Protein AF-A0A2J7VE60-F1 (afdb_monomer_lite)

Sequence (448 aa):
MNELATITLSSDDTYSSEDFRLVERFQTLEPGHYWRRKAESKRGLPQGVVLLLLDVVEFDGKPHTVKLATHPLEGGDGRYEFLVGEFLDDWEYAPDGAEVRERELRHLQTEIAAANTELLEGQINPALIAPAIQKDLDAWEAKRAEEAKRAASERGEEPASLVNPTASSELMVRGGNVRTDLAFVAEHRLTQEDVSAIRVTVEREAVIAESKVRWLTTRTDAIASKVRAMTPFFKEKAAVALAQTSHVRKFTDELMKGLASLDLYTGKNVEVVTIKEGAPAPAEELLTLMQRKLFIEEELAVWADLEADFDYSSIELFDEHIAKSPALLQQICPTARCVVAVSMRRRTVDYENIDPQEWMRRNHQNRAVFLLVRNGENLHRVYSGEPTHELVARLFPARQENEENFKGVDGEKISFNHIEFTRRMAKPDAEALAYKRILICCVGWITA

Secondary structure (DSSP, 8-state):
----------S--PPPTTS-----------TT-EEEESS--TT-PPTT-EEEEEEEEEETTEEEEEEEEPPGGG----EEEEEHHHHHHHEEE-TTHHHHHHHHHHHHHHHHHHHHHHHHHHHH-HHHHHHHHHHHHHHHHHHHHHHHHHHHHHHTSPPPPPPPPPHHHHHHEETTEE---HHHHHHHT--HHHHHHHHHHHHHHHHHHHHHHHHHHHHHHHHHHHHHTTHHHHHHHHHHHHHHHHHHHHHHHHHHHHHHHHHHHTTTTEEEEEEE--PPPPTTSPPEE--BPEEHHHHHTTTS---TT--GGGHHHHHHHHHH-HHHHHHHS-SSEEEEEEES-SSPP--TT--HHHHHHHHHHHH-EEEEEEETTEEEEEEE--TTTTT-SBSS--HHHHHHHTB-TTS-B--TTSTHHHHHHHHHHHHHHHHHHHHHHHHHHH--

Foldseek 3Di:
DDDPPDPDDDPDDDDDPVPDDPPPPPPDLAFLFKKAWCQDDPVGDHHGDIWGFLDFFDDPNHTFKTWTADDLLVVDRDIDIDGPVVDVVTIDTDNCSVVVLVVVLVVLVVVLVVLVVLLVCVVVDVVSLVVLLVVLLVVVVVVVQVVQCVVCVVVVHDRDDDLEADPLLDVQCPPLDGDPDPVSCVVVVDDPSSVVNNVVVNVSVVSSVVSVVVVNVVSVVVSVVSVSSCVSSVVVVVSSVVSNCVVVVVVVVVVVLVVLLVCLLVCNQKDKDWLFDDDFADLPFDAAEFWAEEALCVLCVVPDPDDLPQFLVCVVVSSVRCLPDVVSVCVQAVDQWYKHKYFHDDDQRDDPPDDPVVSVVRSLRRQFIWMWTHGRSIIMIMDHPDPLRGHDRTLDDDPVNLQVLQADPVRDGNDSNDSCPSVSVPVVVSNVSSNSSVVSNCVVVSVD

Structure (mmCIF, N/CA/C/O backbone):
data_AF-A0A2J7VE60-F1
#
_entry.id   AF-A0A2J7VE60-F1
#
loop_
_atom_site.group_PDB
_atom_site.id
_atom_site.type_symbol
_atom_site.label_atom_id
_atom_site.label_alt_id
_atom_site.label_comp_id
_atom_site.label_asym_id
_atom_site.label_entity_id
_atom_site.label_seq_id
_atom_site.pdbx_PDB_ins_code
_atom_site.Cartn_x
_atom_site.Cartn_y
_atom_site.Cartn_z
_atom_site.occupancy
_atom_site.B_iso_or_equiv
_atom_site.auth_seq_id
_atom_site.auth_comp_id
_atom_site.auth_asym_id
_atom_site.auth_atom_id
_atom_site.pdbx_PDB_model_num
ATOM 1 N N . MET A 1 1 ? -18.047 -32.655 -3.674 1.00 28.08 1 MET A N 1
ATOM 2 C CA . MET A 1 1 ? -17.668 -33.944 -4.287 1.00 28.08 1 MET A CA 1
ATOM 3 C C . MET A 1 1 ? -17.375 -33.618 -5.741 1.00 28.08 1 MET A C 1
ATOM 5 O O . MET A 1 1 ? -18.286 -33.193 -6.437 1.00 28.08 1 MET A O 1
ATOM 9 N N . ASN A 1 2 ? -16.096 -33.606 -6.115 1.00 28.70 2 ASN A N 1
ATOM 10 C CA . ASN A 1 2 ? -15.624 -33.103 -7.405 1.00 28.70 2 ASN A CA 1
ATOM 11 C C . ASN A 1 2 ? -15.682 -34.231 -8.434 1.00 28.70 2 ASN A C 1
ATOM 13 O O . ASN A 1 2 ? -14.885 -35.162 -8.346 1.00 28.70 2 ASN A O 1
ATOM 17 N N . GLU A 1 3 ? -16.588 -34.146 -9.403 1.00 27.16 3 GLU A N 1
ATOM 18 C CA . GLU A 1 3 ? -16.485 -34.958 -10.613 1.00 27.16 3 GLU A CA 1
ATOM 19 C C . GLU A 1 3 ? -15.552 -34.245 -11.593 1.00 27.16 3 GLU A C 1
ATOM 21 O O . GLU A 1 3 ? -15.890 -33.241 -12.218 1.00 27.16 3 GLU A O 1
ATOM 26 N N . LEU A 1 4 ? -14.324 -34.757 -11.668 1.00 30.80 4 LEU A N 1
ATOM 27 C CA . LEU A 1 4 ? -13.406 -34.497 -12.765 1.00 30.80 4 LEU A CA 1
ATOM 28 C C . LEU A 1 4 ? -14.021 -35.118 -14.023 1.00 30.80 4 LEU A C 1
ATOM 30 O O . LEU A 1 4 ? -14.063 -36.342 -14.156 1.00 30.80 4 LEU A O 1
ATOM 34 N N . ALA A 1 5 ? -14.515 -34.281 -14.934 1.00 28.78 5 ALA A N 1
ATOM 35 C CA . ALA A 1 5 ? -14.976 -34.731 -16.238 1.00 28.78 5 ALA A CA 1
ATOM 36 C C . ALA A 1 5 ? -13.788 -35.319 -17.014 1.00 28.78 5 ALA A C 1
ATOM 38 O O . ALA A 1 5 ? -12.920 -34.608 -17.523 1.00 28.78 5 ALA A O 1
ATOM 39 N N . THR A 1 6 ? -13.751 -36.647 -17.067 1.00 29.12 6 THR A N 1
ATOM 40 C CA . THR A 1 6 ? -12.886 -37.414 -17.958 1.00 29.12 6 THR A CA 1
ATOM 41 C C . THR A 1 6 ? -13.467 -37.262 -19.359 1.00 29.12 6 THR A C 1
ATOM 43 O O . THR A 1 6 ? -14.508 -37.842 -19.662 1.00 29.12 6 THR A O 1
ATOM 46 N N . ILE A 1 7 ? -12.846 -36.438 -20.205 1.00 29.27 7 ILE A N 1
ATOM 47 C CA . ILE A 1 7 ? -13.242 -36.351 -21.614 1.00 29.27 7 ILE A CA 1
ATOM 48 C C . ILE A 1 7 ? -12.734 -37.620 -22.294 1.00 29.27 7 ILE A C 1
ATOM 50 O O . ILE A 1 7 ? -11.550 -37.764 -22.594 1.00 29.27 7 ILE A O 1
ATOM 54 N N . THR A 1 8 ? -13.656 -38.550 -22.507 1.00 29.19 8 THR A N 1
ATOM 55 C CA . THR A 1 8 ? -13.442 -39.731 -23.337 1.00 29.19 8 THR A CA 1
ATOM 56 C C . THR A 1 8 ? -13.847 -39.317 -24.744 1.00 29.19 8 THR A C 1
ATOM 58 O O . THR A 1 8 ? -15.023 -39.087 -25.002 1.00 29.19 8 THR A O 1
ATOM 61 N N . LEU A 1 9 ? -12.876 -39.121 -25.634 1.00 29.55 9 LEU A N 1
ATOM 62 C CA . LEU A 1 9 ? -13.151 -38.807 -27.035 1.00 29.55 9 LEU A CA 1
ATOM 63 C C . LEU A 1 9 ? -13.665 -40.077 -27.726 1.00 29.55 9 LEU A C 1
ATOM 65 O O . LEU A 1 9 ? -12.865 -40.932 -28.106 1.00 29.55 9 LEU A O 1
ATOM 69 N N . SER A 1 10 ? -14.985 -40.205 -27.882 1.00 30.42 10 SER A N 1
ATOM 70 C CA . SER A 1 10 ? -15.578 -41.082 -28.894 1.00 30.42 10 SER A CA 1
ATOM 71 C C . SER A 1 10 ? -15.993 -40.244 -30.098 1.00 30.42 10 SER A C 1
ATOM 73 O O . SER A 1 10 ? -16.646 -39.213 -29.966 1.00 30.42 10 SER A O 1
ATOM 75 N N . SER A 1 11 ? -15.551 -40.679 -31.273 1.00 40.97 11 SER A N 1
ATOM 76 C CA . SER A 1 11 ? -15.984 -40.181 -32.575 1.00 40.97 11 SER A CA 1
ATOM 77 C C . SER A 1 11 ? -17.462 -40.497 -32.810 1.00 40.97 11 SER A C 1
ATOM 79 O O . SER A 1 11 ? -17.877 -41.610 -32.494 1.00 40.97 11 SER A O 1
ATOM 81 N N . ASP A 1 12 ? -18.161 -39.554 -33.442 1.00 42.84 12 ASP A N 1
ATOM 82 C CA . ASP A 1 12 ? -19.606 -39.495 -33.713 1.00 42.84 12 ASP A CA 1
ATOM 83 C C . ASP A 1 12 ? -20.475 -39.122 -32.510 1.00 42.84 12 ASP A C 1
ATOM 85 O O . ASP A 1 12 ? -20.755 -39.953 -31.659 1.00 42.84 12 ASP A O 1
ATOM 89 N N . ASP A 1 13 ? -20.920 -37.858 -32.475 1.00 36.94 13 ASP A N 1
ATOM 90 C CA . ASP A 1 13 ? -22.332 -37.534 -32.242 1.00 36.94 13 ASP A CA 1
ATOM 91 C C . ASP A 1 13 ? -22.635 -36.055 -32.552 1.00 36.94 13 ASP A C 1
ATOM 93 O O . ASP A 1 13 ? -21.920 -35.123 -32.181 1.00 36.94 13 ASP A O 1
ATOM 97 N N . THR A 1 14 ? -23.715 -35.851 -33.303 1.00 40.69 14 THR A N 1
ATOM 98 C CA . THR A 1 14 ? -24.331 -34.563 -33.641 1.00 40.69 14 THR A CA 1
ATOM 99 C C . THR A 1 14 ? -24.883 -33.871 -32.393 1.00 40.69 14 THR A C 1
ATOM 101 O O . THR A 1 14 ? -25.799 -34.393 -31.763 1.00 40.69 14 THR A O 1
ATOM 104 N N . TYR A 1 15 ? -24.393 -32.672 -32.069 1.00 37.38 15 TYR A N 1
ATOM 105 C CA . TYR A 1 15 ? -24.883 -31.891 -30.928 1.00 37.38 15 TYR A CA 1
ATOM 106 C C . TYR A 1 15 ? -26.105 -31.033 -31.297 1.00 37.38 15 TYR A C 1
ATOM 108 O O . TYR A 1 15 ? -26.025 -30.156 -32.159 1.00 37.38 15 TYR A O 1
ATOM 116 N N . SER A 1 16 ? -27.228 -31.272 -30.611 1.00 39.78 16 SER A N 1
ATOM 117 C CA . SER A 1 16 ? -28.401 -30.389 -30.577 1.00 39.78 16 SER A CA 1
ATOM 118 C C . SER A 1 16 ? -28.115 -29.172 -29.689 1.00 39.78 16 SER A C 1
ATOM 120 O O . SER A 1 16 ? -27.488 -29.297 -28.637 1.00 39.78 16 SER A O 1
ATOM 122 N N . SER A 1 17 ? -28.596 -27.984 -30.069 1.00 41.88 17 SER A N 1
ATOM 123 C CA . SER A 1 17 ? -28.409 -26.741 -29.301 1.00 41.88 17 SER A CA 1
ATOM 124 C C . SER A 1 17 ? -29.135 -26.717 -27.946 1.00 41.88 17 SER A C 1
ATOM 126 O O . SER A 1 17 ? -29.011 -25.737 -27.217 1.00 41.88 17 SER A O 1
ATOM 128 N N . GLU A 1 18 ? -29.896 -27.760 -27.606 1.00 45.31 18 GLU A N 1
ATOM 129 C CA . GLU A 1 18 ? -30.641 -27.873 -26.344 1.00 45.31 18 GLU A CA 1
ATOM 130 C C . GLU A 1 18 ? -29.862 -28.575 -25.212 1.00 45.31 18 GLU A C 1
ATOM 132 O O . GLU A 1 18 ? -30.282 -28.498 -24.058 1.00 45.31 18 GLU A O 1
ATOM 137 N N . ASP A 1 19 ? -28.692 -29.168 -25.492 1.00 41.09 19 ASP A N 1
ATOM 138 C CA . ASP A 1 19 ? -27.859 -29.854 -24.481 1.00 41.09 19 ASP A CA 1
ATOM 139 C C . ASP A 1 19 ? -26.795 -28.954 -23.825 1.00 41.09 19 ASP A C 1
ATOM 141 O O . ASP A 1 19 ? -26.044 -29.377 -22.941 1.00 41.09 19 ASP A O 1
ATOM 145 N N . PHE A 1 20 ? -26.745 -27.674 -24.198 1.00 42.31 20 PHE A N 1
ATOM 146 C CA . PHE A 1 20 ? -25.845 -26.699 -23.590 1.00 42.31 20 PHE A CA 1
ATOM 147 C C . PHE A 1 20 ? -26.576 -25.894 -22.515 1.00 42.31 20 PHE A C 1
ATOM 149 O O . PHE A 1 20 ? -27.221 -24.882 -22.788 1.00 42.31 20 PHE A O 1
ATOM 156 N N . ARG A 1 21 ? -26.424 -26.293 -21.248 1.00 31.59 21 ARG A N 1
ATOM 157 C CA . ARG A 1 21 ? -26.658 -25.367 -20.133 1.00 31.59 21 ARG A CA 1
ATOM 158 C C . ARG A 1 21 ? -25.467 -24.421 -20.035 1.00 31.59 21 ARG A C 1
ATOM 160 O O . ARG A 1 21 ? -24.418 -24.799 -19.515 1.00 31.59 21 ARG A O 1
ATOM 167 N N . LEU A 1 22 ? -25.639 -23.188 -20.506 1.00 37.00 22 LEU A N 1
ATOM 168 C CA . LEU A 1 22 ? -24.736 -22.086 -20.186 1.00 37.00 22 LEU A CA 1
ATOM 169 C C . LEU A 1 22 ? -24.820 -21.831 -18.672 1.00 37.00 22 LEU A C 1
ATOM 171 O O . LEU A 1 22 ? -25.701 -21.128 -18.185 1.00 37.00 22 LEU A O 1
ATOM 175 N N . VAL A 1 23 ? -23.934 -22.460 -17.905 1.00 31.97 23 VAL A N 1
ATOM 176 C CA . VAL A 1 23 ? -23.711 -22.090 -16.508 1.00 31.97 23 VAL A CA 1
ATOM 177 C C . VAL A 1 23 ? -22.827 -20.852 -16.544 1.00 31.97 23 VAL A C 1
ATOM 179 O O . VAL A 1 23 ? -21.606 -20.961 -16.649 1.00 31.97 23 VAL A O 1
ATOM 182 N N . GLU A 1 24 ? -23.438 -19.671 -16.492 1.00 34.56 24 GLU A N 1
ATOM 183 C CA . GLU A 1 24 ? -22.722 -18.419 -16.254 1.00 34.56 24 GLU A CA 1
ATOM 184 C C . GLU A 1 24 ? -22.074 -18.472 -14.861 1.00 34.56 24 GLU A C 1
ATOM 186 O O . GLU A 1 24 ? -22.611 -17.993 -13.866 1.00 34.56 24 GLU A O 1
ATOM 191 N N . ARG A 1 25 ? -20.877 -19.060 -14.758 1.00 39.06 25 ARG A N 1
ATOM 192 C CA . ARG A 1 25 ? -19.956 -18.782 -13.648 1.00 39.06 25 ARG A CA 1
ATOM 193 C C . ARG A 1 25 ? -19.293 -17.430 -13.904 1.00 39.06 25 ARG A C 1
ATOM 195 O O . ARG A 1 25 ? -18.086 -17.343 -14.088 1.00 39.06 25 ARG A O 1
ATOM 202 N N . PHE A 1 26 ? -20.102 -16.377 -13.932 1.00 41.28 26 PHE A N 1
ATOM 203 C CA . PHE A 1 26 ? -19.643 -14.994 -13.987 1.00 41.28 26 PHE A CA 1
ATOM 204 C C . PHE A 1 26 ? -19.823 -14.367 -12.602 1.00 41.28 26 PHE A C 1
ATOM 206 O O . PHE A 1 26 ? -20.638 -13.481 -12.384 1.00 41.28 26 PHE A O 1
ATOM 213 N N . GLN A 1 27 ? -19.077 -14.874 -11.621 1.00 53.75 27 GLN A N 1
ATOM 214 C CA . GLN A 1 27 ? -18.700 -14.038 -10.484 1.00 53.75 27 GLN A CA 1
ATOM 215 C C . GLN A 1 27 ? -17.302 -13.527 -10.787 1.00 53.75 27 GLN A C 1
ATOM 217 O O . GLN A 1 27 ? -16.305 -14.121 -10.377 1.00 53.75 27 GLN A O 1
ATOM 222 N N . THR A 1 28 ? -17.231 -12.460 -11.581 1.00 65.75 28 THR A N 1
ATOM 223 C CA . THR A 1 28 ? -16.002 -11.684 -11.720 1.00 65.75 28 THR A CA 1
ATOM 224 C C . THR A 1 28 ? -15.588 -11.267 -10.312 1.00 65.75 28 THR A C 1
ATOM 226 O O . THR A 1 28 ? -16.395 -10.723 -9.557 1.00 65.75 28 THR A O 1
ATOM 229 N N . LEU A 1 29 ? -14.359 -11.595 -9.912 1.00 84.38 29 LEU A N 1
ATOM 230 C CA . LEU A 1 29 ? -13.798 -11.164 -8.635 1.00 84.38 29 LEU A CA 1
ATOM 231 C C . LEU A 1 29 ? -13.613 -9.643 -8.691 1.00 84.38 29 LEU A C 1
ATOM 233 O O . LEU A 1 29 ? -12.556 -9.151 -9.069 1.00 84.38 29 LEU A O 1
ATOM 237 N N . GLU A 1 30 ? -14.668 -8.902 -8.371 1.00 85.00 30 GLU A N 1
ATOM 238 C CA . GLU A 1 30 ? -14.698 -7.448 -8.496 1.00 85.00 30 GLU A CA 1
ATOM 239 C C . GLU A 1 30 ? -14.432 -6.774 -7.147 1.00 85.00 30 GLU A C 1
ATOM 241 O O . GLU A 1 30 ? -15.225 -6.941 -6.209 1.00 85.00 30 GLU A O 1
ATOM 246 N N . PRO A 1 31 ? -13.350 -5.982 -7.030 1.00 90.69 31 PRO A N 1
ATOM 247 C CA . PRO A 1 31 ? -13.099 -5.164 -5.853 1.00 90.69 31 PRO A CA 1
ATOM 248 C C . PRO A 1 31 ? -14.279 -4.249 -5.505 1.00 90.69 31 PRO A C 1
ATOM 250 O O . PRO A 1 31 ? -14.981 -3.741 -6.376 1.00 90.69 31 PRO A O 1
ATOM 253 N N . GLY A 1 32 ? -14.486 -4.017 -4.211 1.00 89.38 32 GLY A N 1
ATOM 254 C CA . GLY A 1 32 ? -15.614 -3.245 -3.689 1.00 89.38 32 GLY A CA 1
ATOM 255 C C . GLY A 1 32 ? -16.827 -4.088 -3.299 1.00 89.38 32 GLY A C 1
ATOM 256 O O . GLY A 1 32 ? -17.788 -3.546 -2.760 1.00 89.38 32 GLY A O 1
ATOM 257 N N . HIS A 1 33 ? -16.783 -5.401 -3.524 1.00 91.19 33 HIS A N 1
ATOM 258 C CA . HIS A 1 33 ? -17.836 -6.322 -3.113 1.00 91.19 33 HIS A CA 1
ATOM 259 C C . HIS A 1 33 ? -17.502 -7.070 -1.826 1.00 91.19 33 HIS A C 1
ATOM 261 O O . HIS A 1 33 ? -16.340 -7.292 -1.482 1.00 91.19 33 HIS A O 1
ATOM 267 N N . TYR A 1 34 ? -18.548 -7.495 -1.127 1.00 93.50 34 TYR A N 1
ATOM 268 C CA . TYR A 1 34 ? -18.427 -8.261 0.101 1.00 93.50 34 TYR A CA 1
ATOM 269 C C . TYR A 1 34 ? -18.470 -9.760 -0.170 1.00 93.50 34 TYR A C 1
ATOM 271 O O . TYR A 1 34 ? -19.190 -10.243 -1.045 1.00 93.50 34 TYR A O 1
ATOM 279 N N . TRP A 1 35 ? -17.706 -10.495 0.627 1.00 93.88 35 TRP A N 1
ATOM 280 C CA . TRP A 1 35 ? -17.620 -11.943 0.563 1.00 93.88 35 TRP A CA 1
ATOM 281 C C . TRP A 1 35 ? -17.824 -12.517 1.953 1.00 93.88 35 TRP A C 1
ATOM 283 O O . TRP A 1 35 ? -17.278 -12.011 2.934 1.00 93.88 35 TRP A O 1
ATOM 293 N N . ARG A 1 36 ? -18.636 -13.567 2.029 1.00 93.38 36 ARG A N 1
ATOM 294 C CA . ARG A 1 36 ? -18.922 -14.314 3.244 1.00 93.38 36 ARG A CA 1
ATOM 295 C C . ARG A 1 36 ? -18.122 -15.593 3.247 1.00 93.38 36 ARG A C 1
ATOM 297 O O . ARG A 1 36 ? -17.922 -16.243 2.226 1.00 93.38 36 ARG A O 1
ATOM 304 N N . ARG A 1 37 ? -17.689 -15.981 4.430 1.00 90.56 37 ARG A N 1
ATOM 305 C CA . ARG A 1 37 ? -16.966 -17.221 4.603 1.00 90.56 37 ARG A CA 1
ATOM 306 C C . ARG A 1 37 ? -17.873 -18.420 4.878 1.00 90.56 37 ARG A C 1
ATOM 308 O O . ARG A 1 37 ? -18.674 -18.375 5.811 1.00 90.56 37 ARG A O 1
ATOM 315 N N . LYS A 1 38 ? -17.668 -19.520 4.142 1.00 87.75 38 LYS A N 1
ATOM 316 C CA . LYS A 1 38 ? -18.475 -20.751 4.234 1.00 87.75 38 LYS A CA 1
ATOM 317 C C . LYS A 1 38 ? -18.218 -21.553 5.514 1.00 87.75 38 LYS A C 1
ATOM 319 O O . LYS A 1 38 ? -19.166 -22.069 6.102 1.00 87.75 38 LYS A O 1
ATOM 324 N N . ALA A 1 39 ? -16.958 -21.657 5.952 1.00 75.06 39 ALA A N 1
ATOM 325 C CA . ALA A 1 39 ? -16.540 -22.499 7.082 1.00 75.06 39 ALA A CA 1
ATOM 326 C C . ALA A 1 39 ? -15.406 -21.882 7.931 1.00 75.06 39 ALA A C 1
ATOM 328 O O . ALA A 1 39 ? -14.680 -20.977 7.499 1.00 75.06 39 ALA A O 1
ATOM 329 N N . GLU A 1 40 ? -15.235 -22.377 9.161 1.00 65.38 40 GLU A N 1
ATOM 330 C CA . GLU A 1 40 ? -14.049 -22.089 9.977 1.00 65.38 40 GLU A CA 1
ATOM 331 C C . GLU A 1 40 ? -12.775 -22.585 9.273 1.00 65.38 40 GLU A C 1
ATOM 333 O O . GLU A 1 40 ? -12.734 -23.669 8.700 1.00 65.38 40 GLU A O 1
ATOM 338 N N . SER A 1 41 ? -11.721 -21.772 9.304 1.00 63.91 41 SER A N 1
ATOM 339 C CA . SER A 1 41 ? -10.442 -22.048 8.638 1.00 63.91 41 SER A CA 1
ATOM 340 C C . SER A 1 41 ? -9.356 -22.251 9.660 1.00 63.91 41 SER A C 1
ATOM 342 O O . SER A 1 41 ? -9.390 -21.687 10.754 1.00 63.91 41 SER A O 1
ATOM 344 N N . LYS A 1 42 ? -8.265 -22.825 9.169 1.00 56.28 42 LYS A N 1
ATOM 345 C CA . LYS A 1 42 ? -6.965 -22.861 9.834 1.00 56.28 42 LYS A CA 1
ATOM 346 C C . LYS A 1 42 ? -6.395 -21.481 10.218 1.00 56.28 42 LYS A C 1
ATOM 348 O O . LYS A 1 42 ? -5.541 -21.429 11.090 1.00 56.28 42 LYS A O 1
ATOM 353 N N . ARG A 1 43 ? -6.844 -20.374 9.605 1.00 62.25 43 ARG A N 1
ATOM 354 C CA . ARG A 1 43 ? -6.382 -18.995 9.891 1.00 62.25 43 ARG A CA 1
ATOM 355 C C . ARG A 1 43 ? -7.191 -18.253 10.971 1.00 62.25 43 ARG A C 1
ATOM 357 O O . ARG A 1 43 ? -7.018 -17.050 11.120 1.00 62.25 43 ARG A O 1
ATOM 364 N N . GLY A 1 44 ? -8.086 -18.927 11.698 1.00 68.56 44 GLY A N 1
ATOM 365 C CA . GLY A 1 44 ? -8.749 -18.357 12.883 1.00 68.56 44 GLY A CA 1
ATOM 366 C C . GLY A 1 44 ? -9.874 -17.342 12.629 1.00 68.56 44 GLY A C 1
ATOM 367 O O . GLY A 1 44 ? -10.418 -16.807 13.586 1.00 68.56 44 GLY A O 1
ATOM 368 N N . LEU A 1 45 ? -10.258 -17.082 11.374 1.00 81.06 45 LEU A N 1
ATOM 369 C CA . LEU A 1 45 ? -11.453 -16.277 11.084 1.00 81.06 45 LEU A CA 1
ATOM 370 C C . LEU A 1 45 ? -12.734 -17.088 11.355 1.00 81.06 45 LEU A C 1
ATOM 372 O O . LEU A 1 45 ? -12.780 -18.257 10.951 1.00 81.06 45 LEU A O 1
ATOM 376 N N . PRO A 1 46 ? -13.774 -16.487 11.954 1.00 82.94 46 PRO A N 1
ATOM 377 C CA . PRO A 1 46 ? -15.015 -17.186 12.262 1.00 82.94 46 PRO A CA 1
ATOM 378 C C . PRO A 1 46 ? -15.816 -17.530 10.998 1.00 82.94 46 PRO A C 1
ATOM 380 O O . PRO A 1 46 ? -15.729 -16.857 9.966 1.00 82.94 46 PRO A O 1
ATOM 383 N N . GLN A 1 47 ? -16.613 -18.597 11.077 1.00 86.94 47 GLN A N 1
ATOM 384 C CA . GLN A 1 47 ? -17.575 -18.948 10.032 1.00 86.94 47 GLN A CA 1
ATOM 385 C C . GLN A 1 47 ? -18.625 -17.838 9.869 1.00 86.94 47 GLN A C 1
ATOM 387 O O . GLN A 1 47 ? -19.077 -17.252 10.850 1.00 86.94 47 GLN A O 1
ATOM 392 N N . GLY A 1 48 ? -19.027 -17.547 8.629 1.00 88.06 48 GLY A N 1
ATOM 393 C CA . GLY A 1 48 ? -20.050 -16.543 8.334 1.00 88.06 48 GLY A CA 1
ATOM 394 C C . GLY A 1 48 ? -19.567 -15.091 8.384 1.00 88.06 48 GLY A C 1
ATOM 395 O O . GLY A 1 48 ? -20.360 -14.195 8.096 1.00 88.06 48 GLY A O 1
ATOM 396 N N . VAL A 1 49 ? -18.286 -14.841 8.695 1.00 90.88 49 VAL A N 1
ATOM 397 C CA . VAL A 1 49 ? -17.717 -13.487 8.643 1.00 90.88 49 VAL A CA 1
ATOM 398 C C . VAL A 1 49 ? -17.834 -12.915 7.233 1.00 90.88 49 VAL A C 1
ATOM 400 O O . VAL A 1 49 ? -17.574 -13.612 6.248 1.00 90.88 49 VAL A O 1
ATOM 403 N N . VAL A 1 50 ? -18.226 -11.645 7.149 1.00 93.25 50 VAL A N 1
ATOM 404 C CA . VAL A 1 50 ? -18.328 -10.898 5.895 1.00 93.25 50 VAL A CA 1
ATOM 405 C C . VAL A 1 50 ? -17.185 -9.896 5.834 1.00 93.25 50 VAL A C 1
ATOM 407 O O . VAL A 1 50 ? -17.051 -9.064 6.733 1.00 93.25 50 VAL A O 1
ATOM 410 N N . LEU A 1 51 ? -16.364 -9.972 4.788 1.00 93.69 51 LEU A N 1
ATOM 411 C CA . LEU A 1 51 ? -15.225 -9.079 4.568 1.00 93.69 51 LEU A CA 1
ATOM 412 C C . LEU A 1 51 ? -15.308 -8.411 3.194 1.00 93.69 51 LEU A C 1
ATOM 414 O O . LEU A 1 51 ? -15.850 -8.971 2.241 1.00 93.69 51 LEU A O 1
ATOM 418 N N . LEU A 1 52 ? -14.755 -7.203 3.104 1.00 93.50 52 LEU A N 1
ATOM 419 C CA . LEU A 1 52 ? -14.671 -6.437 1.865 1.00 93.50 52 LEU A CA 1
ATOM 420 C C . LEU A 1 52 ? -13.494 -6.915 1.008 1.00 93.50 52 LEU A C 1
ATOM 422 O O . LEU A 1 52 ? -12.356 -6.938 1.481 1.00 93.50 52 LEU A O 1
ATOM 426 N N . LEU A 1 53 ? -13.751 -7.207 -0.268 1.00 93.69 53 LEU A N 1
ATOM 427 C CA . LEU A 1 53 ? -12.724 -7.400 -1.288 1.00 93.69 53 LEU A CA 1
ATOM 428 C C . LEU A 1 53 ? -12.132 -6.045 -1.687 1.00 93.69 53 LEU A C 1
ATOM 430 O O . LEU A 1 53 ? -12.795 -5.231 -2.324 1.00 93.69 53 LEU A O 1
ATOM 434 N N . LEU A 1 54 ? -10.882 -5.795 -1.301 1.00 91.50 54 LEU A N 1
ATOM 435 C CA . LEU A 1 54 ? -10.195 -4.528 -1.555 1.00 91.50 54 LEU A CA 1
ATOM 436 C C . LEU A 1 54 ? -9.540 -4.483 -2.928 1.00 91.50 54 LEU A C 1
ATOM 438 O O . LEU A 1 54 ? -9.539 -3.440 -3.574 1.00 91.50 54 LEU A O 1
ATOM 442 N N . ASP A 1 55 ? -8.911 -5.585 -3.324 1.00 90.88 55 ASP A N 1
ATOM 443 C CA . ASP A 1 55 ? -8.149 -5.654 -4.561 1.00 90.88 55 ASP A CA 1
ATOM 444 C C . ASP A 1 55 ? -7.975 -7.103 -5.016 1.00 90.88 55 ASP A C 1
ATOM 446 O O . ASP A 1 55 ? -7.885 -8.027 -4.199 1.00 90.88 55 ASP A O 1
ATOM 450 N N . VAL A 1 56 ? -7.857 -7.269 -6.327 1.00 90.38 56 VAL A N 1
ATOM 451 C CA . VAL A 1 56 ? -7.478 -8.519 -6.976 1.00 90.38 56 VAL A CA 1
ATOM 452 C C . VAL A 1 56 ? -6.206 -8.240 -7.756 1.00 90.38 56 VAL A C 1
ATOM 454 O O . VAL A 1 56 ? -6.150 -7.365 -8.621 1.00 90.38 56 VAL A O 1
ATOM 457 N N . VAL A 1 57 ? -5.141 -8.938 -7.380 1.00 88.25 57 VAL A N 1
ATOM 458 C CA . VAL A 1 57 ? -3.858 -8.850 -8.067 1.00 88.25 57 VAL A CA 1
ATOM 459 C C . VAL A 1 57 ? -3.829 -9.929 -9.129 1.00 88.25 57 VAL A C 1
ATOM 461 O O . VAL A 1 57 ? -3.968 -11.118 -8.827 1.00 88.25 57 VAL A O 1
ATOM 464 N N . GLU A 1 58 ? -3.650 -9.490 -10.364 1.00 86.06 58 GLU A N 1
ATOM 465 C CA . GLU A 1 58 ? -3.559 -10.351 -11.528 1.00 86.06 58 GLU A CA 1
ATOM 466 C C . GLU A 1 58 ? -2.102 -10.688 -11.841 1.00 86.06 58 GLU A C 1
ATOM 468 O O . GLU A 1 58 ? -1.176 -9.940 -11.521 1.00 86.06 58 GLU A O 1
ATOM 473 N N . PHE A 1 59 ? -1.912 -11.835 -12.475 1.00 83.00 59 PHE A N 1
ATOM 474 C CA . PHE A 1 59 ? -0.667 -12.246 -13.092 1.00 83.00 59 PHE A CA 1
ATOM 475 C C . PHE A 1 59 ? -0.995 -12.842 -14.460 1.00 83.00 59 PHE A C 1
ATOM 477 O O . PHE A 1 59 ?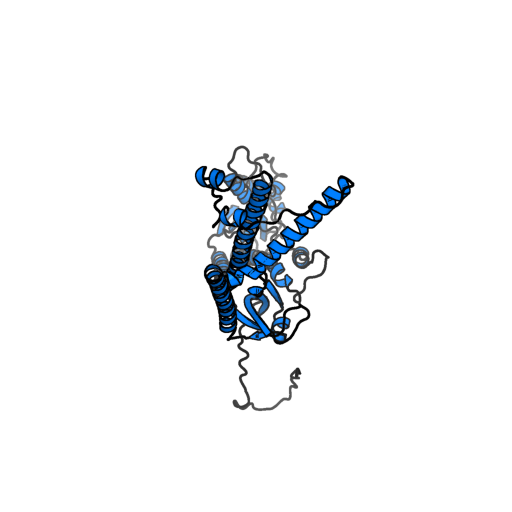 -1.835 -13.736 -14.554 1.00 83.00 59 PHE A O 1
ATOM 484 N N . ASP A 1 60 ? -0.350 -12.331 -15.509 1.00 78.38 60 ASP A N 1
ATOM 485 C CA . ASP A 1 60 ? -0.565 -12.768 -16.897 1.00 78.38 60 ASP A CA 1
ATOM 486 C C . ASP A 1 60 ? -2.053 -12.740 -17.321 1.00 78.38 60 ASP A C 1
ATOM 488 O O . ASP A 1 60 ? -2.599 -13.695 -17.873 1.00 78.38 60 ASP A O 1
ATOM 492 N N . GLY A 1 61 ? -2.748 -11.651 -16.964 1.00 77.31 61 GLY A N 1
ATOM 493 C CA . GLY A 1 61 ? -4.173 -11.445 -17.257 1.00 77.31 61 GLY A CA 1
ATOM 494 C C . GLY A 1 61 ? -5.131 -12.364 -16.491 1.00 77.31 61 GLY A C 1
ATOM 495 O O . GLY A 1 61 ? -6.303 -12.465 -16.851 1.00 77.31 61 GLY A O 1
ATOM 496 N N . LYS A 1 62 ? -4.651 -13.074 -15.461 1.00 84.19 62 LYS A N 1
ATOM 497 C CA . LYS A 1 62 ? -5.465 -13.973 -14.633 1.00 84.19 62 LYS A CA 1
ATOM 498 C C . LYS A 1 62 ? -5.410 -13.579 -13.156 1.00 84.19 62 LYS A C 1
ATOM 500 O O . LYS A 1 62 ? -4.328 -13.278 -12.652 1.00 84.19 62 LYS A O 1
ATOM 505 N N . PRO A 1 63 ? -6.534 -13.644 -12.419 1.00 87.56 63 PRO A N 1
ATOM 506 C CA . PRO A 1 63 ? -6.545 -13.420 -10.976 1.00 87.56 63 PRO A CA 1
ATOM 507 C C . PRO A 1 63 ? -5.603 -14.382 -10.243 1.00 87.56 63 PRO A C 1
ATOM 509 O O . PRO A 1 63 ? -5.686 -15.597 -10.428 1.00 87.56 63 PRO A O 1
ATOM 512 N N . HIS A 1 64 ? -4.748 -13.847 -9.370 1.00 89.81 64 HIS A N 1
ATOM 513 C CA . HIS A 1 64 ? -3.780 -14.632 -8.602 1.00 89.81 64 HIS A CA 1
ATOM 514 C C . HIS A 1 64 ? -3.961 -14.492 -7.090 1.00 89.81 64 HIS A C 1
ATOM 516 O O . HIS A 1 64 ? -4.118 -15.487 -6.379 1.00 89.81 64 HIS A O 1
ATOM 522 N N . THR A 1 65 ? -3.939 -13.253 -6.593 1.00 91.44 65 THR A N 1
ATOM 523 C CA . THR A 1 65 ? -4.011 -12.951 -5.158 1.00 91.44 65 THR A CA 1
ATOM 524 C C . THR A 1 65 ? -5.214 -12.064 -4.873 1.00 91.44 65 THR A C 1
ATOM 526 O O . THR A 1 65 ? -5.385 -11.019 -5.495 1.00 91.44 65 THR A O 1
ATOM 529 N N . VAL A 1 66 ? -6.008 -12.443 -3.879 1.00 92.06 66 VAL A N 1
ATOM 530 C CA . VAL A 1 66 ? -7.132 -11.670 -3.348 1.00 92.06 66 VAL A CA 1
ATOM 531 C C . VAL A 1 66 ? -6.701 -10.953 -2.074 1.00 92.06 66 VAL A C 1
ATOM 533 O O . VAL A 1 66 ? -6.084 -11.562 -1.198 1.00 92.06 66 VAL A O 1
ATOM 536 N N . LYS A 1 67 ? -7.039 -9.664 -1.960 1.00 92.62 67 LYS A N 1
ATOM 537 C CA . LYS A 1 67 ? -6.817 -8.856 -0.756 1.00 92.62 67 LYS A CA 1
ATOM 538 C C . LYS A 1 67 ? -8.152 -8.477 -0.128 1.00 92.62 67 LYS A C 1
ATOM 540 O O . LYS A 1 67 ? -8.941 -7.767 -0.747 1.00 92.62 67 LYS A O 1
ATOM 545 N N . LEU A 1 68 ? -8.381 -8.905 1.108 1.00 92.56 68 LEU A N 1
ATOM 546 C CA . LEU A 1 68 ? -9.562 -8.561 1.899 1.00 92.56 68 LEU A CA 1
ATOM 547 C C . LEU A 1 68 ? -9.205 -7.567 3.006 1.00 92.56 68 LEU A C 1
ATOM 549 O O . LEU A 1 68 ? -8.101 -7.612 3.555 1.00 92.56 68 LEU A O 1
ATOM 553 N N . ALA A 1 69 ? -10.148 -6.701 3.362 1.00 91.69 69 ALA A N 1
ATOM 554 C CA . ALA A 1 69 ? -10.052 -5.885 4.568 1.00 91.69 69 ALA A CA 1
ATOM 555 C C . ALA A 1 69 ? -10.247 -6.747 5.826 1.00 91.69 69 ALA A C 1
ATOM 557 O O . ALA A 1 69 ? -11.006 -7.717 5.799 1.00 91.69 69 ALA A O 1
ATOM 558 N N . THR A 1 70 ? -9.598 -6.382 6.934 1.00 91.12 70 THR A N 1
ATOM 559 C CA . THR A 1 70 ? -9.981 -6.888 8.262 1.00 91.12 70 THR A CA 1
ATOM 560 C C . THR A 1 70 ? -11.369 -6.403 8.656 1.00 91.12 70 THR A C 1
ATOM 562 O O . THR A 1 70 ? -11.844 -5.375 8.168 1.00 91.12 70 THR A O 1
ATOM 565 N N . HIS A 1 71 ? -12.026 -7.129 9.560 1.00 91.00 71 HIS A N 1
ATOM 566 C CA . HIS A 1 71 ? -13.351 -6.740 10.021 1.00 91.00 71 HIS A CA 1
ATOM 567 C C . HIS A 1 71 ? -13.283 -5.393 10.777 1.00 91.00 71 HIS A C 1
ATOM 569 O O . HIS A 1 71 ? -12.407 -5.232 11.628 1.00 91.00 71 HIS A O 1
ATOM 575 N N . PRO A 1 72 ? -14.207 -4.431 10.564 1.00 88.50 72 PRO A N 1
ATOM 576 C CA . PRO A 1 72 ? -14.167 -3.121 11.226 1.00 88.50 72 PRO A CA 1
ATOM 577 C C . PRO A 1 72 ? -14.093 -3.185 12.760 1.00 88.50 72 PRO A C 1
ATOM 579 O O . PRO A 1 72 ? -13.386 -2.395 13.383 1.00 88.50 72 PRO A O 1
ATOM 582 N N . LEU A 1 73 ? -14.780 -4.155 13.374 1.00 86.69 73 LEU A N 1
ATOM 583 C CA . LEU A 1 73 ? -14.748 -4.387 14.830 1.00 86.69 73 LEU A CA 1
ATOM 584 C C . LEU A 1 73 ? -13.399 -4.887 15.369 1.00 86.69 73 LEU A C 1
ATOM 586 O O . LEU A 1 73 ? -13.135 -4.721 16.555 1.00 86.69 73 LEU A O 1
ATOM 590 N N . GLU A 1 74 ? -12.537 -5.462 14.531 1.00 83.44 74 GLU A N 1
ATOM 591 C CA . GLU A 1 74 ? -11.181 -5.859 14.938 1.00 83.44 74 GLU A CA 1
ATOM 592 C C . GLU A 1 74 ? -10.241 -4.643 15.035 1.00 83.44 74 GLU A C 1
ATOM 594 O O . GLU A 1 74 ? -9.104 -4.767 15.485 1.00 83.44 74 GLU A O 1
ATOM 599 N N . GLY A 1 75 ? -10.712 -3.449 14.645 1.00 60.59 75 GLY A N 1
ATOM 600 C CA . GLY A 1 75 ? -10.042 -2.173 14.902 1.00 60.59 75 GLY A CA 1
ATOM 601 C C . GLY A 1 75 ? -8.753 -1.933 14.109 1.00 60.59 75 GLY A C 1
ATOM 602 O O . GLY A 1 75 ? -8.073 -0.939 14.360 1.00 60.59 75 GLY A O 1
ATOM 603 N N . GLY A 1 76 ? -8.407 -2.811 13.164 1.00 62.00 76 GLY A N 1
ATOM 604 C CA . GLY A 1 76 ? -7.171 -2.733 12.384 1.00 62.00 76 GLY A CA 1
ATOM 605 C C . GLY A 1 76 ? -7.344 -2.151 10.978 1.00 62.00 76 GLY A C 1
ATOM 606 O O . GLY A 1 76 ? -8.366 -2.358 10.330 1.00 62.00 76 GLY A O 1
ATOM 607 N N . ASP A 1 77 ? -6.284 -1.515 10.465 1.00 67.06 77 ASP A N 1
ATOM 608 C CA . ASP A 1 77 ? -6.072 -1.257 9.025 1.00 67.06 77 ASP A CA 1
ATOM 609 C C . ASP A 1 77 ? -5.448 -2.499 8.332 1.00 67.06 77 ASP A C 1
A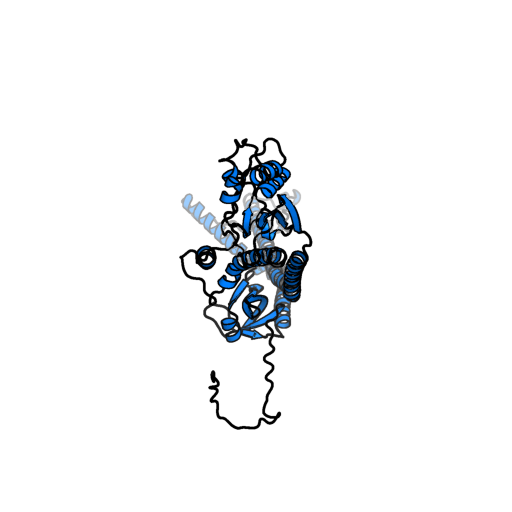TOM 611 O O . ASP A 1 77 ? -4.700 -2.402 7.352 1.00 67.06 77 ASP A O 1
ATOM 615 N N . GLY A 1 78 ? -5.698 -3.681 8.901 1.00 76.56 78 GLY A N 1
ATOM 616 C CA . GLY A 1 78 ? -5.112 -4.939 8.475 1.00 76.56 78 GLY A CA 1
ATOM 617 C C . GLY A 1 78 ? -5.699 -5.427 7.155 1.00 76.56 78 GLY A C 1
ATOM 618 O O . GLY A 1 78 ? -6.756 -4.991 6.690 1.00 76.56 78 GLY A O 1
ATOM 619 N N . ARG A 1 79 ? -4.975 -6.347 6.522 1.00 88.25 79 ARG A N 1
ATOM 620 C CA . ARG 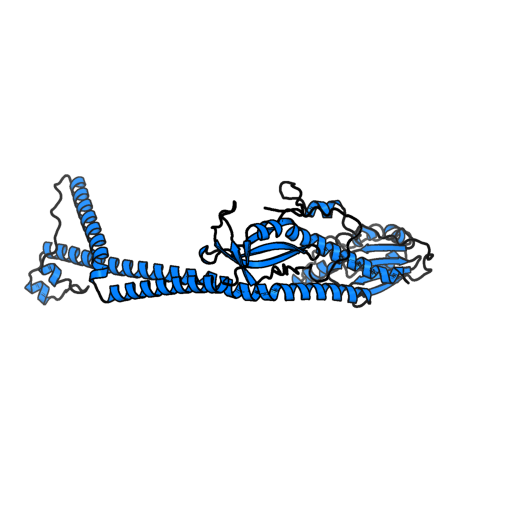A 1 79 ? -5.389 -6.964 5.263 1.00 88.25 79 ARG A CA 1
ATOM 621 C C . ARG A 1 79 ? -5.119 -8.451 5.320 1.00 88.25 79 ARG A C 1
ATOM 623 O O . ARG A 1 79 ? -4.048 -8.865 5.760 1.00 88.25 79 ARG A O 1
ATOM 630 N N . TYR A 1 80 ? -6.069 -9.234 4.832 1.00 90.06 80 TYR A N 1
ATOM 631 C CA . TYR A 1 80 ? -5.857 -10.650 4.583 1.00 90.06 80 TYR A CA 1
ATOM 632 C C . TYR A 1 80 ? -5.543 -10.862 3.111 1.00 90.06 80 TYR A C 1
ATOM 634 O O . TYR A 1 80 ? -6.255 -10.364 2.242 1.00 90.06 80 TYR A O 1
ATOM 642 N N . GLU A 1 81 ? -4.484 -11.612 2.834 1.00 91.19 81 GLU A N 1
ATOM 643 C CA . GLU A 1 81 ? -4.111 -11.998 1.477 1.00 91.19 81 GLU A CA 1
ATOM 644 C C . GLU A 1 81 ? -4.344 -13.504 1.300 1.00 91.19 81 GLU A C 1
ATOM 646 O O . GLU A 1 81 ? -3.957 -14.310 2.154 1.00 91.19 81 GLU A O 1
ATOM 651 N N . PHE A 1 82 ? -4.990 -13.886 0.202 1.00 90.19 82 PHE A N 1
ATOM 652 C CA . PHE A 1 82 ? -5.283 -15.275 -0.152 1.00 90.19 82 PHE A CA 1
ATOM 653 C C . PHE A 1 82 ? -4.900 -15.534 -1.603 1.00 90.19 82 PHE A C 1
ATOM 655 O O . PHE A 1 82 ? -5.005 -14.640 -2.443 1.00 90.19 82 PHE A O 1
ATOM 662 N N . LEU A 1 83 ? -4.495 -16.763 -1.915 1.00 91.00 83 LEU A N 1
ATOM 663 C CA . LEU A 1 83 ? -4.490 -17.210 -3.305 1.00 91.00 83 LEU A CA 1
ATOM 664 C C . LEU A 1 83 ? -5.936 -17.346 -3.781 1.00 91.00 83 LEU A C 1
ATOM 666 O O . LEU A 1 83 ? -6.803 -17.763 -3.016 1.00 91.00 83 LEU A O 1
ATOM 670 N N . VAL A 1 84 ? -6.195 -17.029 -5.048 1.00 90.31 84 VAL A N 1
ATOM 671 C CA . VAL A 1 84 ? -7.551 -17.089 -5.619 1.00 90.31 84 VAL A CA 1
ATOM 672 C C . VAL A 1 84 ? -8.164 -18.485 -5.492 1.00 90.31 84 VAL A C 1
ATOM 674 O O . VAL A 1 84 ? -9.340 -18.588 -5.161 1.00 90.31 84 VAL A O 1
ATOM 677 N N . GLY A 1 85 ? -7.378 -19.549 -5.695 1.00 85.94 85 GLY A N 1
ATOM 678 C CA . GLY A 1 85 ? -7.857 -20.927 -5.533 1.00 85.94 85 GLY A CA 1
ATOM 679 C C . GLY A 1 85 ? -8.378 -21.197 -4.119 1.00 85.94 85 GLY A C 1
ATOM 680 O O . GLY A 1 85 ? -9.539 -21.552 -3.951 1.00 85.94 85 GLY A O 1
ATOM 681 N N . GLU A 1 86 ? -7.553 -20.920 -3.103 1.00 87.00 86 GLU A N 1
ATOM 682 C CA . GLU A 1 86 ? -7.936 -21.065 -1.689 1.00 87.00 86 GLU A CA 1
ATOM 683 C C . GLU A 1 86 ? -9.132 -20.174 -1.322 1.00 87.00 86 GLU A C 1
ATOM 685 O O . GLU A 1 86 ? -10.009 -20.562 -0.553 1.00 87.00 86 GLU A O 1
ATOM 690 N N . PHE A 1 87 ? -9.184 -18.966 -1.886 1.00 90.31 87 PHE A N 1
ATOM 691 C CA . PHE A 1 87 ? -10.267 -18.026 -1.642 1.00 90.31 87 PHE A CA 1
ATOM 692 C C . PHE A 1 87 ? -11.610 -18.540 -2.179 1.00 90.31 87 PHE A C 1
ATOM 694 O O . PHE A 1 87 ? -12.602 -18.526 -1.458 1.00 90.31 87 PHE A O 1
ATOM 701 N N . LEU A 1 88 ? -11.662 -19.017 -3.422 1.00 88.44 88 LEU A N 1
ATOM 702 C CA . LEU A 1 88 ? -12.914 -19.477 -4.035 1.00 88.44 88 LEU A CA 1
ATOM 703 C C . LEU A 1 88 ? -13.469 -20.751 -3.377 1.00 88.44 88 LEU A C 1
ATOM 705 O O . LEU A 1 88 ? -14.689 -20.960 -3.357 1.00 88.44 88 LEU A O 1
ATOM 709 N N . ASP A 1 89 ? -12.593 -21.574 -2.800 1.00 87.75 89 ASP A N 1
ATOM 710 C CA . ASP A 1 89 ? -12.994 -22.752 -2.034 1.00 87.75 89 ASP A CA 1
ATOM 711 C C . ASP A 1 89 ? -13.727 -22.340 -0.743 1.00 87.75 89 ASP A C 1
ATOM 713 O O . ASP A 1 89 ? -14.863 -22.772 -0.504 1.00 87.75 89 ASP A O 1
ATOM 717 N N . ASP A 1 90 ? -13.147 -21.417 0.030 1.00 87.88 90 ASP A N 1
ATOM 718 C CA . ASP A 1 90 ? -13.618 -21.062 1.377 1.00 87.88 90 ASP A CA 1
ATOM 719 C C . ASP A 1 90 ? -14.657 -19.924 1.427 1.00 87.88 90 ASP A C 1
ATOM 721 O O . ASP A 1 90 ? -15.348 -19.763 2.442 1.00 87.88 90 ASP A O 1
ATOM 725 N N . TRP A 1 91 ? -14.794 -19.133 0.358 1.00 91.25 91 TRP A N 1
ATOM 726 C CA . TRP A 1 91 ? -15.623 -17.922 0.332 1.00 91.25 91 TRP A CA 1
ATOM 727 C C . TRP A 1 91 ? -16.760 -17.989 -0.690 1.00 91.25 91 TRP A C 1
ATOM 729 O O . TRP A 1 91 ? -16.695 -18.676 -1.710 1.00 91.25 91 TRP A O 1
ATOM 739 N N . GLU A 1 92 ? -17.837 -17.273 -0.388 1.00 91.88 92 GLU A N 1
ATOM 740 C CA . GLU A 1 92 ? -18.997 -17.061 -1.248 1.00 91.88 92 GLU A CA 1
ATOM 741 C C . GLU A 1 92 ? -19.322 -15.568 -1.343 1.00 91.88 92 GLU A C 1
ATOM 743 O O . GLU A 1 92 ? -19.074 -14.795 -0.416 1.00 91.88 92 GLU A O 1
ATOM 748 N N . TYR A 1 93 ? -19.867 -15.148 -2.477 1.00 91.81 93 TYR A N 1
ATOM 749 C CA . TYR A 1 93 ? -20.287 -13.768 -2.683 1.00 91.81 93 TYR A CA 1
ATOM 750 C C . TYR A 1 93 ? -21.441 -13.393 -1.742 1.00 91.81 93 TYR A C 1
ATOM 752 O O . TYR A 1 93 ? -22.418 -14.134 -1.625 1.00 91.81 93 TYR A O 1
ATOM 760 N N . ALA A 1 94 ? -21.337 -12.232 -1.090 1.00 92.12 94 ALA A N 1
ATOM 761 C CA . ALA A 1 94 ? -22.311 -11.739 -0.121 1.00 92.12 94 ALA A CA 1
ATOM 762 C C . ALA A 1 94 ? -22.934 -10.416 -0.605 1.00 92.12 94 ALA A C 1
ATOM 764 O O . ALA A 1 94 ? -22.440 -9.341 -0.246 1.00 92.12 94 ALA A O 1
ATOM 765 N N . PRO A 1 95 ? -24.020 -10.458 -1.404 1.00 90.06 95 PRO A N 1
ATOM 766 C CA . PRO A 1 95 ? -24.678 -9.241 -1.891 1.00 90.06 95 PRO A CA 1
ATOM 767 C C . PRO A 1 95 ? -25.266 -8.400 -0.749 1.00 90.06 95 PRO A C 1
ATOM 769 O O . PRO A 1 95 ? -25.348 -7.180 -0.846 1.00 90.06 95 PRO A O 1
ATOM 772 N N . ASP A 1 96 ? -25.620 -9.044 0.361 1.00 91.94 96 ASP A N 1
ATOM 773 C CA . ASP A 1 96 ? -26.153 -8.428 1.574 1.00 91.94 96 ASP A CA 1
ATOM 774 C C . ASP A 1 96 ? -25.060 -7.865 2.501 1.00 91.94 96 ASP A C 1
ATOM 776 O O . ASP A 1 96 ? -25.357 -7.382 3.592 1.00 91.94 96 ASP A O 1
ATOM 780 N N . GLY A 1 97 ? -23.782 -7.892 2.105 1.00 90.06 97 GLY A N 1
ATOM 781 C CA . GLY A 1 97 ? -22.686 -7.462 2.977 1.00 90.06 97 GLY A CA 1
ATOM 782 C C . GLY A 1 97 ? -22.774 -5.998 3.421 1.00 90.06 97 GLY A C 1
ATOM 783 O O . GLY A 1 97 ? -22.472 -5.689 4.575 1.00 90.06 97 GLY A O 1
ATOM 784 N N . ALA A 1 98 ? -23.280 -5.110 2.560 1.00 90.75 98 ALA A N 1
ATOM 785 C CA . ALA A 1 98 ? -23.550 -3.722 2.934 1.00 90.75 98 ALA A CA 1
ATOM 786 C C . ALA A 1 98 ? -24.650 -3.626 4.010 1.00 90.75 98 ALA A C 1
ATOM 788 O O . ALA A 1 98 ? -24.514 -2.873 4.973 1.00 90.75 98 ALA A O 1
ATOM 789 N N . GLU A 1 99 ? -25.705 -4.438 3.899 1.00 93.75 99 GLU A N 1
ATOM 790 C CA . GLU A 1 99 ? -26.787 -4.490 4.888 1.00 93.75 99 GLU A CA 1
ATOM 791 C C . GLU A 1 99 ? -26.303 -5.053 6.230 1.00 93.75 99 GLU A C 1
ATOM 793 O O . GLU A 1 99 ? -26.687 -4.552 7.291 1.00 93.75 99 GLU A O 1
ATOM 798 N N . VAL A 1 100 ? -25.415 -6.057 6.198 1.00 93.25 100 VAL A N 1
ATOM 799 C CA . VAL A 1 100 ? -24.752 -6.597 7.394 1.00 93.25 100 VAL A CA 1
ATOM 800 C C . VAL A 1 100 ? -23.979 -5.491 8.116 1.00 93.25 100 VAL A C 1
ATOM 802 O O . VAL A 1 100 ? -24.169 -5.310 9.322 1.00 93.25 100 VAL A O 1
ATOM 805 N N . ARG A 1 101 ? -23.193 -4.690 7.384 1.00 92.00 101 ARG A N 1
ATOM 806 C CA . ARG A 1 101 ? -22.443 -3.552 7.943 1.00 92.00 101 ARG A CA 1
ATOM 807 C C . ARG A 1 101 ? -23.339 -2.464 8.509 1.00 92.00 101 ARG A C 1
ATOM 809 O O . ARG A 1 101 ? -23.066 -1.939 9.587 1.00 92.00 101 ARG A O 1
ATOM 816 N N . GLU A 1 102 ? -24.430 -2.134 7.826 1.00 92.25 102 GLU A N 1
ATOM 817 C CA . GLU A 1 102 ? -25.389 -1.167 8.352 1.00 92.25 102 GLU A CA 1
ATOM 818 C C . GLU A 1 102 ? -26.070 -1.666 9.627 1.00 92.25 102 GLU A C 1
ATOM 820 O O . GLU A 1 102 ? -26.269 -0.887 10.558 1.00 92.25 102 GLU A O 1
ATOM 825 N N . ARG A 1 103 ? -26.402 -2.959 9.711 1.00 94.44 103 ARG A N 1
ATOM 826 C CA . ARG A 1 103 ? -26.971 -3.557 10.924 1.00 94.44 103 ARG A CA 1
ATOM 827 C C . ARG A 1 103 ? -25.997 -3.485 12.101 1.00 94.44 103 ARG A C 1
ATOM 829 O O . ARG A 1 103 ? -26.418 -3.134 13.200 1.00 94.44 103 ARG A O 1
ATOM 836 N N . GLU A 1 104 ? -24.717 -3.764 11.873 1.00 92.81 104 GLU A N 1
ATOM 837 C CA . GLU A 1 104 ? -23.657 -3.626 12.883 1.00 92.81 104 GLU A CA 1
ATOM 838 C C . GLU A 1 104 ? -23.509 -2.170 13.354 1.00 92.81 104 GLU A C 1
ATOM 840 O O . GLU A 1 104 ? -23.462 -1.901 14.556 1.00 92.81 104 GLU A O 1
ATOM 845 N N . LEU A 1 105 ? -23.529 -1.210 12.425 1.00 91.88 105 LEU A N 1
ATOM 846 C CA . LEU A 1 105 ? -23.459 0.212 12.760 1.00 91.88 105 LEU A CA 1
ATOM 847 C C . LEU A 1 105 ? -24.689 0.678 13.557 1.00 91.88 105 LEU A C 1
ATOM 849 O O . LEU A 1 105 ? -24.547 1.401 14.544 1.00 91.88 105 LEU A O 1
ATOM 853 N N . ARG A 1 106 ? -25.893 0.234 13.172 1.00 93.88 106 ARG A N 1
ATOM 854 C CA . ARG A 1 106 ? -27.140 0.512 13.909 1.00 93.88 106 ARG A CA 1
ATOM 855 C C . ARG A 1 106 ? -27.113 -0.090 15.313 1.00 93.88 106 ARG A C 1
ATOM 857 O O . ARG A 1 106 ? -27.609 0.538 16.248 1.00 93.88 106 ARG A O 1
ATOM 864 N N . HIS A 1 107 ? -26.519 -1.271 15.483 1.00 93.38 107 HIS A N 1
ATOM 865 C CA . HIS A 1 107 ? -26.330 -1.877 16.800 1.00 93.38 107 HIS A CA 1
ATOM 866 C C . HIS A 1 107 ? -25.449 -0.990 17.693 1.00 93.38 107 HIS A C 1
ATOM 868 O O . HIS A 1 107 ? -25.865 -0.634 18.794 1.00 93.38 107 HIS A O 1
ATOM 874 N N . LEU A 1 108 ? -24.296 -0.530 17.191 1.00 89.62 108 LEU A N 1
ATOM 875 C CA . LEU A 1 108 ? -23.426 0.405 17.920 1.00 89.62 108 LEU A CA 1
ATOM 876 C C . LEU A 1 108 ? -24.142 1.719 18.269 1.00 89.62 108 LEU A C 1
ATOM 878 O O . LEU A 1 108 ? -24.035 2.202 19.394 1.00 89.62 108 LEU A O 1
ATOM 882 N N . GLN A 1 109 ? -24.915 2.283 17.338 1.00 90.06 109 GLN A N 1
ATOM 883 C CA . GLN A 1 109 ? -25.716 3.487 17.589 1.00 90.06 109 GLN A CA 1
ATOM 884 C C . GLN A 1 109 ? -26.766 3.267 18.684 1.00 90.06 109 GLN A C 1
ATOM 886 O O . GLN A 1 109 ? -26.944 4.130 19.542 1.00 90.06 109 GLN A O 1
ATOM 891 N N . THR A 1 110 ? -27.430 2.109 18.682 1.00 94.88 110 THR A N 1
ATOM 892 C CA . THR A 1 110 ? -28.417 1.737 19.706 1.00 94.88 110 THR A CA 1
ATOM 893 C C . THR A 1 110 ? -27.757 1.619 21.077 1.00 94.88 110 THR A C 1
ATOM 895 O O . THR A 1 110 ? -28.269 2.146 22.062 1.00 94.88 110 THR A O 1
ATOM 898 N N . GLU A 1 111 ? -26.580 1.000 21.146 1.00 90.81 111 GLU A N 1
ATOM 899 C CA . GLU A 1 111 ? -25.810 0.909 22.383 1.00 90.81 111 GLU A CA 1
ATOM 900 C C . GLU A 1 111 ? -25.338 2.272 22.910 1.00 90.81 111 GLU A C 1
ATOM 902 O O . GLU A 1 111 ? -25.315 2.484 24.124 1.00 90.81 111 GLU A O 1
ATOM 907 N N . ILE A 1 112 ? -24.947 3.190 22.020 1.00 87.12 112 ILE A N 1
ATOM 908 C CA . ILE A 1 112 ? -24.574 4.566 22.379 1.00 87.12 112 ILE A CA 1
ATOM 909 C C . ILE A 1 112 ? -25.797 5.326 22.900 1.00 87.12 112 ILE A C 1
ATOM 911 O O . ILE A 1 112 ? -25.702 6.015 23.913 1.00 87.12 112 ILE A O 1
ATOM 915 N N . ALA A 1 113 ? -26.948 5.190 22.237 1.00 88.06 113 ALA A N 1
ATOM 916 C CA . ALA A 1 113 ? -28.192 5.813 22.673 1.00 88.06 113 ALA A CA 1
ATOM 917 C C . ALA A 1 113 ? -28.598 5.321 24.069 1.00 88.06 113 ALA A C 1
ATOM 919 O O . ALA A 1 113 ? -28.837 6.143 24.948 1.00 88.06 113 ALA A O 1
ATOM 920 N N . ALA A 1 114 ? -28.570 4.005 24.302 1.00 89.81 114 ALA A N 1
ATOM 921 C CA . ALA A 1 114 ? -28.861 3.422 25.609 1.00 89.81 114 ALA A CA 1
ATOM 922 C C . ALA A 1 114 ? -27.895 3.920 26.701 1.00 89.81 114 ALA A C 1
ATOM 924 O O . ALA A 1 114 ? -28.335 4.282 27.789 1.00 89.81 114 ALA A O 1
ATOM 925 N N . ALA A 1 115 ? -26.593 4.007 26.404 1.00 86.06 115 ALA A N 1
ATOM 926 C CA . ALA A 1 115 ? -25.601 4.527 27.347 1.00 86.06 115 ALA A CA 1
ATOM 927 C C . ALA A 1 115 ? -25.798 6.025 27.658 1.00 86.06 115 ALA A C 1
ATOM 929 O O . ALA A 1 115 ? -25.614 6.444 28.800 1.00 86.06 115 ALA A O 1
ATOM 930 N N . ASN A 1 116 ? -26.206 6.832 26.672 1.00 81.94 116 ASN A N 1
ATOM 931 C CA . ASN A 1 116 ? -26.563 8.237 26.887 1.00 81.94 116 ASN A CA 1
ATOM 932 C C . ASN A 1 116 ? -27.826 8.379 27.746 1.00 81.94 116 ASN A C 1
ATOM 934 O O . ASN A 1 116 ? -27.870 9.239 28.624 1.00 81.94 116 ASN A O 1
ATOM 938 N N . THR A 1 117 ? -28.836 7.535 27.523 1.00 88.25 117 THR A N 1
ATOM 939 C CA . THR A 1 117 ? -30.043 7.502 28.358 1.00 88.25 117 THR A CA 1
ATOM 940 C C . THR A 1 117 ? -29.698 7.135 29.800 1.00 88.25 117 THR A C 1
ATOM 942 O O . THR A 1 117 ? -30.107 7.856 30.703 1.00 88.25 117 THR A O 1
ATOM 945 N N . GLU A 1 118 ? -28.870 6.106 30.024 1.00 85.81 118 GLU A N 1
ATOM 946 C CA . GLU A 1 118 ? -28.397 5.728 31.367 1.00 85.81 118 GLU A CA 1
ATOM 947 C C . GLU A 1 118 ? -27.662 6.891 32.060 1.00 85.81 118 GLU A C 1
ATOM 949 O O . GLU A 1 118 ? -27.879 7.159 33.243 1.00 85.81 118 GLU A O 1
ATOM 954 N N . LEU A 1 119 ? -26.816 7.623 31.325 1.00 84.31 119 LEU A N 1
ATOM 955 C CA . LEU A 1 119 ? -26.093 8.784 31.849 1.00 84.31 119 LEU A CA 1
ATOM 956 C C . LEU A 1 119 ? -27.046 9.912 32.278 1.00 84.31 119 LEU A C 1
ATOM 958 O O . LEU A 1 119 ? -26.884 10.471 33.364 1.00 84.31 119 LEU A O 1
ATOM 962 N N . LEU A 1 120 ? -28.037 10.239 31.442 1.00 84.62 120 LEU A N 1
ATOM 963 C CA . LEU A 1 120 ? -29.043 11.267 31.733 1.00 84.62 120 LEU A CA 1
ATOM 964 C C . LEU A 1 120 ? -29.938 10.860 32.909 1.00 84.62 120 LEU A C 1
ATOM 966 O O . LEU A 1 120 ? -30.186 11.665 33.805 1.00 84.62 120 LEU A O 1
ATOM 970 N N . GLU A 1 121 ? -30.380 9.604 32.946 1.00 85.50 121 GLU A N 1
ATOM 971 C CA . GLU A 1 121 ? -31.169 9.067 34.055 1.00 85.50 121 GLU A CA 1
ATOM 972 C C . GLU A 1 121 ? -30.387 9.094 35.369 1.00 85.50 121 GLU A C 1
ATOM 974 O O . GLU A 1 121 ? -30.954 9.466 36.391 1.00 85.50 121 GLU A O 1
ATOM 979 N N . GLY A 1 122 ? -29.085 8.793 35.361 1.00 81.50 122 GLY A N 1
ATOM 980 C CA . GLY A 1 122 ? -28.239 8.896 36.553 1.00 81.50 122 GLY A CA 1
ATOM 981 C C . GLY A 1 122 ? -28.108 10.323 37.097 1.00 81.50 122 GLY A C 1
ATOM 982 O O . GLY A 1 122 ? -28.017 10.512 38.308 1.00 81.50 122 GLY A O 1
ATOM 983 N N . GLN A 1 123 ? -28.155 11.343 36.233 1.00 77.75 123 GLN A N 1
ATOM 984 C CA . GLN A 1 123 ? -28.150 12.749 36.662 1.00 77.75 123 GLN A CA 1
ATOM 985 C C . GLN A 1 123 ? -29.480 13.177 37.295 1.00 77.75 123 GLN A C 1
ATOM 987 O O . GLN A 1 123 ? -29.490 14.004 38.206 1.00 77.75 123 GLN A O 1
ATOM 992 N N . ILE A 1 124 ? -30.595 12.619 36.816 1.00 79.75 124 ILE A N 1
ATOM 993 C CA . ILE A 1 124 ? -31.950 12.965 37.268 1.00 79.75 124 ILE A CA 1
ATOM 994 C C . ILE A 1 124 ? -32.362 12.124 38.487 1.00 79.75 124 ILE A C 1
ATOM 996 O O . ILE A 1 124 ? -33.078 12.615 39.358 1.00 79.75 124 ILE A O 1
ATOM 1000 N N . ASN A 1 125 ? -31.906 10.871 38.573 1.00 82.88 125 ASN A N 1
ATOM 1001 C CA . ASN A 1 125 ? -32.267 9.916 39.613 1.00 82.88 125 ASN A CA 1
ATOM 1002 C C . ASN A 1 125 ? -31.050 9.527 40.481 1.00 82.88 125 ASN A C 1
ATOM 1004 O O . ASN A 1 125 ? -30.299 8.610 40.128 1.00 82.88 125 ASN A O 1
ATOM 1008 N N . PRO A 1 126 ? -30.895 10.137 41.675 1.00 77.19 126 PRO A N 1
ATOM 1009 C CA . PRO A 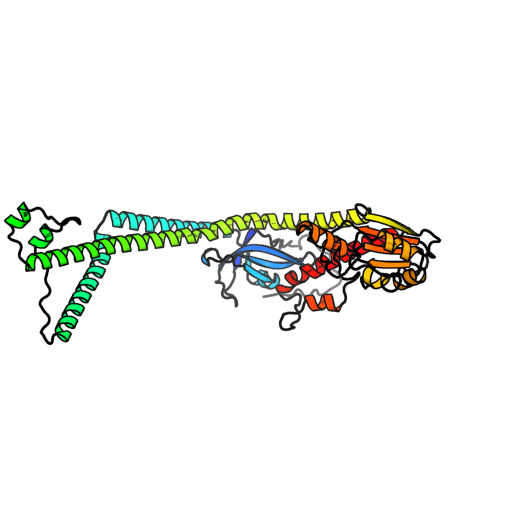1 126 ? -29.807 9.827 42.603 1.00 77.19 126 PRO A CA 1
ATOM 1010 C C . PRO A 1 126 ? -29.732 8.353 43.032 1.00 77.19 126 PRO A C 1
ATOM 1012 O O . PRO A 1 126 ? -28.665 7.898 43.445 1.00 77.19 126 PRO A O 1
ATOM 1015 N N . ALA A 1 127 ? -30.828 7.591 42.922 1.00 82.12 127 ALA A N 1
ATOM 1016 C CA . ALA A 1 127 ? -30.861 6.178 43.297 1.00 82.12 127 ALA A CA 1
ATOM 1017 C C . ALA A 1 127 ? -29.995 5.288 42.388 1.00 82.12 127 ALA A C 1
ATOM 1019 O O . ALA A 1 127 ? -29.556 4.231 42.828 1.00 82.12 127 ALA A O 1
ATOM 1020 N N . LEU A 1 128 ? -29.711 5.710 41.150 1.00 79.69 128 LEU A N 1
ATOM 1021 C CA . LEU A 1 128 ? -28.860 4.953 40.222 1.00 79.69 128 LEU A CA 1
ATOM 1022 C C . LEU A 1 128 ? -27.366 5.072 40.557 1.00 79.69 128 LEU A C 1
ATOM 1024 O O . LEU A 1 128 ? -26.598 4.148 40.297 1.00 79.69 128 LEU A O 1
ATOM 1028 N N . ILE A 1 129 ? -26.957 6.185 41.173 1.00 83.81 129 ILE A N 1
ATOM 1029 C CA . ILE A 1 129 ? -25.571 6.410 41.612 1.00 83.81 129 ILE A CA 1
ATOM 1030 C C . ILE A 1 129 ? -25.362 5.891 43.047 1.00 83.81 129 ILE A C 1
ATOM 1032 O O . ILE A 1 129 ? -24.245 5.544 43.430 1.00 83.81 129 ILE A O 1
ATOM 1036 N N . ALA A 1 130 ? -26.435 5.780 43.839 1.00 84.81 130 ALA A N 1
ATOM 1037 C CA . ALA A 1 130 ? -26.380 5.369 45.241 1.00 84.81 130 ALA A CA 1
ATOM 1038 C C . ALA A 1 130 ? -25.603 4.057 45.502 1.00 84.81 130 ALA A C 1
ATOM 1040 O O . ALA A 1 130 ? -24.802 4.055 46.434 1.00 84.81 130 ALA A O 1
ATOM 1041 N N . PRO A 1 131 ? -25.721 2.979 44.695 1.00 88.62 131 PRO A N 1
ATOM 1042 C CA . PRO A 1 131 ? -24.924 1.767 44.904 1.00 88.62 131 PRO A CA 1
ATOM 1043 C C . PRO A 1 131 ? -23.415 1.986 44.727 1.00 88.62 131 PRO A C 1
ATOM 1045 O O . PRO A 1 131 ? -22.618 1.390 45.449 1.00 88.62 131 PRO A O 1
ATOM 1048 N N . ALA A 1 132 ? -23.011 2.842 43.781 1.00 85.25 132 ALA A N 1
ATOM 1049 C CA . ALA A 1 132 ? -21.604 3.174 43.558 1.00 85.25 132 ALA A CA 1
ATOM 1050 C C . ALA A 1 132 ? -21.049 4.020 44.712 1.00 85.25 132 ALA A C 1
ATOM 1052 O O . ALA A 1 132 ? -19.977 3.720 45.232 1.00 85.25 132 ALA A O 1
ATOM 1053 N N . ILE A 1 133 ? -21.832 5.005 45.166 1.00 87.44 133 ILE A N 1
ATOM 1054 C CA . ILE A 1 133 ? -21.495 5.837 46.326 1.00 87.44 133 ILE A CA 1
ATOM 1055 C C . ILE A 1 133 ? -21.369 4.977 47.584 1.00 87.44 133 ILE A C 1
ATOM 1057 O O . ILE A 1 133 ? -20.397 5.121 48.315 1.00 87.44 133 ILE A O 1
ATOM 1061 N N . GLN A 1 134 ? -22.317 4.067 47.828 1.00 88.81 134 GLN A N 1
ATOM 1062 C CA . GLN A 1 134 ? -22.296 3.212 49.013 1.00 88.81 134 GLN A CA 1
ATOM 1063 C C . GLN A 1 134 ? -21.049 2.329 49.037 1.00 88.81 134 GLN A C 1
ATOM 1065 O O . GLN A 1 134 ? -20.367 2.267 50.050 1.00 88.81 134 GLN A O 1
ATOM 1070 N N . LYS A 1 135 ? -20.697 1.720 47.901 1.00 90.44 135 LYS A N 1
ATOM 1071 C CA . LYS A 1 135 ? -19.479 0.914 47.782 1.00 90.44 135 LYS A CA 1
ATOM 1072 C C . LYS A 1 135 ? -18.213 1.717 48.109 1.00 90.44 135 LYS A C 1
ATOM 1074 O O . LYS A 1 135 ? -17.324 1.201 48.785 1.00 90.44 135 LYS A O 1
ATOM 1079 N N . ASP A 1 136 ? -18.118 2.953 47.621 1.00 87.50 136 ASP A N 1
ATOM 1080 C CA . ASP A 1 136 ? -16.960 3.817 47.874 1.00 87.50 136 ASP A CA 1
ATOM 1081 C C . ASP A 1 136 ? -16.919 4.306 49.333 1.00 87.50 136 ASP A C 1
ATOM 1083 O O . ASP A 1 136 ? -15.842 4.383 49.927 1.00 87.50 136 ASP A O 1
ATOM 1087 N N . LEU A 1 137 ? -18.084 4.573 49.934 1.00 87.38 137 LEU A N 1
ATOM 1088 C CA . LEU A 1 137 ? -18.215 4.906 51.354 1.00 87.38 137 LEU A CA 1
ATOM 1089 C C . LEU A 1 137 ? -17.820 3.731 52.254 1.00 87.38 137 LEU A C 1
ATOM 1091 O O . LEU A 1 137 ? -17.008 3.922 53.154 1.00 87.38 137 LEU A O 1
ATOM 1095 N N . ASP A 1 138 ? -18.309 2.521 51.978 1.00 89.38 138 ASP A N 1
ATOM 1096 C CA . ASP A 1 138 ? -17.965 1.311 52.736 1.00 89.38 138 ASP A CA 1
ATOM 1097 C C . ASP A 1 138 ? -16.449 1.049 52.691 1.00 89.38 138 ASP A C 1
ATOM 1099 O O . ASP A 1 138 ? -15.822 0.717 53.700 1.00 89.38 138 ASP A O 1
ATOM 1103 N N . ALA A 1 139 ? -15.828 1.241 51.521 1.00 89.19 139 ALA A N 1
ATOM 1104 C CA . ALA A 1 139 ? -14.382 1.117 51.356 1.00 89.19 139 ALA A CA 1
ATOM 1105 C C . ALA A 1 139 ? -13.608 2.193 52.140 1.00 89.19 139 ALA A C 1
ATOM 1107 O O . ALA A 1 139 ? -12.565 1.901 52.731 1.00 89.19 139 ALA A O 1
ATOM 1108 N N . TRP A 1 140 ? -14.111 3.430 52.168 1.00 90.00 140 TRP A N 1
ATOM 1109 C CA . TRP A 1 140 ? -13.528 4.520 52.950 1.00 90.00 140 TRP A CA 1
ATOM 1110 C C . TRP A 1 140 ? -13.641 4.273 54.463 1.00 90.00 140 TRP A C 1
ATOM 1112 O O . TRP A 1 140 ? -12.655 4.446 55.184 1.00 90.00 140 TRP A O 1
ATOM 1122 N N . GLU A 1 141 ? -14.794 3.801 54.945 1.00 85.06 141 GLU A N 1
ATOM 1123 C CA . GLU A 1 141 ? -15.006 3.444 56.354 1.00 85.06 141 GLU A CA 1
ATOM 1124 C C . GLU A 1 141 ? -14.107 2.277 56.783 1.00 85.06 141 GLU A C 1
ATOM 1126 O O . GLU A 1 141 ? -13.467 2.341 57.837 1.00 85.06 141 GLU A O 1
ATOM 1131 N N . ALA A 1 142 ? -13.982 1.244 55.944 1.00 86.69 142 ALA A N 1
ATOM 1132 C CA . ALA A 1 142 ? -13.087 0.117 56.191 1.00 86.69 142 ALA A CA 1
ATOM 1133 C C . ALA A 1 142 ? -11.620 0.562 56.295 1.00 86.69 142 ALA A C 1
ATOM 1135 O O . ALA A 1 142 ? -10.919 0.165 57.230 1.00 86.69 142 ALA A O 1
ATOM 1136 N N . LYS A 1 143 ? -11.171 1.440 55.387 1.00 87.75 143 LYS A N 1
ATOM 1137 C CA . LYS A 1 143 ? -9.814 2.000 55.406 1.00 87.75 143 LYS A CA 1
ATOM 1138 C C . LYS A 1 143 ? -9.557 2.816 56.675 1.00 87.75 143 LYS A C 1
ATOM 1140 O O . LYS A 1 143 ? -8.530 2.631 57.323 1.00 87.75 143 LYS A O 1
ATOM 1145 N N . ARG A 1 144 ? -10.510 3.659 57.085 1.00 86.44 144 ARG A N 1
ATOM 1146 C CA . ARG A 1 144 ? -10.430 4.407 58.351 1.00 86.44 144 ARG A CA 1
ATOM 1147 C C . ARG A 1 144 ? -10.339 3.491 59.569 1.00 86.44 144 ARG A C 1
ATOM 1149 O O . ARG A 1 144 ? -9.578 3.773 60.493 1.00 86.44 144 ARG A O 1
ATOM 1156 N N . ALA A 1 145 ? -11.115 2.410 59.590 1.00 83.44 145 ALA A N 1
ATOM 1157 C CA . ALA A 1 145 ? -11.082 1.440 60.679 1.00 83.44 145 ALA A CA 1
ATOM 1158 C C . ALA A 1 145 ? -9.739 0.694 60.740 1.00 83.44 145 ALA A C 1
ATOM 1160 O O . ALA A 1 145 ? -9.230 0.421 61.828 1.00 83.44 145 ALA A O 1
ATOM 1161 N N . GLU A 1 146 ? -9.144 0.381 59.590 1.00 85.50 146 GLU A N 1
ATOM 1162 C CA . GLU A 1 146 ? -7.819 -0.233 59.497 1.00 85.50 146 GLU A CA 1
ATOM 1163 C C . GLU A 1 146 ? -6.707 0.723 59.958 1.00 85.50 146 GLU A C 1
ATOM 1165 O O . GLU A 1 146 ? -5.866 0.340 60.772 1.00 85.50 146 GLU A O 1
ATOM 1170 N N . GLU A 1 147 ? -6.739 1.985 59.523 1.00 83.88 147 GLU A N 1
ATOM 1171 C CA . GLU A 1 147 ? -5.797 3.029 59.948 1.00 83.88 147 GLU A CA 1
ATOM 1172 C C . GLU A 1 147 ? -5.873 3.286 61.461 1.00 83.88 147 GLU A C 1
ATOM 1174 O O . GLU A 1 147 ? -4.838 3.393 62.122 1.00 83.88 147 GLU A O 1
ATOM 1179 N N . ALA A 1 148 ? -7.079 3.303 62.038 1.00 80.25 148 ALA A N 1
ATOM 1180 C CA . ALA A 1 148 ? -7.272 3.429 63.482 1.00 80.25 148 ALA A CA 1
ATOM 1181 C C . ALA A 1 148 ? -6.700 2.227 64.256 1.00 80.25 148 ALA A C 1
ATOM 1183 O O . ALA A 1 148 ? -6.022 2.413 65.268 1.00 80.25 148 ALA A O 1
ATOM 1184 N N . LYS A 1 149 ? -6.913 0.997 63.763 1.00 81.81 149 LYS A N 1
ATOM 1185 C CA . LYS A 1 149 ? -6.329 -0.225 64.349 1.00 81.81 149 LYS A CA 1
ATOM 1186 C C . LYS A 1 149 ? -4.805 -0.224 64.270 1.00 81.81 149 LYS A C 1
ATOM 1188 O O . LYS A 1 149 ? -4.140 -0.580 65.240 1.00 81.81 149 LYS A O 1
ATOM 1193 N N . ARG A 1 150 ? -4.248 0.200 63.136 1.00 82.19 150 ARG A N 1
ATOM 1194 C CA . ARG A 1 150 ? -2.801 0.287 62.929 1.00 82.19 150 ARG A CA 1
ATOM 1195 C C . ARG A 1 150 ? -2.161 1.325 63.850 1.00 82.19 150 ARG A C 1
ATOM 1197 O O . ARG A 1 150 ? -1.199 1.005 64.538 1.00 82.19 150 ARG A O 1
ATOM 1204 N N . ALA A 1 151 ? -2.740 2.521 63.938 1.00 78.06 151 ALA A N 1
ATOM 1205 C CA . ALA A 1 151 ? -2.248 3.583 64.814 1.00 78.06 151 ALA A CA 1
ATOM 1206 C C . ALA A 1 151 ? -2.325 3.211 66.308 1.00 78.06 151 ALA A C 1
ATOM 1208 O O . ALA A 1 151 ? -1.488 3.642 67.098 1.00 78.06 151 ALA A O 1
ATOM 1209 N N . ALA A 1 152 ? -3.313 2.407 66.704 1.00 75.75 152 ALA A N 1
ATOM 1210 C CA . ALA A 1 152 ? -3.431 1.876 68.060 1.00 75.75 152 ALA A CA 1
ATOM 1211 C C . ALA A 1 152 ? -2.384 0.789 68.354 1.00 75.75 152 ALA A C 1
ATOM 1213 O O . ALA A 1 152 ? -1.712 0.838 69.383 1.00 75.75 152 ALA A O 1
ATOM 1214 N N . SER A 1 153 ? -2.154 -0.120 67.398 1.00 73.94 153 SER A N 1
ATOM 1215 C CA . SER A 1 153 ? -1.091 -1.128 67.484 1.00 73.94 153 SER A CA 1
ATOM 1216 C C . SER A 1 153 ? 0.308 -0.509 67.574 1.00 73.94 153 SER A C 1
ATOM 1218 O O . SER A 1 153 ? 1.159 -1.046 68.275 1.00 73.94 153 SER A O 1
ATOM 1220 N N . GLU A 1 154 ? 0.557 0.604 66.878 1.00 76.19 154 GLU A N 1
ATOM 1221 C CA . GLU A 1 154 ? 1.835 1.334 66.916 1.00 76.19 154 GLU A CA 1
ATOM 1222 C C . GLU A 1 154 ? 2.047 2.087 68.245 1.00 76.19 154 GLU A C 1
ATOM 1224 O O . GLU A 1 154 ? 3.187 2.280 68.664 1.00 76.19 154 GLU A O 1
ATOM 1229 N N . ARG A 1 155 ? 0.964 2.475 68.937 1.00 75.12 155 ARG A N 1
ATOM 1230 C CA . ARG A 1 155 ? 1.000 3.135 70.256 1.00 75.12 155 ARG A CA 1
ATOM 1231 C C . ARG A 1 155 ? 0.886 2.175 71.447 1.00 75.12 155 ARG A C 1
ATOM 1233 O O . ARG A 1 155 ? 1.071 2.609 72.578 1.00 75.12 155 ARG A O 1
ATOM 1240 N N . GLY A 1 156 ? 0.626 0.886 71.210 1.00 67.25 156 GLY A N 1
ATOM 1241 C CA . GLY A 1 156 ? 0.418 -0.107 72.272 1.00 67.25 156 GLY A CA 1
ATOM 1242 C C . GLY A 1 156 ? -0.884 0.093 73.059 1.00 67.25 156 GLY A C 1
ATOM 1243 O O . GLY A 1 156 ? -0.976 -0.343 74.204 1.00 67.25 156 GLY A O 1
ATOM 1244 N N . GLU A 1 157 ? -1.870 0.760 72.460 1.00 74.88 157 GLU A N 1
ATOM 1245 C CA . GLU A 1 157 ? -3.153 1.125 73.071 1.00 74.88 157 GLU A CA 1
ATOM 1246 C C . GLU A 1 157 ? -4.316 0.379 72.397 1.00 74.88 157 GLU A C 1
ATOM 1248 O O . GLU A 1 157 ? -4.189 -0.134 71.281 1.00 74.88 157 GLU A O 1
ATOM 1253 N N . GLU A 1 158 ? -5.475 0.329 73.058 1.00 65.62 158 GLU A N 1
ATOM 1254 C CA . GLU A 1 158 ? -6.705 -0.136 72.412 1.00 65.62 158 GLU A CA 1
ATOM 1255 C C . GLU A 1 158 ? -7.148 0.840 71.305 1.00 65.62 158 GLU A C 1
ATOM 1257 O O . GLU A 1 158 ? -6.936 2.052 71.420 1.00 65.62 158 GLU A O 1
ATOM 1262 N N . PRO A 1 159 ? -7.760 0.342 70.211 1.00 65.94 159 PRO A N 1
ATOM 1263 C CA . PRO A 1 159 ? -8.221 1.193 69.124 1.00 65.94 159 PRO A CA 1
ATOM 1264 C C . PRO A 1 159 ? -9.223 2.230 69.626 1.00 65.94 159 PRO A C 1
ATOM 1266 O O . PRO A 1 159 ? -10.302 1.889 70.110 1.00 65.94 159 PRO A O 1
ATOM 1269 N N . ALA A 1 160 ? -8.856 3.505 69.482 1.00 64.56 160 ALA A N 1
ATOM 1270 C CA . ALA A 1 160 ? -9.721 4.623 69.823 1.00 64.56 160 ALA A CA 1
ATOM 1271 C C . ALA A 1 160 ? -11.057 4.517 69.070 1.00 64.56 160 ALA A C 1
ATOM 1273 O O . ALA A 1 160 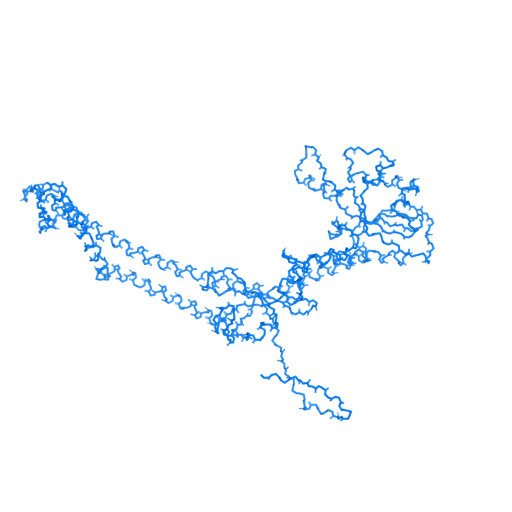? -11.089 4.179 67.882 1.00 64.56 160 ALA A O 1
ATOM 1274 N N . SER A 1 161 ? -12.155 4.828 69.766 1.00 67.62 161 SER A N 1
ATOM 1275 C CA . SER A 1 161 ? -13.489 4.862 69.165 1.00 67.62 161 SER A CA 1
ATOM 1276 C C . SER A 1 161 ? -13.499 5.815 67.969 1.00 67.62 161 SER A C 1
ATOM 1278 O O . SER A 1 161 ? -13.034 6.954 68.067 1.00 67.62 161 SER A O 1
ATOM 1280 N N . LEU A 1 162 ? -14.015 5.351 66.829 1.00 71.25 162 LEU A N 1
ATOM 1281 C CA . LEU A 1 162 ? -14.125 6.186 65.640 1.00 71.25 162 LEU A CA 1
ATOM 1282 C C . LEU A 1 162 ? -15.109 7.327 65.911 1.00 71.25 162 LEU A C 1
ATOM 1284 O O . LEU A 1 162 ? -16.230 7.106 66.368 1.00 71.25 162 LEU A O 1
ATOM 1288 N N . VAL A 1 163 ? -14.688 8.555 65.600 1.00 72.19 163 VAL A N 1
ATOM 1289 C CA . VAL A 1 163 ? -15.587 9.711 65.612 1.00 72.19 163 VAL A CA 1
ATOM 1290 C C . VAL A 1 163 ? -16.620 9.511 64.508 1.00 72.19 163 VAL A C 1
ATOM 1292 O O . VAL A 1 163 ? -16.260 9.430 63.324 1.00 72.19 163 VAL A O 1
ATOM 1295 N N . ASN A 1 164 ? -17.882 9.422 64.923 1.00 71.62 164 ASN A N 1
ATOM 1296 C CA . ASN A 1 164 ? -19.035 9.315 64.043 1.00 71.62 164 ASN A CA 1
ATOM 1297 C C . ASN A 1 164 ? -19.650 10.705 63.817 1.00 71.62 164 ASN A C 1
ATOM 1299 O O . ASN A 1 164 ? -19.667 11.516 64.748 1.00 71.62 164 ASN A O 1
ATOM 1303 N N . PRO A 1 165 ? -20.172 10.990 62.612 1.00 68.19 165 PRO A N 1
ATOM 1304 C CA . PRO A 1 165 ? -20.946 12.202 62.365 1.00 68.19 165 PRO A CA 1
ATOM 1305 C C . PRO A 1 165 ? -22.118 12.306 63.350 1.00 68.19 165 PRO A C 1
ATOM 1307 O O . PRO A 1 165 ? -22.820 11.323 63.588 1.00 68.19 165 PRO A O 1
ATOM 1310 N N . THR A 1 166 ? -22.342 13.492 63.917 1.00 68.56 166 THR A N 1
ATOM 1311 C CA . THR A 1 166 ? -23.542 13.782 64.717 1.00 68.56 166 THR A CA 1
ATOM 1312 C C . THR A 1 166 ? -24.551 14.574 63.885 1.00 68.56 166 THR A C 1
ATOM 1314 O O . THR A 1 166 ? -24.185 15.205 62.892 1.00 68.56 166 THR A O 1
ATOM 1317 N N . ALA A 1 167 ? -25.819 14.608 64.308 1.00 65.38 167 ALA A N 1
ATOM 1318 C CA . ALA A 1 167 ? -26.858 15.395 63.633 1.00 65.38 167 ALA A CA 1
ATOM 1319 C C . ALA A 1 167 ? -26.484 16.889 63.500 1.00 65.38 167 ALA A C 1
ATOM 1321 O O . ALA A 1 167 ? -26.828 17.536 62.512 1.00 65.38 167 ALA A O 1
ATOM 1322 N N . SER A 1 168 ? -25.733 17.426 64.467 1.00 61.88 168 SER A N 1
ATOM 1323 C CA . SER A 1 168 ? -25.206 18.794 64.441 1.00 61.88 168 SER A CA 1
ATOM 1324 C C . SER A 1 168 ? -24.129 18.977 63.366 1.00 61.88 168 SER A C 1
ATOM 1326 O O . SER A 1 168 ? -24.131 19.982 62.657 1.00 61.88 168 SER A O 1
ATOM 1328 N N . SER A 1 169 ? -23.240 17.991 63.196 1.00 61.06 169 SER A N 1
ATOM 1329 C CA . SER A 1 169 ? -22.203 17.993 62.155 1.00 61.06 169 SER A CA 1
ATOM 1330 C C . SER A 1 169 ? -22.804 17.894 60.746 1.00 61.06 169 SER A C 1
ATOM 1332 O O . SER A 1 169 ? -22.358 18.596 59.841 1.00 61.06 169 SER A O 1
ATOM 1334 N N . GLU A 1 170 ? -23.859 17.092 60.571 1.00 65.50 170 GLU A N 1
ATOM 1335 C CA . GLU A 1 170 ? -24.594 16.966 59.301 1.00 65.50 170 GLU A CA 1
ATOM 1336 C C . GLU A 1 170 ? -25.410 18.223 58.956 1.00 65.50 170 GLU A C 1
ATOM 1338 O O . GLU A 1 170 ? -25.527 18.594 57.790 1.00 65.50 170 GLU A O 1
ATOM 1343 N N . LEU A 1 171 ? -25.949 18.938 59.950 1.00 65.88 171 LEU A N 1
ATOM 1344 C CA . LEU A 1 171 ? -26.645 20.211 59.719 1.00 65.88 171 LEU A CA 1
ATOM 1345 C C . LEU A 1 171 ? -25.684 21.327 59.268 1.00 65.88 171 LEU A C 1
ATOM 1347 O O . LEU A 1 171 ? -26.084 22.256 58.557 1.00 65.88 171 LEU A O 1
ATOM 1351 N N . MET A 1 172 ? -24.424 21.233 59.691 1.00 66.06 172 MET A N 1
ATOM 1352 C CA . MET A 1 172 ? -23.375 22.215 59.427 1.00 66.06 172 MET A CA 1
ATOM 1353 C C . MET A 1 172 ? -22.714 22.028 58.053 1.00 66.06 172 MET A C 1
ATOM 1355 O O . MET A 1 172 ? -22.230 23.000 57.470 1.00 66.06 172 MET A O 1
ATOM 1359 N N . VAL A 1 173 ? -22.737 20.806 57.514 1.00 64.38 173 VAL A N 1
ATOM 1360 C CA . VAL A 1 173 ? -22.239 20.463 56.177 1.00 64.38 173 VAL A CA 1
ATOM 1361 C C . VAL A 1 173 ? -23.431 20.112 55.293 1.00 64.38 173 VAL A C 1
ATOM 1363 O O . VAL A 1 173 ? -23.916 18.986 55.296 1.00 64.38 173 VAL A O 1
ATOM 1366 N N . ARG A 1 174 ? -23.934 21.087 54.527 1.00 61.22 174 ARG A N 1
ATOM 1367 C CA . ARG A 1 174 ? -25.120 20.891 53.680 1.00 61.22 174 ARG A CA 1
ATOM 1368 C C . ARG A 1 174 ? -24.855 21.356 52.254 1.00 61.22 174 ARG A C 1
ATOM 1370 O O . ARG A 1 174 ? -24.513 22.514 52.027 1.00 61.22 174 ARG A O 1
ATOM 1377 N N . GLY A 1 175 ? -25.033 20.453 51.289 1.00 56.97 175 GLY A N 1
ATOM 1378 C CA . GLY A 1 175 ? -24.893 20.761 49.860 1.00 56.97 175 GLY A CA 1
ATOM 1379 C C . GLY A 1 175 ? -23.475 21.170 49.442 1.00 56.97 175 GLY A C 1
ATOM 1380 O O . GLY A 1 175 ? -23.331 22.035 48.585 1.00 56.97 175 GLY A O 1
ATOM 1381 N N . GLY A 1 176 ? -22.442 20.597 50.072 1.00 57.44 176 GLY A N 1
ATOM 1382 C CA . GLY A 1 176 ? -21.035 20.894 49.771 1.00 57.44 176 GLY A CA 1
ATOM 1383 C C . GLY A 1 176 ? -20.480 22.176 50.405 1.00 57.44 176 GLY A C 1
ATOM 1384 O O . GLY A 1 176 ? -19.316 22.493 50.186 1.00 57.44 176 GLY A O 1
ATOM 1385 N N . ASN A 1 177 ? -21.270 22.893 51.213 1.00 59.53 177 ASN A N 1
ATOM 1386 C CA . ASN A 1 177 ? -20.829 24.083 51.940 1.00 59.53 177 ASN A CA 1
ATOM 1387 C C . ASN A 1 177 ? -20.773 23.824 53.450 1.00 59.53 177 ASN A C 1
ATOM 1389 O O . ASN A 1 177 ? -21.705 23.259 54.027 1.00 59.53 177 ASN A O 1
ATOM 1393 N N . VAL A 1 178 ? -19.698 24.293 54.089 1.00 67.75 178 VAL A N 1
ATOM 1394 C CA . VAL A 1 178 ? -19.563 24.323 55.551 1.00 67.75 178 VAL A CA 1
ATOM 1395 C C . VAL A 1 178 ? -20.110 25.655 56.055 1.00 67.75 178 VAL A C 1
ATOM 1397 O O . VAL A 1 178 ? -19.608 26.715 55.680 1.00 67.75 178 VAL A O 1
ATOM 1400 N N . ARG A 1 179 ? -21.135 25.619 56.909 1.00 64.62 179 ARG A N 1
ATOM 1401 C CA . ARG A 1 179 ? -21.618 26.812 57.616 1.00 64.62 179 ARG A CA 1
ATOM 1402 C C . ARG A 1 179 ? -20.589 27.242 58.660 1.00 64.62 179 ARG A C 1
ATOM 1404 O O . ARG A 1 179 ? -20.349 26.529 59.627 1.00 64.62 179 ARG A O 1
ATOM 1411 N N . THR A 1 180 ? -19.963 28.395 58.440 1.00 63.62 180 THR A N 1
ATOM 1412 C CA . THR A 1 180 ? -18.939 28.991 59.320 1.00 63.62 180 THR A CA 1
ATOM 1413 C C . THR A 1 180 ? -19.405 30.296 59.965 1.00 63.62 180 THR A C 1
ATOM 1415 O O . THR A 1 180 ? -18.596 31.067 60.481 1.00 63.62 180 THR A O 1
ATOM 1418 N N . ASP A 1 181 ? -20.704 30.582 59.923 1.00 69.38 181 ASP A N 1
ATOM 1419 C CA . ASP A 1 181 ? -21.256 31.808 60.468 1.00 69.38 181 ASP A CA 1
ATOM 1420 C C . ASP A 1 181 ? -21.075 31.870 61.990 1.00 69.38 181 ASP A C 1
ATOM 1422 O O . ASP A 1 181 ? -21.413 30.953 62.738 1.00 69.38 181 ASP A O 1
ATOM 1426 N N . LEU A 1 182 ? -20.524 32.997 62.453 1.00 58.47 182 LEU A N 1
ATOM 1427 C CA . LEU A 1 182 ? -20.158 33.216 63.854 1.00 58.47 182 LEU A CA 1
ATOM 1428 C C . LEU A 1 182 ? -21.362 33.073 64.805 1.00 58.47 182 LEU A C 1
ATOM 1430 O O . LEU A 1 182 ? -21.197 32.684 65.958 1.00 58.47 182 LEU A O 1
ATOM 1434 N N . ALA A 1 183 ? -22.568 33.369 64.306 1.00 64.88 183 ALA A N 1
ATOM 1435 C CA . ALA A 1 183 ? -23.827 33.207 65.026 1.00 64.88 183 ALA A CA 1
ATOM 1436 C C . ALA A 1 183 ? -24.130 31.729 65.326 1.00 64.88 183 ALA A C 1
ATOM 1438 O O . ALA A 1 183 ? -24.379 31.384 66.478 1.00 64.88 183 ALA A O 1
ATOM 1439 N N . PHE A 1 184 ? -24.019 30.849 64.329 1.00 66.44 184 PHE A N 1
ATOM 1440 C CA . PHE A 1 184 ? -24.244 29.410 64.481 1.00 66.44 184 PHE A CA 1
ATOM 1441 C C . PHE A 1 184 ? -23.201 28.743 65.388 1.00 66.44 184 PHE A C 1
ATOM 1443 O O . PHE A 1 184 ? -23.556 27.947 66.260 1.00 66.44 184 PHE A O 1
ATOM 1450 N N . VAL A 1 185 ? -21.925 29.119 65.230 1.00 67.19 185 VAL A N 1
ATOM 1451 C CA . VAL A 1 185 ? -20.803 28.658 66.071 1.00 67.19 185 VAL A CA 1
ATOM 1452 C C . VAL A 1 185 ? -21.033 29.002 67.548 1.00 67.19 185 VAL A C 1
ATOM 1454 O O . VAL A 1 185 ? -20.802 28.167 68.425 1.00 67.19 185 VAL A O 1
ATOM 1457 N N . ALA A 1 186 ? -21.503 30.222 67.827 1.00 65.56 186 ALA A N 1
ATOM 1458 C CA . ALA A 1 186 ? -21.782 30.688 69.182 1.00 65.56 186 ALA A CA 1
ATOM 1459 C C . ALA A 1 186 ? -23.031 30.026 69.791 1.00 65.56 186 ALA A C 1
ATOM 1461 O O . ALA A 1 186 ? -23.036 29.710 70.982 1.00 65.56 186 ALA A O 1
ATOM 1462 N N . GLU A 1 187 ? -24.067 29.792 68.983 1.00 68.25 187 GLU A N 1
ATOM 1463 C CA . GLU A 1 187 ? -25.327 29.170 69.405 1.00 68.25 187 GLU A CA 1
ATOM 1464 C C . GLU A 1 187 ? -25.155 27.689 69.783 1.00 68.25 187 GLU A C 1
ATOM 1466 O O . GLU A 1 187 ? -25.738 27.234 70.766 1.00 68.25 187 GLU A O 1
ATOM 1471 N N . HIS A 1 188 ? -24.291 26.955 69.073 1.00 66.50 188 HIS A N 1
ATOM 1472 C CA . HIS A 1 188 ? -24.102 25.510 69.267 1.00 66.50 188 HIS A CA 1
ATOM 1473 C C . HIS A 1 188 ? -22.924 25.136 70.183 1.00 66.50 188 HIS A C 1
ATOM 1475 O O . HIS A 1 188 ? -22.743 23.957 70.467 1.00 66.50 188 HIS A O 1
ATOM 1481 N N . ARG A 1 189 ? -22.143 26.114 70.679 1.00 67.38 189 ARG A N 1
ATOM 1482 C CA . ARG A 1 189 ? -20.992 25.911 71.591 1.00 67.38 189 ARG A CA 1
ATOM 1483 C C . ARG A 1 189 ? -20.030 24.799 71.131 1.00 67.38 189 ARG A C 1
ATOM 1485 O O . ARG A 1 189 ? -19.760 23.866 71.883 1.00 67.38 189 ARG A O 1
ATOM 1492 N N . LEU A 1 190 ? -19.508 24.924 69.908 1.00 67.69 190 LEU A N 1
ATOM 1493 C CA . LEU A 1 190 ? -18.651 23.906 69.283 1.00 67.69 190 LEU A CA 1
ATOM 1494 C C . LEU A 1 190 ? -17.446 23.510 70.158 1.00 67.69 190 LEU A C 1
ATOM 1496 O O . LEU A 1 190 ? -16.660 24.357 70.587 1.00 67.69 190 LEU A O 1
ATOM 1500 N N . THR A 1 191 ? -17.283 22.207 70.366 1.00 74.06 191 THR A N 1
ATOM 1501 C CA . THR A 1 191 ? -16.164 21.577 71.076 1.00 74.06 191 THR A CA 1
ATOM 1502 C C . THR A 1 191 ? -15.095 21.057 70.103 1.00 74.06 191 THR A C 1
ATOM 1504 O O . THR A 1 191 ? -15.289 21.011 68.887 1.00 74.06 191 THR A O 1
ATOM 1507 N N . GLN A 1 192 ? -13.936 20.635 70.622 1.00 73.38 192 GLN A N 1
ATOM 1508 C CA . GLN A 1 192 ? -12.884 20.015 69.803 1.00 73.38 192 GLN A CA 1
ATOM 1509 C C . GLN A 1 192 ? -13.348 18.693 69.154 1.00 73.38 192 GLN A C 1
ATOM 1511 O O . GLN A 1 192 ? -12.891 18.352 68.061 1.00 73.38 192 GLN A O 1
ATOM 1516 N N . GLU A 1 193 ? -14.278 17.980 69.795 1.00 72.56 193 GLU A N 1
ATOM 1517 C CA . GLU A 1 193 ? -14.927 16.779 69.254 1.00 72.56 193 GLU A CA 1
ATOM 1518 C C . GLU A 1 193 ? -15.898 17.124 68.115 1.00 72.56 193 GLU A C 1
ATOM 1520 O O . GLU A 1 193 ? -15.930 16.431 67.101 1.00 72.56 193 GLU A O 1
ATOM 1525 N N . ASP A 1 194 ? -16.610 18.250 68.202 1.00 71.81 194 ASP A N 1
ATOM 1526 C CA . ASP A 1 194 ? -17.479 18.701 67.109 1.00 71.81 194 ASP A CA 1
ATOM 1527 C C . ASP A 1 194 ? -16.666 19.045 65.855 1.00 71.81 194 ASP A C 1
ATOM 1529 O O . ASP A 1 194 ? -17.050 18.682 64.744 1.00 71.81 194 ASP A O 1
ATOM 1533 N N . VAL A 1 195 ? -15.498 19.681 66.014 1.00 76.31 195 VAL A N 1
ATOM 1534 C CA . VAL A 1 195 ? -14.592 20.011 64.896 1.00 76.31 195 VAL A CA 1
ATOM 1535 C C . VAL A 1 195 ? -14.053 18.754 64.204 1.00 76.31 195 VAL A C 1
ATOM 1537 O O . VAL A 1 195 ? -13.915 18.740 62.976 1.00 76.31 195 VAL A O 1
ATOM 1540 N N . SER A 1 196 ? -13.758 17.686 64.952 1.00 77.25 196 SER A N 1
ATOM 1541 C CA . SER A 1 196 ? -13.323 16.416 64.358 1.00 77.25 196 SER A CA 1
ATOM 1542 C C . SER A 1 196 ? -14.479 15.692 63.658 1.00 77.25 196 SER A C 1
ATOM 1544 O O . SER A 1 196 ? -14.284 15.178 62.555 1.00 77.25 196 SER A O 1
ATOM 1546 N N . ALA A 1 197 ? -15.696 15.745 64.207 1.00 77.88 197 ALA A N 1
ATOM 1547 C CA . ALA A 1 197 ? -16.898 15.215 63.563 1.00 77.88 197 ALA A CA 1
ATOM 1548 C C . ALA A 1 197 ? -17.267 15.982 62.276 1.00 77.88 197 ALA A C 1
ATOM 1550 O O . ALA A 1 197 ? -17.641 15.375 61.268 1.00 77.88 197 ALA A O 1
ATOM 1551 N N . ILE A 1 198 ? -17.088 17.307 62.253 1.00 79.75 198 ILE A N 1
ATOM 1552 C CA . ILE A 1 198 ? -17.251 18.130 61.044 1.00 79.75 198 ILE A CA 1
ATOM 1553 C C . ILE A 1 198 ? -16.227 17.733 59.979 1.00 79.75 198 ILE A C 1
ATOM 1555 O O . ILE A 1 198 ? -16.606 17.534 58.828 1.00 79.75 198 ILE A O 1
ATOM 1559 N N . ARG A 1 199 ? -14.947 17.560 60.342 1.00 80.44 199 ARG A N 1
ATOM 1560 C CA . ARG A 1 199 ? -13.901 17.111 59.404 1.00 80.44 199 ARG A CA 1
ATOM 1561 C C . ARG A 1 199 ? -14.267 15.779 58.750 1.00 80.44 199 ARG A C 1
ATOM 1563 O O . ARG A 1 199 ? -14.219 15.672 57.530 1.00 80.44 199 ARG A O 1
ATOM 1570 N N . VAL A 1 200 ? -14.701 14.813 59.555 1.00 84.00 200 VAL A N 1
ATOM 1571 C CA . VAL A 1 200 ? -15.179 13.505 59.086 1.00 84.00 200 VAL A CA 1
ATOM 1572 C C . VAL A 1 200 ? -16.365 13.646 58.124 1.00 84.00 200 VAL A C 1
ATOM 1574 O O . VAL A 1 200 ? -16.432 12.943 57.119 1.00 84.00 200 VAL A O 1
ATOM 1577 N N . THR A 1 201 ? -17.288 14.569 58.401 1.00 79.38 201 THR A N 1
ATOM 1578 C CA . THR A 1 201 ? -18.460 14.824 57.547 1.00 79.38 201 THR A CA 1
ATOM 1579 C C . THR A 1 201 ? -18.058 15.463 56.213 1.00 79.38 201 THR A C 1
ATOM 1581 O O . THR A 1 201 ? -18.561 15.067 55.166 1.00 79.38 201 THR A O 1
ATOM 1584 N N . VAL A 1 202 ? -17.102 16.398 56.225 1.00 82.44 202 VAL A N 1
ATOM 1585 C CA . VAL A 1 202 ? -16.540 17.008 55.007 1.00 82.44 202 VAL A CA 1
ATOM 1586 C C . VAL A 1 202 ? -15.802 15.972 54.157 1.00 82.44 202 VAL A C 1
ATOM 1588 O O . VAL A 1 202 ? -15.994 15.931 52.946 1.00 82.44 202 VAL A O 1
ATOM 1591 N N . GLU A 1 203 ? -14.991 15.112 54.775 1.00 83.44 203 GLU A N 1
ATOM 1592 C CA . GLU A 1 203 ? -14.291 14.024 54.079 1.00 83.44 203 GLU A CA 1
ATOM 1593 C C . GLU A 1 203 ? -15.277 13.024 53.460 1.00 83.44 203 GLU A C 1
ATOM 1595 O O . GLU A 1 203 ? -15.111 12.630 52.308 1.00 83.44 203 GLU A O 1
ATOM 1600 N N . ARG A 1 204 ? -16.348 12.668 54.180 1.00 83.50 204 ARG A N 1
ATOM 1601 C CA . ARG A 1 204 ? -17.426 11.811 53.667 1.00 83.50 204 ARG A CA 1
ATOM 1602 C C . ARG A 1 204 ? -18.119 12.432 52.449 1.00 83.50 204 ARG A C 1
ATOM 1604 O O . ARG A 1 204 ? -18.301 11.756 51.441 1.00 83.50 204 ARG A O 1
ATOM 1611 N N . GLU A 1 205 ? -18.473 13.715 52.512 1.00 82.25 205 GLU A N 1
ATOM 1612 C CA . GLU A 1 205 ? -19.064 14.443 51.379 1.00 82.25 205 GLU A CA 1
ATOM 1613 C C . GLU A 1 205 ? -18.102 14.544 50.183 1.00 82.25 205 GLU A C 1
ATOM 1615 O O . GLU A 1 205 ? -18.533 14.423 49.034 1.00 82.25 205 GLU A O 1
ATOM 1620 N N . ALA A 1 206 ? -16.795 14.690 50.430 1.00 83.44 206 ALA A N 1
ATOM 1621 C CA . ALA A 1 206 ? -15.781 14.661 49.378 1.00 83.44 206 ALA A CA 1
ATOM 1622 C C . ALA A 1 206 ? -15.743 13.301 48.660 1.00 83.44 206 ALA A C 1
ATOM 1624 O O . ALA A 1 206 ? -15.759 13.268 47.430 1.00 83.44 206 ALA A O 1
ATOM 1625 N N . VAL A 1 207 ? -15.800 12.183 49.397 1.00 86.38 207 VAL A N 1
ATOM 1626 C CA . VAL A 1 207 ? -15.884 10.828 48.812 1.00 86.38 207 VAL A CA 1
ATOM 1627 C C . VAL A 1 207 ? -17.143 10.670 47.954 1.00 86.38 207 VAL A C 1
ATOM 1629 O O . VAL A 1 207 ? -17.074 10.139 46.845 1.00 86.38 207 VAL A O 1
ATOM 1632 N N . ILE A 1 208 ? -18.292 11.181 48.412 1.00 86.56 208 ILE A N 1
ATOM 1633 C CA . ILE A 1 208 ? -19.548 11.153 47.643 1.00 86.56 208 ILE A CA 1
ATOM 1634 C C . ILE A 1 208 ? -19.406 11.945 46.334 1.00 86.56 208 ILE A C 1
ATOM 1636 O O . ILE A 1 208 ? -19.835 11.479 45.274 1.00 86.56 208 ILE A O 1
ATOM 1640 N N . ALA A 1 209 ? -18.823 13.144 46.390 1.00 83.81 209 ALA A N 1
ATOM 1641 C CA . ALA A 1 209 ? -18.600 13.980 45.214 1.00 83.81 209 ALA A CA 1
ATOM 1642 C C . ALA A 1 209 ? -17.624 13.327 44.219 1.00 83.81 209 ALA A C 1
ATOM 1644 O O . ALA A 1 209 ? -17.918 13.267 43.024 1.00 83.81 209 ALA A O 1
ATOM 1645 N N . GLU A 1 210 ? -16.507 12.778 44.699 1.00 88.06 210 GLU A N 1
ATOM 1646 C CA . GLU A 1 210 ? -15.536 12.058 43.869 1.00 88.06 210 GLU A CA 1
ATOM 1647 C C . GLU A 1 210 ? -16.134 10.801 43.228 1.00 88.06 210 GLU A C 1
ATOM 1649 O O . GLU A 1 210 ? -15.882 10.536 42.051 1.00 88.06 210 GLU A O 1
ATOM 1654 N N . SER A 1 211 ? -16.960 10.048 43.961 1.00 86.00 211 SER A N 1
ATOM 1655 C CA . SER A 1 211 ? -17.661 8.869 43.441 1.00 86.00 211 SER A CA 1
ATOM 1656 C C . SER A 1 211 ? -18.606 9.242 42.295 1.00 86.00 211 SER A C 1
ATOM 1658 O O . SER A 1 211 ? -18.582 8.616 41.232 1.00 86.00 211 SER A O 1
ATOM 1660 N N . LYS A 1 212 ? -19.367 10.338 42.444 1.00 85.62 212 LYS A N 1
ATOM 1661 C CA . LYS A 1 212 ? -20.226 10.876 41.374 1.00 85.62 212 LYS A CA 1
ATOM 1662 C C . LYS A 1 212 ? -19.421 11.263 40.136 1.00 85.62 212 LYS A C 1
ATOM 1664 O O . LYS A 1 212 ? -19.799 10.887 39.028 1.00 85.62 212 LYS A O 1
ATOM 1669 N N . VAL A 1 213 ? -18.308 11.981 40.312 1.00 85.69 213 VAL A N 1
ATOM 1670 C CA . VAL A 1 213 ? -17.418 12.353 39.200 1.00 85.69 213 VAL A CA 1
ATOM 1671 C C . VAL A 1 213 ? -16.887 11.100 38.507 1.00 85.69 213 VAL A C 1
ATOM 1673 O O . VAL A 1 213 ? -16.996 10.994 37.291 1.00 85.69 213 VAL A O 1
ATOM 1676 N N . ARG A 1 214 ? -16.392 10.119 39.266 1.00 88.56 214 ARG A N 1
ATOM 1677 C CA . ARG A 1 214 ? -15.846 8.864 38.734 1.00 88.56 214 ARG A CA 1
ATOM 1678 C C . ARG A 1 214 ? -16.882 8.043 37.972 1.00 88.56 214 ARG A C 1
ATOM 1680 O O . ARG A 1 214 ? -16.572 7.465 36.930 1.00 88.56 214 ARG A O 1
ATOM 1687 N N . TRP A 1 215 ? -18.111 7.986 38.477 1.00 87.56 215 TRP A N 1
ATOM 1688 C CA . TRP A 1 215 ? -19.221 7.321 37.801 1.00 87.56 215 TRP A CA 1
ATOM 1689 C C . TRP A 1 215 ? -19.517 7.992 36.451 1.00 87.56 215 TRP A C 1
ATOM 1691 O O . TRP A 1 215 ? -19.577 7.311 35.424 1.00 87.56 215 TRP A O 1
ATOM 1701 N N . LEU A 1 216 ? -19.601 9.329 36.431 1.00 83.56 216 LEU A N 1
ATOM 1702 C CA . LEU A 1 216 ? -19.822 10.113 35.213 1.00 83.56 216 LEU A CA 1
ATOM 1703 C C . LEU A 1 216 ? -18.682 9.944 34.200 1.00 83.56 216 LEU A C 1
ATOM 1705 O O . LEU A 1 216 ? -18.950 9.711 33.019 1.00 83.56 216 LEU A O 1
ATOM 1709 N N . THR A 1 217 ? -17.421 10.027 34.636 1.00 83.38 217 THR A N 1
ATOM 1710 C CA . THR A 1 217 ? -16.263 9.873 33.742 1.00 83.38 217 THR A CA 1
ATOM 1711 C C . THR A 1 217 ? -16.215 8.472 33.148 1.00 83.38 217 THR A C 1
ATOM 1713 O O . THR A 1 217 ? -16.098 8.341 31.937 1.00 83.38 217 THR A O 1
ATOM 1716 N N . THR A 1 218 ? -16.428 7.428 33.955 1.00 86.19 218 THR A N 1
ATOM 1717 C CA . THR A 1 218 ? -16.419 6.031 33.486 1.00 86.19 218 THR A CA 1
ATOM 1718 C C . THR A 1 218 ? -17.467 5.787 32.396 1.00 86.19 218 THR A C 1
ATOM 1720 O O . THR A 1 218 ? -17.186 5.141 31.385 1.00 86.19 218 THR A O 1
ATOM 1723 N N . ARG A 1 219 ? -18.685 6.317 32.567 1.00 84.38 219 ARG A N 1
ATOM 1724 C CA . ARG A 1 219 ? -19.753 6.195 31.563 1.00 84.38 219 ARG A CA 1
ATOM 1725 C C . ARG A 1 219 ? -19.473 7.033 30.316 1.00 84.38 219 ARG A C 1
ATOM 1727 O O . ARG A 1 219 ? -19.693 6.550 29.207 1.00 84.38 219 ARG A O 1
ATOM 1734 N N . THR A 1 220 ? -18.922 8.233 30.486 1.00 82.12 220 THR A N 1
ATOM 1735 C CA . THR A 1 220 ? -18.492 9.089 29.369 1.00 82.12 220 THR A CA 1
ATOM 1736 C C . THR A 1 220 ? -17.386 8.418 28.548 1.00 82.12 220 THR A C 1
ATOM 1738 O O . THR A 1 220 ? -17.459 8.401 27.320 1.00 82.12 220 THR A O 1
ATOM 1741 N N . ASP A 1 221 ? -16.410 7.784 29.200 1.00 80.19 221 ASP A N 1
ATOM 1742 C CA . ASP A 1 221 ? -15.333 7.036 28.546 1.00 80.19 221 ASP A CA 1
ATOM 1743 C C . ASP A 1 221 ? -15.860 5.806 27.799 1.00 80.19 221 ASP A C 1
ATOM 1745 O O . ASP A 1 221 ? -15.426 5.523 26.678 1.00 80.19 221 ASP A O 1
ATOM 1749 N N . ALA A 1 222 ? -16.840 5.099 28.370 1.00 81.06 222 ALA A N 1
ATOM 1750 C CA . ALA A 1 222 ? -17.505 3.984 27.702 1.00 81.06 222 ALA A CA 1
ATOM 1751 C C . ALA A 1 222 ? -18.236 4.438 26.426 1.00 81.06 222 ALA A C 1
ATOM 1753 O O . ALA A 1 222 ? -18.096 3.799 25.381 1.00 81.06 222 ALA A O 1
ATOM 1754 N N . ILE A 1 223 ? -18.958 5.564 26.476 1.00 78.69 223 ILE A N 1
ATOM 1755 C CA . ILE A 1 223 ? -19.598 6.170 25.298 1.00 78.69 223 ILE A CA 1
ATOM 1756 C C . ILE A 1 223 ? -18.539 6.556 24.260 1.00 78.69 223 ILE A C 1
ATOM 1758 O O . ILE A 1 223 ? -18.656 6.182 23.093 1.00 78.69 223 ILE A O 1
ATOM 1762 N N . ALA A 1 224 ? -17.474 7.246 24.676 1.00 75.75 224 ALA A N 1
ATOM 1763 C CA . ALA A 1 224 ? -16.394 7.659 23.784 1.00 75.75 224 ALA A CA 1
ATOM 1764 C C . ALA A 1 224 ? -15.713 6.460 23.101 1.00 75.75 224 ALA A C 1
ATOM 1766 O O . ALA A 1 224 ? -15.398 6.528 21.913 1.00 75.75 224 ALA A O 1
ATOM 1767 N N . SER A 1 225 ? -15.518 5.352 23.821 1.00 81.81 225 SER A N 1
ATOM 1768 C CA . SER A 1 225 ? -14.992 4.099 23.268 1.00 81.81 225 SER A CA 1
ATOM 1769 C C . SER A 1 225 ? -15.912 3.522 22.183 1.00 81.81 225 SER A C 1
ATOM 1771 O O . SER A 1 225 ? -15.454 3.213 21.081 1.00 81.81 225 SER A O 1
ATOM 1773 N N . LYS A 1 226 ? -17.229 3.472 22.435 1.00 83.12 226 LYS A N 1
ATOM 1774 C CA . LYS A 1 226 ? -18.220 3.001 21.451 1.00 83.12 226 LYS A CA 1
ATOM 1775 C C . LYS A 1 226 ? -18.299 3.898 20.215 1.00 83.12 226 LYS A C 1
ATOM 1777 O O . LYS A 1 226 ? -18.375 3.395 19.099 1.00 83.12 226 LYS A O 1
ATOM 1782 N N . VAL A 1 227 ? -18.210 5.218 20.388 1.00 80.69 227 VAL A N 1
ATOM 1783 C CA . VAL A 1 227 ? -18.142 6.169 19.265 1.00 80.69 227 VAL A CA 1
ATOM 1784 C C . VAL A 1 227 ? -16.880 5.931 18.431 1.00 80.69 227 VAL A C 1
ATOM 1786 O O . VAL A 1 227 ? -16.956 5.871 17.203 1.00 80.69 227 VAL A O 1
ATOM 1789 N N . ARG A 1 228 ? -15.718 5.726 19.069 1.00 83.81 228 ARG A N 1
ATOM 1790 C CA . ARG A 1 228 ? -14.470 5.405 18.353 1.00 83.81 228 ARG A CA 1
ATOM 1791 C C . ARG A 1 228 ? -14.599 4.122 17.528 1.00 83.81 228 ARG A C 1
ATOM 1793 O O . ARG A 1 228 ? -14.102 4.105 16.402 1.00 83.81 228 ARG A O 1
ATOM 1800 N N . ALA A 1 229 ? -15.322 3.115 18.023 1.00 86.00 229 ALA A N 1
ATOM 1801 C CA . ALA A 1 229 ? -15.572 1.855 17.317 1.00 86.00 229 ALA A CA 1
ATOM 1802 C C . ALA A 1 229 ? -16.371 2.011 16.006 1.00 86.00 229 ALA A C 1
ATOM 1804 O O . ALA A 1 229 ? -16.340 1.113 15.170 1.00 86.00 229 ALA A O 1
ATOM 1805 N N . MET A 1 230 ? -17.035 3.150 15.770 1.00 86.44 230 MET A N 1
ATOM 1806 C CA . MET A 1 230 ? -17.685 3.442 14.483 1.00 86.44 230 MET A CA 1
ATOM 1807 C C . MET A 1 230 ? -16.691 3.889 13.396 1.00 86.44 230 MET A C 1
ATOM 1809 O O . MET A 1 230 ? -16.970 3.745 12.208 1.00 86.44 230 MET A O 1
ATOM 1813 N N . THR A 1 231 ? -15.519 4.417 13.771 1.00 87.50 231 THR A N 1
ATOM 1814 C CA . THR A 1 231 ? -14.525 4.964 12.822 1.00 87.50 231 THR A CA 1
ATOM 1815 C C . THR A 1 231 ? -14.099 3.960 11.743 1.00 87.50 231 THR A C 1
ATOM 1817 O O . THR A 1 231 ? -14.116 4.327 10.564 1.00 87.50 231 THR A O 1
ATOM 1820 N N . PRO A 1 232 ? -13.753 2.698 12.078 1.00 89.38 232 PRO A N 1
ATOM 1821 C CA . PRO A 1 232 ? -13.357 1.708 11.077 1.00 89.38 232 PRO A CA 1
ATOM 1822 C C . PRO A 1 232 ? -14.451 1.400 10.046 1.00 89.38 232 PRO A C 1
ATOM 1824 O O . PRO A 1 232 ? -14.134 1.157 8.886 1.00 89.38 232 PRO A O 1
ATOM 1827 N N . PHE A 1 233 ? -15.734 1.485 10.415 1.00 90.44 233 PHE A N 1
ATOM 1828 C CA . PHE A 1 233 ? -16.843 1.286 9.473 1.00 90.44 233 PHE A CA 1
ATOM 1829 C C . PHE A 1 233 ? -16.900 2.393 8.418 1.00 90.44 233 PHE A C 1
ATOM 1831 O O . PHE A 1 233 ? -17.101 2.124 7.235 1.00 90.44 233 PHE A O 1
ATOM 1838 N N . PHE A 1 234 ? -16.677 3.648 8.822 1.00 88.12 234 PHE A N 1
ATOM 1839 C CA . PHE A 1 234 ? -16.603 4.760 7.874 1.00 88.12 234 PHE A CA 1
ATOM 1840 C C . PHE A 1 234 ? -15.373 4.658 6.966 1.00 88.12 234 PHE A C 1
ATOM 1842 O O . PHE A 1 234 ? -15.476 4.944 5.772 1.00 88.12 234 PHE A O 1
ATOM 1849 N N . LYS A 1 235 ? -14.232 4.194 7.500 1.00 88.06 235 LYS A N 1
ATOM 1850 C CA . LYS A 1 235 ? -13.047 3.880 6.687 1.00 88.06 235 LYS A CA 1
ATOM 1851 C C . LYS A 1 235 ? -13.341 2.783 5.660 1.00 88.06 235 LYS A C 1
ATOM 1853 O O . LYS A 1 235 ? -12.998 2.956 4.494 1.00 88.06 235 LYS A O 1
ATOM 1858 N N . GLU A 1 236 ? -13.995 1.691 6.062 1.00 89.44 236 GLU A N 1
ATOM 1859 C CA . GLU A 1 236 ? -14.372 0.603 5.148 1.00 89.44 236 GLU A CA 1
ATOM 1860 C C . GLU A 1 236 ? -15.312 1.120 4.046 1.00 89.44 236 GLU A C 1
ATOM 1862 O O . GLU A 1 236 ? -15.070 0.864 2.871 1.00 89.44 236 GLU A O 1
ATOM 1867 N N . LYS A 1 237 ? -16.307 1.951 4.387 1.00 88.69 237 LYS A N 1
ATOM 1868 C CA . LYS A 1 237 ? -17.214 2.569 3.402 1.00 88.69 237 LYS A CA 1
ATOM 1869 C C . LYS A 1 237 ? -16.475 3.423 2.363 1.00 88.69 237 LYS A C 1
ATOM 1871 O O . LYS A 1 237 ? -16.821 3.388 1.185 1.00 88.69 237 LYS A O 1
ATOM 1876 N N . ALA A 1 238 ? -15.447 4.168 2.772 1.00 85.88 238 ALA A N 1
ATOM 1877 C CA . ALA A 1 238 ? -14.584 4.889 1.836 1.00 85.88 238 ALA A CA 1
ATOM 1878 C C . ALA A 1 238 ? -13.726 3.930 0.987 1.00 85.88 238 ALA A C 1
ATOM 1880 O O . ALA A 1 238 ? -13.544 4.152 -0.211 1.00 85.88 238 ALA A O 1
ATOM 1881 N N . ALA A 1 239 ? -13.236 2.842 1.588 1.00 86.69 239 ALA A N 1
ATOM 1882 C CA . ALA A 1 239 ? -12.461 1.820 0.894 1.00 86.69 239 ALA A CA 1
ATOM 1883 C C . ALA A 1 239 ? -13.274 1.090 -0.189 1.00 86.69 239 ALA A C 1
ATOM 1885 O O . ALA A 1 239 ? -12.703 0.782 -1.230 1.00 86.69 239 ALA A O 1
ATOM 1886 N N . VAL A 1 240 ? -14.586 0.881 -0.003 1.00 88.50 240 VAL A N 1
ATOM 1887 C CA . VAL A 1 240 ? -15.486 0.334 -1.040 1.00 88.50 240 VAL A CA 1
ATOM 1888 C C . VAL A 1 240 ? -15.421 1.177 -2.316 1.00 88.50 240 VAL A C 1
ATOM 1890 O O . VAL A 1 240 ? -15.151 0.646 -3.391 1.00 88.50 240 VAL A O 1
ATOM 1893 N N . ALA A 1 241 ? -15.604 2.496 -2.196 1.00 85.06 241 ALA A N 1
ATOM 1894 C CA . ALA A 1 241 ? -15.582 3.401 -3.345 1.00 85.06 241 ALA A CA 1
ATOM 1895 C C . ALA A 1 241 ? -14.211 3.407 -4.045 1.00 85.06 241 ALA A C 1
ATOM 1897 O O . ALA A 1 241 ? -14.126 3.367 -5.273 1.00 85.06 241 ALA A O 1
ATOM 1898 N N . LEU A 1 242 ? -13.121 3.402 -3.270 1.00 84.81 242 LEU A N 1
ATOM 1899 C CA . LEU A 1 242 ? -11.765 3.326 -3.820 1.00 84.81 242 LEU A CA 1
ATOM 1900 C C . LEU A 1 242 ? -11.511 1.997 -4.539 1.00 84.81 242 LEU A C 1
ATOM 1902 O O . LEU A 1 242 ? -10.960 1.999 -5.639 1.00 84.81 242 LEU A O 1
ATOM 1906 N N . ALA A 1 243 ? -11.936 0.878 -3.952 1.00 86.19 243 ALA A N 1
ATOM 1907 C CA . ALA A 1 243 ? -11.778 -0.451 -4.528 1.00 86.19 243 ALA A CA 1
ATOM 1908 C C . ALA A 1 243 ? -12.493 -0.559 -5.882 1.00 86.19 243 ALA A C 1
ATOM 1910 O O . ALA A 1 243 ? -11.869 -0.982 -6.853 1.00 86.19 243 ALA A O 1
ATOM 1911 N N . GLN A 1 244 ? -13.727 -0.057 -5.991 1.00 83.75 244 GLN A N 1
ATOM 1912 C CA . GLN A 1 244 ? -14.484 -0.033 -7.252 1.00 83.75 244 GLN A CA 1
ATOM 1913 C C . GLN A 1 244 ? -13.762 0.729 -8.378 1.00 83.75 244 GLN A C 1
ATOM 1915 O O . GLN A 1 244 ? -13.845 0.354 -9.544 1.00 83.75 244 GLN A O 1
ATOM 1920 N N . THR A 1 245 ? -13.002 1.777 -8.047 1.00 79.75 245 THR A N 1
ATOM 1921 C CA . THR A 1 245 ? -12.242 2.568 -9.039 1.00 79.75 245 THR A CA 1
ATOM 1922 C C . THR A 1 245 ? -10.826 2.049 -9.309 1.00 79.75 245 THR A C 1
ATOM 1924 O O . THR A 1 245 ? -10.173 2.485 -10.259 1.00 79.75 245 THR A O 1
ATOM 1927 N N . SER A 1 246 ? -10.331 1.113 -8.494 1.00 78.75 246 SER A N 1
ATOM 1928 C CA . SER A 1 246 ? -8.946 0.636 -8.558 1.00 78.75 246 SER A CA 1
ATOM 1929 C C . SER A 1 246 ? -8.614 -0.041 -9.890 1.00 78.75 246 SER A C 1
ATOM 1931 O O . SER A 1 246 ? -7.545 0.209 -10.450 1.00 78.75 246 SER A O 1
ATOM 1933 N N . HIS A 1 247 ? -9.546 -0.830 -10.433 1.00 73.25 247 HIS A N 1
ATOM 1934 C CA . HIS A 1 247 ? -9.385 -1.506 -11.718 1.00 73.25 247 HIS A CA 1
ATOM 1935 C C . HIS A 1 247 ? -9.258 -0.498 -12.870 1.00 73.25 247 HIS A C 1
ATOM 1937 O O . HIS A 1 247 ? -8.329 -0.593 -13.667 1.00 73.25 247 HIS A O 1
ATOM 1943 N N . VAL A 1 248 ? -10.104 0.542 -12.893 1.00 75.69 248 VAL A N 1
ATOM 1944 C CA . VAL A 1 248 ? -10.046 1.614 -13.906 1.00 75.69 248 VAL A CA 1
ATOM 1945 C C . VAL A 1 248 ? -8.700 2.336 -13.870 1.00 75.69 248 VAL A C 1
ATOM 1947 O O . VAL A 1 248 ? -8.106 2.608 -14.916 1.00 75.69 248 VAL A O 1
ATOM 1950 N N . ARG A 1 249 ? -8.184 2.619 -12.668 1.00 77.69 249 ARG A N 1
ATOM 1951 C CA . ARG A 1 249 ? -6.874 3.257 -12.507 1.00 77.69 249 ARG A CA 1
ATOM 1952 C C . ARG A 1 249 ? -5.742 2.361 -13.014 1.00 77.69 249 ARG A C 1
ATOM 1954 O O . ARG A 1 249 ? -4.920 2.838 -13.786 1.00 77.69 249 ARG A O 1
ATOM 1961 N N . LYS A 1 250 ? -5.713 1.080 -12.622 1.00 80.25 250 LYS A N 1
ATOM 1962 C CA . LYS A 1 250 ? -4.692 0.119 -13.083 1.00 80.25 250 LYS A CA 1
ATOM 1963 C C . LYS A 1 250 ? -4.697 -0.022 -14.606 1.00 80.25 250 LYS A C 1
ATOM 1965 O O . LYS A 1 250 ? -3.645 0.081 -15.225 1.00 80.25 250 LYS A O 1
ATOM 1970 N N . PHE A 1 251 ? -5.880 -0.165 -15.201 1.00 77.44 251 PHE A N 1
ATOM 1971 C CA . PHE A 1 251 ? -6.054 -0.213 -16.651 1.00 77.44 251 PHE A CA 1
ATOM 1972 C C . PHE A 1 251 ? -5.540 1.060 -17.341 1.00 77.44 251 PHE A C 1
ATOM 1974 O O . PHE A 1 251 ? -4.817 0.986 -18.331 1.00 77.44 251 PHE A O 1
ATOM 1981 N N . THR A 1 252 ? -5.848 2.238 -16.789 1.00 76.75 252 THR A N 1
ATOM 1982 C CA . THR A 1 252 ? -5.330 3.516 -17.306 1.00 76.75 252 THR A CA 1
ATOM 1983 C C . THR A 1 252 ? -3.801 3.579 -17.216 1.00 76.75 252 THR A C 1
ATOM 1985 O O . THR A 1 252 ? -3.153 3.973 -18.183 1.00 76.75 252 THR A O 1
ATOM 1988 N N . ASP A 1 253 ? -3.207 3.151 -16.097 1.00 83.19 253 ASP A N 1
ATOM 1989 C CA . ASP A 1 253 ? -1.749 3.107 -15.924 1.00 83.19 253 ASP A CA 1
ATOM 1990 C C . ASP A 1 253 ? -1.088 2.168 -16.957 1.00 83.19 253 ASP A C 1
ATOM 1992 O O . ASP A 1 253 ? -0.040 2.495 -17.521 1.00 83.19 253 ASP A O 1
ATOM 1996 N N . GLU A 1 254 ? -1.695 1.014 -17.247 1.00 82.38 254 GLU A N 1
ATOM 1997 C CA . GLU A 1 254 ? -1.235 0.083 -18.287 1.00 82.38 254 GLU A CA 1
ATOM 1998 C C . GLU A 1 254 ? -1.363 0.664 -19.699 1.00 82.38 254 GLU A C 1
ATOM 2000 O O . GLU A 1 254 ? -0.414 0.574 -20.483 1.00 82.38 254 GLU A O 1
ATOM 2005 N N . LEU A 1 255 ? -2.480 1.331 -20.006 1.00 81.12 255 LEU A N 1
ATOM 2006 C CA . LEU A 1 255 ? -2.663 2.051 -21.266 1.00 81.12 255 LEU A CA 1
ATOM 2007 C C . LEU A 1 255 ? -1.601 3.137 -21.455 1.00 81.12 255 LEU A C 1
ATOM 2009 O O . LEU A 1 255 ? -1.009 3.223 -22.529 1.00 81.12 255 LEU A O 1
ATOM 2013 N N . MET A 1 256 ? -1.305 3.927 -20.419 1.00 82.75 256 MET A N 1
ATOM 2014 C CA . MET A 1 256 ? -0.266 4.960 -20.474 1.00 82.75 256 MET A CA 1
ATOM 2015 C C . MET A 1 256 ? 1.128 4.357 -20.692 1.00 82.75 256 MET A C 1
ATOM 2017 O O . MET A 1 256 ? 1.901 4.870 -21.503 1.00 82.75 256 MET A O 1
ATOM 2021 N N . LYS A 1 257 ? 1.449 3.231 -20.037 1.00 82.94 257 LYS A N 1
ATOM 2022 C CA . LYS A 1 257 ? 2.703 2.493 -20.284 1.00 82.94 257 LYS A CA 1
ATOM 2023 C C . LYS A 1 257 ? 2.797 1.982 -21.723 1.00 82.94 257 LYS A C 1
ATOM 2025 O O . LYS A 1 257 ? 3.882 2.037 -22.311 1.00 82.94 257 LYS A O 1
ATOM 2030 N N . GLY A 1 258 ? 1.689 1.477 -22.268 1.00 81.38 258 GLY A N 1
ATOM 2031 C CA . GLY A 1 258 ? 1.577 1.030 -23.656 1.00 81.38 258 GLY A CA 1
ATOM 2032 C C . GLY A 1 258 ? 1.755 2.179 -24.647 1.00 81.38 258 GLY A C 1
ATOM 2033 O O . GLY A 1 258 ? 2.549 2.059 -25.578 1.00 81.38 258 GLY A O 1
ATOM 2034 N N . LEU A 1 259 ? 1.105 3.316 -24.391 1.00 80.88 259 LEU A N 1
ATOM 2035 C CA . LEU A 1 259 ? 1.221 4.530 -25.196 1.00 80.88 259 LEU A CA 1
ATOM 2036 C C . LEU A 1 259 ? 2.658 5.062 -25.223 1.00 80.88 259 LEU A C 1
ATOM 2038 O O . LEU A 1 259 ? 3.164 5.367 -26.295 1.00 80.88 259 LEU A O 1
ATOM 2042 N N . ALA A 1 260 ? 3.347 5.097 -24.082 1.00 78.69 260 ALA A N 1
ATOM 2043 C CA . ALA A 1 260 ? 4.754 5.496 -24.025 1.00 78.69 260 ALA A CA 1
ATOM 2044 C C . ALA A 1 260 ? 5.667 4.569 -24.855 1.00 78.69 260 ALA A C 1
ATOM 2046 O O . ALA A 1 260 ? 6.579 5.028 -25.538 1.00 78.69 260 ALA A O 1
ATOM 2047 N N . SER A 1 261 ? 5.393 3.259 -24.866 1.00 80.31 261 SER A N 1
ATOM 2048 C CA . SER A 1 261 ? 6.121 2.316 -25.731 1.00 80.31 261 SER A CA 1
ATOM 2049 C C . SER A 1 261 ? 5.833 2.545 -27.224 1.00 80.31 261 SER A C 1
ATOM 2051 O O . SER A 1 261 ? 6.714 2.330 -28.054 1.00 80.31 261 SER A O 1
ATOM 2053 N N . LEU A 1 262 ? 4.623 2.990 -27.578 1.00 74.81 262 LEU A N 1
ATOM 2054 C CA . LEU A 1 262 ? 4.267 3.354 -28.952 1.00 74.81 262 LEU A CA 1
ATOM 2055 C C . LEU A 1 262 ? 4.924 4.674 -29.381 1.00 74.81 262 LEU A C 1
ATOM 2057 O O . LEU A 1 262 ? 5.463 4.745 -30.482 1.00 74.81 262 LEU A O 1
ATOM 2061 N N . ASP A 1 263 ? 4.934 5.684 -28.508 1.00 77.94 263 ASP A N 1
ATOM 2062 C CA . ASP A 1 263 ? 5.658 6.942 -28.728 1.00 77.94 263 ASP A CA 1
ATOM 2063 C C . ASP A 1 263 ? 7.131 6.644 -29.060 1.00 77.94 263 ASP A C 1
ATOM 2065 O O . ASP A 1 263 ? 7.658 7.144 -30.057 1.00 77.94 263 ASP A O 1
ATOM 2069 N N . LEU A 1 264 ? 7.747 5.725 -28.311 1.00 76.12 264 LEU A N 1
ATOM 2070 C CA . LEU A 1 264 ? 9.113 5.269 -28.552 1.00 76.12 264 LEU A CA 1
ATOM 2071 C C . LEU A 1 264 ? 9.298 4.601 -29.922 1.00 76.12 264 LEU A C 1
ATOM 2073 O O . LEU A 1 264 ? 10.268 4.890 -30.617 1.00 76.12 264 LEU A O 1
ATOM 2077 N N . TYR A 1 265 ? 8.356 3.748 -30.339 1.00 73.88 265 TYR A N 1
ATOM 2078 C CA . TYR A 1 265 ? 8.370 3.125 -31.668 1.00 73.88 265 TYR A CA 1
ATOM 2079 C C . TYR A 1 265 ? 8.284 4.161 -32.795 1.00 73.88 265 TYR A C 1
ATOM 2081 O O . TYR A 1 265 ? 8.947 4.023 -33.819 1.00 73.88 265 TYR A O 1
ATOM 2089 N N . THR A 1 266 ? 7.501 5.225 -32.599 1.00 72.94 266 THR A N 1
ATOM 2090 C CA . THR A 1 266 ? 7.405 6.331 -33.567 1.00 72.94 266 THR A CA 1
ATOM 2091 C C . THR A 1 266 ? 8.616 7.271 -33.556 1.00 72.94 266 THR A C 1
ATOM 2093 O O . THR A 1 266 ? 8.665 8.202 -34.356 1.00 72.94 266 THR A O 1
ATOM 2096 N N . GLY A 1 267 ? 9.589 7.054 -32.662 1.00 68.56 267 GLY A N 1
ATOM 2097 C CA . GLY A 1 267 ? 10.763 7.916 -32.496 1.00 68.56 267 GLY A CA 1
ATOM 2098 C C . GLY A 1 267 ? 10.476 9.227 -31.758 1.00 68.56 267 GLY A C 1
ATOM 2099 O O . GLY A 1 267 ? 11.330 10.111 -31.701 1.00 68.56 267 GLY A O 1
ATOM 2100 N N . LYS A 1 268 ? 9.286 9.382 -31.170 1.00 69.94 268 LYS A N 1
ATOM 2101 C CA . LYS A 1 268 ? 8.946 10.557 -30.367 1.00 69.94 268 LYS A CA 1
ATOM 2102 C C . LYS A 1 268 ? 9.756 10.534 -29.070 1.00 69.94 268 LYS A C 1
ATOM 2104 O O . LYS A 1 268 ? 9.850 9.502 -28.412 1.00 69.94 268 LYS A O 1
ATOM 2109 N N . ASN A 1 269 ? 10.327 11.681 -28.698 1.00 70.94 269 ASN A N 1
ATOM 2110 C CA . ASN A 1 269 ? 11.245 11.826 -27.557 1.00 70.94 269 ASN A CA 1
ATOM 2111 C C . ASN A 1 269 ? 12.514 10.955 -27.659 1.00 70.94 269 ASN A C 1
ATOM 2113 O O . ASN A 1 269 ? 13.124 10.632 -26.638 1.00 70.94 269 ASN A O 1
ATOM 2117 N N . VAL A 1 270 ? 12.907 10.574 -28.877 1.00 79.25 270 VAL A N 1
ATOM 2118 C CA . VAL A 1 270 ? 14.205 9.957 -29.154 1.00 79.25 270 VAL A CA 1
ATOM 2119 C C . VAL A 1 270 ? 15.095 11.002 -29.808 1.00 79.25 270 VAL A C 1
ATOM 2121 O O . VAL A 1 270 ? 14.777 11.515 -30.879 1.00 79.25 270 VAL A O 1
ATOM 2124 N N . GLU A 1 271 ? 16.205 11.326 -29.158 1.00 84.31 271 GLU A N 1
ATOM 2125 C CA . GLU A 1 271 ? 17.216 12.227 -29.703 1.00 84.31 271 GLU A CA 1
ATOM 2126 C C . GLU A 1 271 ? 18.372 11.399 -30.252 1.00 84.31 271 GLU A C 1
ATOM 2128 O O . GLU A 1 271 ? 18.916 10.532 -29.567 1.00 84.31 271 GLU A O 1
ATOM 2133 N N . VAL A 1 272 ? 18.745 11.673 -31.498 1.00 87.50 272 VAL A N 1
ATOM 2134 C CA . VAL A 1 272 ? 19.846 11.004 -32.184 1.00 87.50 272 VAL A CA 1
ATOM 2135 C C . VAL A 1 272 ? 20.907 12.042 -32.503 1.00 87.50 272 VAL A C 1
ATOM 2137 O O . VAL A 1 272 ? 20.665 12.971 -33.271 1.00 87.50 272 VAL A O 1
ATOM 2140 N N . VAL A 1 273 ? 22.096 11.846 -31.947 1.00 90.31 273 VAL A N 1
ATOM 2141 C CA . VAL A 1 273 ? 23.280 12.653 -32.228 1.00 90.31 273 VAL A CA 1
ATOM 2142 C C . VAL A 1 273 ? 24.240 11.818 -33.065 1.00 90.31 273 VAL A C 1
ATOM 2144 O O . VAL A 1 273 ? 24.691 10.753 -32.642 1.00 90.31 273 VAL A O 1
ATOM 2147 N N . THR A 1 274 ? 24.558 12.288 -34.266 1.00 92.62 274 THR A N 1
ATOM 2148 C CA . THR A 1 274 ? 25.560 11.647 -35.124 1.00 92.62 274 THR A CA 1
ATOM 2149 C C . THR A 1 274 ? 26.954 12.081 -34.689 1.00 92.62 274 THR A C 1
ATOM 2151 O O . THR A 1 274 ? 27.290 13.257 -34.771 1.00 92.62 274 THR A O 1
ATOM 2154 N N . ILE A 1 275 ? 27.763 11.123 -34.231 1.00 92.56 275 ILE A N 1
ATOM 2155 C CA . ILE A 1 275 ? 29.144 11.358 -33.785 1.00 92.56 275 ILE A CA 1
ATOM 2156 C C . ILE A 1 275 ? 30.108 11.255 -34.970 1.00 92.56 275 ILE A C 1
ATOM 2158 O O . ILE A 1 275 ? 31.050 12.036 -35.096 1.00 92.56 275 ILE A O 1
ATOM 2162 N N . LYS A 1 276 ? 29.888 10.267 -35.843 1.00 92.94 276 LYS A N 1
ATOM 2163 C CA . LYS A 1 276 ? 30.728 10.011 -37.014 1.00 92.94 276 LYS A CA 1
ATOM 2164 C C . LYS A 1 276 ? 29.895 9.434 -38.149 1.00 92.94 276 LYS A C 1
ATOM 2166 O O . LYS A 1 276 ? 29.122 8.506 -37.923 1.00 92.94 276 LYS A O 1
ATOM 2171 N N . GLU A 1 277 ? 30.108 9.948 -39.355 1.00 92.19 277 GLU A N 1
ATOM 2172 C CA . GLU A 1 277 ? 29.549 9.403 -40.595 1.00 92.19 277 GLU A CA 1
ATOM 2173 C C . GLU A 1 277 ? 30.626 8.667 -41.400 1.00 92.19 277 GLU A C 1
ATOM 2175 O O . GLU A 1 277 ? 31.805 9.034 -41.376 1.00 92.19 277 GLU A O 1
ATOM 2180 N N . GLY A 1 278 ? 30.218 7.627 -42.122 1.00 91.44 278 GLY A N 1
ATOM 2181 C CA . GLY A 1 278 ? 31.079 6.830 -42.988 1.00 91.44 278 GLY A CA 1
ATOM 2182 C C . GLY A 1 278 ? 30.317 5.709 -43.697 1.00 91.44 278 GLY A C 1
ATOM 2183 O O . GLY A 1 278 ? 29.089 5.735 -43.813 1.00 91.44 278 GLY A O 1
ATOM 2184 N N . ALA A 1 279 ? 31.040 4.704 -44.193 1.00 91.00 279 ALA A N 1
ATOM 2185 C CA . ALA A 1 279 ? 30.417 3.582 -44.888 1.00 91.00 279 ALA A CA 1
ATOM 2186 C C . ALA A 1 279 ? 29.591 2.695 -43.924 1.00 91.00 279 ALA A C 1
ATOM 2188 O O . ALA A 1 279 ? 30.092 2.312 -42.858 1.00 91.00 279 ALA A O 1
ATOM 2189 N N . PRO A 1 280 ? 28.339 2.335 -44.276 1.00 90.94 280 PRO A N 1
ATOM 2190 C CA . PRO A 1 280 ? 27.545 1.397 -43.486 1.00 90.94 280 PRO A CA 1
ATOM 2191 C C . PRO A 1 280 ? 28.138 -0.017 -43.547 1.00 90.94 280 PRO A C 1
ATOM 2193 O O . PRO A 1 280 ? 28.818 -0.383 -44.509 1.00 90.94 280 PRO A O 1
ATOM 2196 N N . ALA A 1 281 ? 27.868 -0.830 -42.522 1.00 89.81 281 ALA A N 1
ATOM 2197 C CA . ALA A 1 281 ? 28.239 -2.241 -42.553 1.00 89.81 281 ALA A CA 1
ATOM 2198 C C . ALA A 1 281 ? 27.384 -3.010 -43.583 1.00 89.81 281 ALA A C 1
ATOM 2200 O O . ALA A 1 281 ? 26.265 -2.590 -43.892 1.00 89.81 281 ALA A O 1
ATOM 2201 N N . PRO A 1 282 ? 27.866 -4.159 -44.097 1.00 89.56 282 PRO A N 1
ATOM 2202 C CA . PRO A 1 282 ? 27.063 -5.036 -44.943 1.00 89.56 282 PRO A CA 1
ATOM 2203 C C . PRO A 1 282 ? 25.747 -5.444 -44.267 1.00 89.56 282 PRO A C 1
ATOM 2205 O O . PRO A 1 282 ? 25.713 -5.706 -43.065 1.00 89.56 282 PRO A O 1
ATOM 2208 N N . ALA A 1 283 ? 24.673 -5.562 -45.050 1.00 84.38 283 ALA A N 1
ATOM 2209 C CA . ALA A 1 283 ? 23.347 -5.913 -44.533 1.00 84.38 283 ALA A CA 1
ATOM 2210 C C . ALA A 1 283 ? 23.298 -7.297 -43.854 1.00 84.38 283 ALA A C 1
ATOM 2212 O O . ALA A 1 283 ? 22.487 -7.502 -42.953 1.00 84.38 283 ALA A O 1
ATOM 2213 N N . GLU A 1 284 ? 24.175 -8.219 -44.264 1.00 88.00 284 GLU A N 1
ATOM 2214 C CA . GLU A 1 284 ? 24.280 -9.581 -43.720 1.00 88.00 284 GLU A CA 1
ATOM 2215 C C . GLU A 1 284 ? 24.984 -9.646 -42.355 1.00 88.00 284 GLU A C 1
ATOM 2217 O O . GLU A 1 284 ? 24.876 -10.650 -41.651 1.00 88.00 284 GLU A O 1
ATOM 2222 N N . GLU A 1 285 ? 25.687 -8.580 -41.958 1.00 88.25 285 GLU A N 1
ATOM 2223 C CA . GLU A 1 285 ? 26.331 -8.505 -40.648 1.00 88.25 285 GLU A CA 1
ATOM 2224 C C . GLU A 1 285 ? 25.261 -8.492 -39.546 1.00 88.25 285 GLU A C 1
ATOM 2226 O O . GLU A 1 285 ? 24.291 -7.725 -39.597 1.00 88.25 285 GLU A O 1
ATOM 2231 N N . LEU A 1 286 ? 25.447 -9.330 -38.525 1.00 88.69 286 LEU A N 1
ATOM 2232 C CA . LEU A 1 286 ? 24.512 -9.441 -37.411 1.00 88.69 286 LEU A CA 1
ATOM 2233 C C . LEU A 1 286 ? 24.673 -8.278 -36.430 1.00 88.69 286 LEU A C 1
ATOM 2235 O O . LEU A 1 286 ? 25.782 -7.902 -36.047 1.00 88.69 286 LEU A O 1
ATOM 2239 N N . LEU A 1 287 ? 23.544 -7.754 -35.952 1.00 88.25 287 LEU A N 1
ATOM 2240 C CA . LEU A 1 287 ? 23.541 -6.771 -34.876 1.00 88.25 287 LEU A CA 1
ATOM 2241 C C . LEU A 1 287 ? 23.977 -7.426 -33.560 1.00 88.25 287 LEU A C 1
ATOM 2243 O O . LEU A 1 287 ? 23.304 -8.314 -33.037 1.00 88.25 287 LEU A O 1
ATOM 2247 N N . THR A 1 288 ? 25.083 -6.950 -32.998 1.00 90.75 288 THR A N 1
ATOM 2248 C CA . THR A 1 288 ? 25.579 -7.378 -31.689 1.00 90.75 288 THR A CA 1
ATOM 2249 C C . THR A 1 288 ? 25.072 -6.432 -30.608 1.00 90.75 288 THR A C 1
ATOM 2251 O O . THR A 1 288 ? 25.298 -5.226 -30.672 1.00 90.75 288 THR A O 1
ATOM 2254 N N . LEU A 1 289 ? 24.407 -6.971 -29.588 1.00 87.75 289 LEU A N 1
ATOM 2255 C CA . LEU A 1 289 ? 23.959 -6.203 -28.428 1.00 87.75 289 LEU A CA 1
ATOM 2256 C C . LEU A 1 289 ? 24.860 -6.510 -27.231 1.00 87.75 289 LEU A C 1
ATOM 2258 O O . LEU A 1 289 ? 24.953 -7.657 -26.791 1.00 87.75 289 LEU A O 1
ATOM 2262 N N . MET A 1 290 ? 25.511 -5.488 -26.685 1.00 88.81 290 MET A N 1
ATOM 2263 C CA . MET A 1 290 ? 26.439 -5.655 -25.570 1.00 88.81 290 MET A CA 1
ATOM 2264 C C . MET A 1 290 ? 25.678 -5.659 -24.244 1.00 88.81 290 MET A C 1
ATOM 2266 O O . MET A 1 290 ? 24.918 -4.744 -23.937 1.00 88.81 290 MET A O 1
ATOM 2270 N N . GLN A 1 291 ? 25.879 -6.701 -23.433 1.00 85.12 291 GLN A N 1
ATOM 2271 C CA . GLN A 1 291 ? 25.110 -6.868 -22.197 1.00 85.12 291 GLN A CA 1
ATOM 2272 C C . GLN A 1 291 ? 25.503 -5.854 -21.115 1.00 85.12 291 GLN A C 1
ATOM 2274 O O . GLN A 1 291 ? 24.638 -5.322 -20.420 1.00 85.12 291 GLN A O 1
ATOM 2279 N N . ARG A 1 292 ? 26.805 -5.617 -20.928 1.00 87.25 292 ARG A N 1
ATOM 2280 C CA . ARG A 1 292 ? 27.327 -4.780 -19.842 1.00 87.25 292 ARG A CA 1
ATOM 2281 C C . ARG A 1 292 ? 27.150 -3.299 -20.179 1.00 87.25 292 ARG A C 1
ATOM 2283 O O . ARG A 1 292 ? 27.511 -2.870 -21.267 1.00 87.25 292 ARG A O 1
ATOM 2290 N N . LYS A 1 293 ? 26.659 -2.527 -19.205 1.00 89.31 293 LYS A N 1
ATOM 2291 C CA . LYS A 1 293 ? 26.716 -1.066 -19.262 1.00 89.31 293 LYS A CA 1
ATOM 2292 C C . LYS A 1 293 ? 28.152 -0.591 -19.038 1.00 89.31 293 LYS A C 1
ATOM 2294 O O . LYS A 1 293 ? 28.780 -1.007 -18.058 1.00 89.31 293 LYS A O 1
ATOM 2299 N N . LEU A 1 294 ? 28.640 0.273 -19.920 1.00 92.00 294 LEU A N 1
ATOM 2300 C CA . LEU A 1 294 ? 29.953 0.906 -19.798 1.00 92.00 294 LEU A CA 1
ATOM 2301 C C . LEU A 1 294 ? 29.831 2.314 -19.208 1.00 92.00 294 LEU A C 1
ATOM 2303 O O . LEU A 1 294 ? 28.769 2.939 -19.272 1.00 92.00 294 LEU A O 1
ATOM 2307 N N . PHE A 1 295 ? 30.921 2.792 -18.615 1.00 91.88 295 PHE A N 1
ATOM 2308 C CA . PHE A 1 295 ? 31.012 4.130 -18.037 1.00 91.88 295 PHE A CA 1
ATOM 2309 C C . PHE A 1 295 ? 32.109 4.900 -18.755 1.00 91.88 295 PHE A C 1
ATOM 2311 O O . PHE A 1 295 ? 33.244 4.435 -18.794 1.00 91.88 295 PHE A O 1
ATOM 2318 N N . ILE A 1 296 ? 31.779 6.059 -19.317 1.00 92.19 296 ILE A N 1
ATOM 2319 C CA . ILE A 1 296 ? 32.702 6.814 -20.175 1.00 92.19 296 ILE A CA 1
ATOM 2320 C C . ILE A 1 296 ? 33.982 7.179 -19.441 1.00 92.19 296 ILE A C 1
ATOM 2322 O O . ILE A 1 296 ? 35.054 6.991 -19.999 1.00 92.19 296 ILE A O 1
ATOM 2326 N N . GLU A 1 297 ? 33.880 7.627 -18.190 1.00 90.75 297 GLU A N 1
ATOM 2327 C CA . GLU A 1 297 ? 35.052 7.919 -17.356 1.00 90.75 297 GLU A CA 1
ATOM 2328 C C . GLU A 1 297 ? 36.005 6.713 -17.264 1.00 90.75 297 GLU A C 1
ATOM 2330 O O . GLU A 1 297 ? 37.213 6.862 -17.417 1.00 90.75 297 GLU A O 1
ATOM 2335 N N . GLU A 1 298 ? 35.467 5.506 -17.059 1.00 90.75 298 GLU A N 1
ATOM 2336 C CA . GLU A 1 298 ? 36.267 4.281 -16.917 1.00 90.75 298 GLU A CA 1
ATOM 2337 C C . GLU A 1 298 ? 36.931 3.886 -18.250 1.00 90.75 298 GLU A C 1
ATOM 2339 O O . GLU A 1 298 ? 38.095 3.489 -18.267 1.00 90.75 298 GLU A O 1
ATOM 2344 N N . GLU A 1 299 ? 36.208 4.004 -19.368 1.00 90.56 299 GLU A N 1
ATOM 2345 C CA . GLU A 1 299 ? 36.707 3.610 -20.693 1.00 90.56 299 GLU A CA 1
ATOM 2346 C C . GLU A 1 299 ? 37.696 4.631 -21.280 1.00 90.56 299 GLU A C 1
ATOM 2348 O O . GLU A 1 299 ? 38.652 4.248 -21.960 1.00 90.56 299 GLU A O 1
ATOM 2353 N N . LEU A 1 300 ? 37.483 5.924 -21.012 1.00 89.88 300 LEU A N 1
ATOM 2354 C CA . LEU A 1 300 ? 38.277 7.029 -21.550 1.00 89.88 300 LEU A CA 1
ATOM 2355 C C . LEU A 1 300 ? 39.563 7.283 -20.749 1.00 89.88 300 LEU A C 1
ATOM 2357 O O . LEU A 1 300 ? 40.531 7.766 -21.330 1.00 89.88 300 LEU A O 1
ATOM 2361 N N . ALA A 1 301 ? 39.628 6.885 -19.473 1.00 86.19 301 ALA A N 1
ATOM 2362 C CA . ALA A 1 301 ? 40.813 7.053 -18.619 1.00 86.19 301 ALA A CA 1
ATOM 2363 C C . ALA A 1 301 ? 42.099 6.396 -19.168 1.00 86.19 301 ALA A C 1
ATOM 2365 O O . ALA A 1 301 ? 43.202 6.736 -18.751 1.00 86.19 301 ALA A O 1
ATOM 2366 N N . VAL A 1 302 ? 41.980 5.442 -20.099 1.00 83.00 302 VAL A N 1
ATOM 2367 C CA . VAL A 1 302 ? 43.132 4.822 -20.783 1.00 83.00 302 VAL A CA 1
ATOM 2368 C C . VAL A 1 302 ? 43.694 5.720 -21.896 1.00 83.00 302 VAL A C 1
ATOM 2370 O O . VAL A 1 302 ? 44.857 5.590 -22.275 1.00 83.00 302 VAL A O 1
ATOM 2373 N N . TRP A 1 303 ? 42.874 6.623 -22.431 1.00 80.25 303 TRP A N 1
ATOM 2374 C CA . TRP A 1 303 ? 43.130 7.372 -23.664 1.00 80.25 303 TRP A CA 1
ATOM 2375 C C . TRP A 1 303 ? 43.313 8.874 -23.443 1.00 80.25 303 TRP A C 1
ATOM 2377 O O . TRP A 1 303 ? 43.925 9.533 -24.281 1.00 80.25 303 TRP A O 1
ATOM 2387 N N . ALA A 1 304 ? 42.795 9.406 -22.338 1.00 79.31 304 ALA A N 1
ATOM 2388 C CA . ALA A 1 304 ? 42.924 10.801 -21.949 1.00 79.31 304 ALA A CA 1
ATOM 2389 C C . ALA A 1 304 ? 43.152 10.910 -20.437 1.00 79.31 304 ALA A C 1
ATOM 2391 O O . ALA A 1 304 ? 42.653 10.089 -19.667 1.00 79.31 304 ALA A O 1
ATOM 2392 N N . ASP A 1 305 ? 43.896 11.937 -20.027 1.00 79.12 305 ASP A N 1
ATOM 2393 C CA . ASP A 1 305 ? 43.983 12.317 -18.620 1.00 79.12 305 ASP A CA 1
ATOM 2394 C C . ASP A 1 305 ? 42.675 13.023 -18.246 1.00 79.12 305 ASP A C 1
ATOM 2396 O O . ASP A 1 305 ? 42.323 14.039 -18.850 1.00 79.12 305 ASP A O 1
ATOM 2400 N N . LEU A 1 306 ? 41.905 12.423 -17.338 1.00 80.50 306 LEU A N 1
ATOM 2401 C CA . LEU A 1 306 ? 40.594 12.927 -16.940 1.00 80.50 306 LEU A CA 1
ATOM 2402 C C . LEU A 1 306 ? 40.718 13.682 -15.622 1.00 80.50 306 LEU A C 1
ATOM 2404 O O . LEU A 1 306 ? 41.178 13.131 -14.621 1.00 80.50 306 LEU A O 1
ATOM 2408 N N . GLU A 1 307 ? 40.260 14.930 -15.614 1.00 73.50 307 GLU A N 1
ATOM 2409 C CA . GLU A 1 307 ? 40.184 15.728 -14.395 1.00 73.50 307 GLU A CA 1
ATOM 2410 C C . GLU A 1 307 ? 39.106 15.186 -13.435 1.00 73.50 307 GLU A C 1
ATOM 2412 O O . GLU A 1 307 ? 38.180 14.464 -13.819 1.00 73.50 307 GLU A O 1
ATOM 2417 N N . ALA A 1 308 ? 39.239 15.507 -12.143 1.00 67.88 308 ALA A N 1
ATOM 2418 C CA . ALA A 1 308 ? 38.357 14.985 -11.093 1.00 67.88 308 ALA A CA 1
ATOM 2419 C C . ALA A 1 308 ? 36.884 15.418 -11.262 1.00 67.88 308 ALA A C 1
ATOM 2421 O O . ALA A 1 308 ? 35.969 14.723 -10.797 1.00 67.88 308 ALA A O 1
ATOM 2422 N N . ASP A 1 309 ? 36.666 16.544 -11.939 1.00 69.69 309 ASP A N 1
ATOM 2423 C CA . ASP A 1 309 ? 35.376 17.155 -12.247 1.00 69.69 309 ASP A CA 1
ATOM 2424 C C . ASP A 1 309 ? 34.760 16.671 -13.570 1.00 69.69 309 ASP A C 1
ATOM 2426 O O . ASP A 1 309 ? 33.687 17.151 -13.931 1.00 69.69 309 ASP A O 1
ATOM 2430 N N . PHE A 1 310 ? 35.364 15.681 -14.251 1.00 84.06 310 PHE A N 1
ATOM 2431 C CA . PHE A 1 310 ? 34.772 15.057 -15.437 1.00 84.06 310 PHE A CA 1
ATOM 2432 C C . PHE A 1 310 ? 33.329 14.639 -15.144 1.00 84.06 310 PHE A C 1
ATOM 2434 O O . PHE A 1 310 ? 33.067 13.862 -14.223 1.00 84.06 310 PHE A O 1
ATOM 2441 N N . ASP A 1 311 ? 32.368 15.152 -15.900 1.00 87.81 311 ASP A N 1
ATOM 2442 C CA . ASP A 1 311 ? 30.952 14.898 -15.659 1.00 87.81 311 ASP A CA 1
ATOM 2443 C C . ASP A 1 311 ? 30.141 14.930 -16.957 1.00 87.81 311 ASP A C 1
ATOM 2445 O O . ASP A 1 311 ? 30.696 14.989 -18.052 1.00 87.81 311 ASP A O 1
ATOM 2449 N N . TYR A 1 312 ? 28.814 14.853 -16.851 1.00 87.00 312 TYR A N 1
ATOM 2450 C CA . TYR A 1 312 ? 27.910 14.826 -17.997 1.00 87.00 312 TYR A CA 1
ATOM 2451 C C . TYR A 1 312 ? 28.074 15.998 -18.974 1.00 87.00 312 TYR A C 1
ATOM 2453 O O . TYR A 1 312 ? 27.705 15.849 -20.136 1.00 87.00 312 TYR A O 1
ATOM 2461 N N . SER A 1 313 ? 28.621 17.135 -18.535 1.00 88.12 313 SER A N 1
ATOM 2462 C CA . SER A 1 313 ? 28.889 18.285 -19.404 1.00 88.12 313 SER A CA 1
ATOM 2463 C C . SER A 1 313 ? 30.077 18.067 -20.344 1.00 88.12 313 SER A C 1
ATOM 2465 O O . SER A 1 313 ? 30.235 18.807 -21.303 1.00 88.12 313 SER A O 1
ATOM 2467 N N . SER A 1 314 ? 30.892 17.036 -20.105 1.00 88.00 314 SER A N 1
ATOM 2468 C CA . SER A 1 314 ? 32.073 16.688 -20.908 1.00 88.00 314 SER A CA 1
ATOM 2469 C C . SER A 1 314 ? 31.764 15.691 -22.032 1.00 88.00 314 SER A C 1
ATOM 2471 O O . SER A 1 314 ? 32.651 14.991 -22.525 1.00 88.00 314 SER A O 1
ATOM 2473 N N . ILE A 1 315 ? 30.497 15.564 -22.420 1.00 89.44 315 ILE A N 1
ATOM 2474 C CA . ILE A 1 315 ? 30.059 14.545 -23.371 1.00 89.44 315 ILE A CA 1
ATOM 2475 C C . ILE A 1 315 ? 30.617 14.787 -24.787 1.00 89.44 315 ILE A C 1
ATOM 2477 O O . ILE A 1 315 ? 30.993 13.825 -25.458 1.00 89.44 315 ILE A O 1
ATOM 2481 N N . GLU A 1 316 ? 30.760 16.040 -25.233 1.00 88.69 316 GLU A N 1
ATOM 2482 C CA . GLU A 1 316 ? 31.348 16.334 -26.548 1.00 88.69 316 GLU A CA 1
ATOM 2483 C C . GLU A 1 316 ? 32.827 15.931 -26.613 1.00 88.69 316 GLU A C 1
ATOM 2485 O O . GLU A 1 316 ? 33.306 15.459 -27.645 1.00 88.69 316 GLU A O 1
ATOM 2490 N N . LEU A 1 317 ? 33.551 16.040 -25.493 1.00 87.50 317 LEU A N 1
ATOM 2491 C CA . LEU A 1 317 ? 34.938 15.589 -25.411 1.00 87.50 317 LEU A CA 1
ATOM 2492 C C . LEU A 1 317 ? 35.029 14.079 -25.656 1.00 87.50 317 LEU A C 1
ATOM 2494 O O . LEU A 1 317 ? 35.919 13.627 -26.379 1.00 87.50 317 LEU A O 1
ATOM 2498 N N . PHE A 1 318 ? 34.095 13.297 -25.113 1.00 90.25 318 PHE A N 1
ATOM 2499 C CA . PHE A 1 318 ? 34.012 11.869 -25.410 1.00 90.25 318 PHE A CA 1
ATOM 2500 C C . PHE A 1 318 ? 33.746 11.605 -26.901 1.00 90.25 318 PHE A C 1
ATOM 2502 O O . PHE A 1 318 ? 34.452 10.787 -27.498 1.00 90.25 318 PHE A O 1
ATOM 2509 N N . ASP A 1 319 ? 32.793 12.318 -27.509 1.00 91.50 319 ASP A N 1
ATOM 2510 C CA . ASP A 1 319 ? 32.443 12.167 -28.929 1.00 91.50 319 ASP A CA 1
ATOM 2511 C C . ASP A 1 319 ? 33.644 12.412 -29.847 1.00 91.50 319 ASP A C 1
ATOM 2513 O O . ASP A 1 319 ? 33.912 11.639 -30.771 1.00 91.50 319 ASP A O 1
ATOM 2517 N N . GLU A 1 320 ? 34.424 13.453 -29.560 1.00 90.25 320 GLU A N 1
ATOM 2518 C CA . GLU A 1 320 ? 35.633 13.752 -30.318 1.00 90.25 320 GLU A CA 1
ATOM 2519 C C . GLU A 1 320 ? 36.682 12.639 -30.219 1.00 90.25 320 GLU A C 1
ATOM 2521 O O . GLU A 1 320 ? 37.304 12.276 -31.225 1.00 90.25 320 GLU A O 1
ATOM 2526 N N . HIS A 1 321 ? 36.900 12.095 -29.019 1.00 89.75 321 HIS A N 1
ATOM 2527 C CA . HIS A 1 321 ? 37.911 11.063 -28.795 1.00 89.75 321 HIS A CA 1
ATOM 2528 C C . HIS A 1 321 ? 37.518 9.738 -29.450 1.00 89.75 321 HIS A C 1
ATOM 2530 O O . HIS A 1 321 ? 38.355 9.112 -30.108 1.00 89.75 321 HIS A O 1
ATOM 2536 N N . ILE A 1 322 ? 36.254 9.320 -29.328 1.00 92.06 322 ILE A N 1
ATOM 2537 C CA . ILE A 1 322 ? 35.785 8.069 -29.936 1.00 92.06 322 ILE A CA 1
ATOM 2538 C C . ILE A 1 322 ? 35.731 8.157 -31.468 1.00 92.06 322 ILE A C 1
ATOM 2540 O O . ILE A 1 322 ? 36.007 7.166 -32.146 1.00 92.06 322 ILE A O 1
ATOM 2544 N N . ALA A 1 323 ? 35.466 9.339 -32.038 1.00 90.62 323 ALA A N 1
ATOM 2545 C CA . ALA A 1 323 ? 35.486 9.543 -33.487 1.00 90.62 323 ALA A CA 1
ATOM 2546 C C . ALA A 1 323 ? 36.903 9.442 -34.088 1.00 90.62 323 ALA A C 1
ATOM 2548 O O . ALA A 1 323 ? 37.076 8.880 -35.182 1.00 90.62 323 ALA A O 1
ATOM 2549 N N . LYS A 1 324 ? 37.909 9.977 -33.376 1.00 90.50 324 LYS A N 1
ATOM 2550 C CA . LYS A 1 324 ? 39.317 10.053 -33.811 1.00 90.50 324 LYS A CA 1
ATOM 2551 C C . LYS A 1 324 ? 40.109 8.768 -33.556 1.00 90.50 324 LYS A C 1
ATOM 2553 O O . LYS A 1 324 ? 41.057 8.510 -34.294 1.00 90.50 324 LYS A O 1
ATOM 2558 N N . SER A 1 325 ? 39.733 7.969 -32.556 1.00 90.69 325 SER A N 1
ATOM 2559 C CA . SER A 1 325 ? 40.512 6.812 -32.090 1.00 90.69 325 SER A CA 1
ATOM 2560 C C . SER A 1 325 ? 39.842 5.473 -32.438 1.00 90.69 325 SER A C 1
ATOM 2562 O O . SER A 1 325 ? 38.979 5.007 -31.689 1.00 90.69 325 SER A O 1
ATOM 2564 N N . PRO A 1 326 ? 40.264 4.775 -33.516 1.00 89.88 326 PRO A N 1
ATOM 2565 C CA . PRO A 1 326 ? 39.686 3.481 -33.895 1.00 89.88 326 PRO A CA 1
ATOM 2566 C C . PRO A 1 326 ? 39.810 2.408 -32.810 1.00 89.88 326 PRO A C 1
ATOM 2568 O O . PRO A 1 326 ? 38.938 1.555 -32.681 1.00 89.88 326 PRO A O 1
ATOM 2571 N N . ALA A 1 327 ? 40.879 2.459 -32.014 1.00 90.69 327 ALA A N 1
ATOM 2572 C CA . ALA A 1 327 ? 41.107 1.508 -30.933 1.00 90.69 327 ALA A CA 1
ATOM 2573 C C . ALA A 1 327 ? 40.133 1.707 -29.755 1.00 90.69 327 ALA A C 1
ATOM 2575 O O . ALA A 1 327 ? 39.613 0.721 -29.240 1.00 90.69 327 ALA A O 1
ATOM 2576 N N . LEU A 1 328 ? 39.800 2.956 -29.396 1.00 91.31 328 LEU A N 1
ATOM 2577 C CA . LEU A 1 328 ? 38.747 3.261 -28.416 1.00 91.31 328 LEU A CA 1
ATOM 2578 C C . LEU A 1 328 ? 37.369 2.822 -28.934 1.00 91.31 328 LEU A C 1
ATOM 2580 O O . LEU A 1 328 ? 36.589 2.211 -28.204 1.00 91.31 328 LEU A O 1
ATOM 2584 N N . LEU A 1 329 ? 37.088 3.062 -30.220 1.00 91.62 329 LEU A N 1
ATOM 2585 C CA . LEU A 1 329 ? 35.861 2.576 -30.847 1.00 91.62 329 LEU A CA 1
ATOM 2586 C C . LEU A 1 329 ? 35.765 1.045 -30.793 1.00 91.62 329 LEU A C 1
ATOM 2588 O O . LEU A 1 329 ? 34.695 0.522 -30.505 1.00 91.62 329 LEU A O 1
ATOM 2592 N N . GLN A 1 330 ? 36.860 0.322 -31.037 1.00 91.56 330 GLN A N 1
ATOM 2593 C CA . GLN A 1 330 ? 36.886 -1.140 -30.961 1.00 91.56 330 GLN A CA 1
ATOM 2594 C C . GLN A 1 330 ? 36.791 -1.664 -29.517 1.00 91.56 330 GLN A C 1
ATOM 2596 O O . GLN A 1 330 ? 36.222 -2.730 -29.301 1.00 91.56 330 GLN A O 1
ATOM 2601 N N . GLN A 1 331 ? 37.306 -0.922 -28.532 1.00 91.38 331 GLN A N 1
ATOM 2602 C CA . GLN A 1 331 ? 37.162 -1.239 -27.107 1.00 91.38 331 GLN A CA 1
ATOM 2603 C C . GLN A 1 331 ? 35.690 -1.185 -26.666 1.00 91.38 331 GLN A C 1
ATOM 2605 O O . GLN A 1 331 ? 35.215 -2.101 -25.999 1.00 91.38 331 GLN A O 1
ATOM 2610 N N . ILE A 1 332 ? 34.964 -0.140 -27.075 1.00 92.38 332 ILE A N 1
ATOM 2611 C CA . ILE A 1 332 ? 33.568 0.093 -26.676 1.00 92.38 332 ILE A CA 1
ATOM 2612 C C . ILE A 1 332 ? 32.594 -0.700 -27.565 1.00 92.38 332 ILE A C 1
ATOM 2614 O O . ILE A 1 332 ? 31.740 -1.426 -27.062 1.00 92.38 332 ILE A O 1
ATOM 2618 N N . CYS A 1 333 ? 32.741 -0.599 -28.889 1.00 93.19 333 CYS A N 1
ATOM 2619 C CA . CYS A 1 333 ? 31.892 -1.221 -29.908 1.00 93.19 333 CYS A CA 1
ATOM 2620 C C . CYS A 1 333 ? 32.727 -2.147 -30.819 1.00 93.19 333 CYS A C 1
ATOM 2622 O O . CYS A 1 333 ? 33.088 -1.744 -31.929 1.00 93.19 333 CYS A O 1
ATOM 2624 N N . PRO A 1 334 ? 33.038 -3.386 -30.395 1.00 92.12 334 PRO A N 1
ATOM 2625 C CA . PRO A 1 334 ? 34.024 -4.237 -31.069 1.00 92.12 334 PRO A CA 1
ATOM 2626 C C . PRO A 1 334 ? 33.601 -4.745 -32.453 1.00 92.12 334 PRO A C 1
ATOM 2628 O O . PRO A 1 334 ? 34.459 -4.937 -33.315 1.00 92.12 334 PRO A O 1
ATOM 2631 N N . THR A 1 335 ? 32.306 -4.965 -32.683 1.00 93.12 335 THR A N 1
ATOM 2632 C CA . THR A 1 335 ? 31.775 -5.481 -33.955 1.00 93.12 335 THR A CA 1
ATOM 2633 C C . THR A 1 335 ? 31.322 -4.354 -34.883 1.00 93.12 335 THR A C 1
ATOM 2635 O O . THR A 1 335 ? 31.122 -3.217 -34.451 1.00 93.12 335 THR A O 1
ATOM 2638 N N . ALA A 1 336 ? 31.169 -4.651 -36.178 1.00 90.69 336 ALA A N 1
ATOM 2639 C CA . ALA A 1 336 ? 30.786 -3.651 -37.175 1.00 90.69 336 ALA A CA 1
ATOM 2640 C C . ALA A 1 336 ? 29.341 -3.154 -36.994 1.00 90.69 336 ALA A C 1
ATOM 2642 O O . ALA A 1 336 ? 29.069 -1.985 -37.259 1.00 90.69 336 ALA A O 1
ATOM 2643 N N . ARG A 1 337 ? 28.429 -3.999 -36.497 1.00 91.88 337 ARG A N 1
ATOM 2644 C CA . ARG A 1 337 ? 27.080 -3.605 -36.065 1.00 91.88 337 ARG A CA 1
ATOM 2645 C C . ARG A 1 337 ? 26.932 -3.880 -34.577 1.00 91.88 337 ARG A C 1
ATOM 2647 O O . ARG A 1 337 ? 26.800 -5.034 -34.173 1.00 91.88 337 ARG A O 1
ATOM 2654 N N . CYS A 1 338 ? 26.975 -2.830 -33.763 1.00 91.50 338 CYS A N 1
ATOM 2655 C CA . CYS A 1 338 ? 27.044 -2.957 -32.309 1.00 91.50 338 CYS A CA 1
ATOM 2656 C C . CYS A 1 338 ? 26.152 -1.929 -31.607 1.00 91.50 338 CYS A C 1
ATOM 2658 O O . CYS A 1 338 ? 26.132 -0.764 -32.002 1.00 91.50 338 CYS A O 1
ATOM 2660 N N . VAL A 1 339 ? 25.466 -2.343 -30.541 1.00 90.38 339 VAL A N 1
ATOM 2661 C CA . VAL A 1 339 ? 24.761 -1.442 -29.618 1.00 90.38 339 VAL A CA 1
ATOM 2662 C C . VAL A 1 339 ? 25.278 -1.654 -28.205 1.00 90.38 339 VAL A C 1
ATOM 2664 O O . VAL A 1 339 ? 25.326 -2.785 -27.714 1.00 90.38 339 VAL A O 1
ATOM 2667 N N . VAL A 1 340 ? 25.625 -0.558 -27.537 1.00 90.88 340 VAL A N 1
ATOM 2668 C CA . VAL A 1 340 ? 26.146 -0.554 -26.166 1.00 90.88 340 VAL A CA 1
ATOM 2669 C C . VAL A 1 340 ? 25.361 0.442 -25.327 1.00 90.88 340 VAL A C 1
ATOM 2671 O O . VAL A 1 340 ? 25.171 1.585 -25.735 1.00 90.88 340 VAL A O 1
ATOM 2674 N N . ALA A 1 341 ? 24.939 0.024 -24.133 1.00 90.00 341 ALA A N 1
ATOM 2675 C CA . ALA A 1 341 ? 24.427 0.943 -23.123 1.00 90.00 341 ALA A CA 1
ATOM 2676 C C . ALA A 1 341 ? 25.592 1.634 -22.407 1.00 90.00 341 ALA A C 1
ATOM 2678 O O . ALA A 1 341 ? 26.483 0.967 -21.873 1.00 90.00 341 ALA A O 1
ATOM 2679 N N . VAL A 1 342 ? 25.568 2.961 -22.368 1.00 90.25 342 VAL A N 1
ATOM 2680 C CA . VAL A 1 342 ? 26.646 3.783 -21.821 1.00 90.25 342 VAL A CA 1
ATOM 2681 C C . VAL A 1 342 ? 26.075 4.829 -20.874 1.00 90.25 342 VAL A C 1
ATOM 2683 O O . VAL A 1 342 ? 24.946 5.284 -21.027 1.00 90.25 342 VAL A O 1
ATOM 2686 N N . SER A 1 343 ? 26.848 5.178 -19.856 1.00 91.38 343 SER A N 1
ATOM 2687 C CA . SER A 1 343 ? 26.567 6.280 -18.942 1.00 91.38 343 SER A CA 1
ATOM 2688 C C . SER A 1 343 ? 27.853 7.064 -18.702 1.00 91.38 343 SER A C 1
ATOM 2690 O O . SER A 1 343 ? 28.946 6.538 -18.918 1.00 91.38 343 SER A O 1
ATOM 2692 N N . MET A 1 344 ? 27.748 8.313 -18.258 1.00 90.19 344 MET A N 1
ATOM 2693 C CA . MET A 1 344 ? 28.935 9.133 -18.024 1.00 90.19 344 MET A CA 1
ATOM 2694 C C . MET A 1 344 ? 29.754 8.574 -16.867 1.00 90.19 344 MET A C 1
ATOM 2696 O O . MET A 1 344 ? 30.942 8.290 -17.035 1.00 90.19 344 MET A O 1
ATOM 2700 N N . ARG A 1 345 ? 29.113 8.359 -15.708 1.00 88.00 345 ARG A N 1
ATOM 2701 C CA . ARG A 1 345 ? 29.797 7.944 -14.475 1.00 88.00 345 ARG A CA 1
ATOM 2702 C C . ARG A 1 345 ? 28.934 7.062 -13.583 1.00 88.00 345 ARG A C 1
ATOM 2704 O O . ARG A 1 345 ? 27.715 7.202 -13.494 1.00 88.00 345 ARG A O 1
ATOM 2711 N N . ARG A 1 346 ? 29.592 6.156 -12.850 1.00 86.31 346 ARG A N 1
ATOM 2712 C CA . ARG A 1 346 ? 28.937 5.323 -11.823 1.00 86.31 346 ARG A CA 1
ATOM 2713 C C . ARG A 1 346 ? 28.886 6.004 -10.460 1.00 86.31 346 ARG A C 1
ATOM 2715 O O . ARG A 1 346 ? 27.935 5.795 -9.700 1.00 86.31 346 ARG A O 1
ATOM 2722 N N . ARG A 1 347 ? 29.953 6.718 -10.103 1.00 85.94 347 ARG A N 1
ATOM 2723 C CA . ARG A 1 347 ? 30.117 7.332 -8.783 1.00 85.94 347 ARG A CA 1
ATOM 2724 C C . ARG A 1 347 ? 29.402 8.673 -8.741 1.00 85.94 347 ARG A C 1
ATOM 2726 O O . ARG A 1 347 ? 29.285 9.355 -9.751 1.00 85.94 347 ARG A O 1
ATOM 2733 N N . THR A 1 348 ? 28.905 9.004 -7.561 1.00 86.75 348 THR A N 1
ATOM 2734 C CA . THR A 1 348 ? 28.358 10.328 -7.286 1.00 86.75 348 THR A CA 1
ATOM 2735 C C . THR A 1 348 ? 29.513 11.316 -7.202 1.00 86.75 348 THR A C 1
ATOM 2737 O O . THR A 1 348 ? 30.514 11.030 -6.545 1.00 86.75 348 THR A O 1
ATOM 2740 N N . VAL A 1 349 ? 29.366 12.451 -7.874 1.00 86.25 349 VAL A N 1
ATOM 2741 C CA . VAL A 1 349 ? 30.315 13.559 -7.833 1.00 86.25 349 VAL A CA 1
ATOM 2742 C C . VAL A 1 349 ? 29.914 14.483 -6.696 1.00 86.25 349 VAL A C 1
ATOM 2744 O O . VAL A 1 349 ? 28.742 14.860 -6.575 1.00 86.25 349 VAL A O 1
ATOM 2747 N N . ASP A 1 350 ? 30.885 14.812 -5.850 1.00 84.25 350 ASP A N 1
ATOM 2748 C CA . ASP A 1 350 ? 30.712 15.830 -4.826 1.00 84.25 350 ASP A CA 1
ATOM 2749 C C . ASP A 1 350 ? 31.035 17.190 -5.439 1.00 84.25 350 ASP A C 1
ATOM 2751 O O . ASP A 1 350 ? 32.191 17.568 -5.614 1.00 84.25 350 ASP A O 1
ATOM 2755 N N . TYR A 1 351 ? 29.985 17.874 -5.877 1.00 84.56 351 TYR A N 1
ATOM 2756 C CA . TYR A 1 351 ? 30.100 19.215 -6.418 1.00 84.56 351 TYR A CA 1
ATOM 2757 C C . TYR A 1 351 ? 30.147 20.199 -5.249 1.00 84.56 351 TYR A C 1
ATOM 2759 O O . TYR A 1 351 ? 29.166 20.351 -4.518 1.00 84.56 351 TYR A O 1
ATOM 2767 N N . GLU A 1 352 ? 31.275 20.881 -5.076 1.00 83.31 352 GLU A N 1
ATOM 2768 C CA . GLU A 1 352 ? 31.412 21.877 -4.017 1.00 83.31 352 GLU A CA 1
ATOM 2769 C C . GLU A 1 352 ? 30.463 23.067 -4.242 1.00 83.31 352 GLU A C 1
ATOM 2771 O O . GLU A 1 352 ? 30.294 23.555 -5.360 1.00 83.31 352 GLU A O 1
ATOM 2776 N N . ASN A 1 353 ? 29.883 23.583 -3.153 1.00 85.19 353 ASN A N 1
ATOM 2777 C CA . ASN A 1 353 ? 29.127 24.843 -3.121 1.00 85.19 353 ASN A CA 1
ATOM 2778 C C . ASN A 1 353 ? 27.889 24.923 -4.042 1.00 85.19 353 ASN A C 1
ATOM 2780 O O . ASN A 1 353 ? 27.557 26.007 -4.526 1.00 85.19 353 ASN A O 1
ATOM 2784 N N . ILE A 1 354 ? 27.169 23.816 -4.255 1.00 89.00 354 ILE A N 1
ATOM 2785 C CA . ILE A 1 354 ? 25.892 23.819 -4.991 1.00 89.00 354 ILE A CA 1
ATOM 2786 C C . ILE A 1 354 ? 24.695 23.436 -4.113 1.00 89.00 354 ILE A C 1
ATOM 2788 O O . ILE A 1 354 ? 24.832 22.771 -3.087 1.00 89.00 354 ILE A O 1
ATOM 2792 N N . ASP A 1 355 ? 23.502 23.860 -4.532 1.00 93.19 355 ASP A N 1
ATOM 2793 C CA . ASP A 1 355 ? 22.243 23.520 -3.864 1.00 93.19 355 ASP A CA 1
ATOM 2794 C C . ASP A 1 355 ? 21.953 22.000 -3.924 1.00 93.19 355 ASP A C 1
ATOM 2796 O O . ASP A 1 355 ? 22.219 21.375 -4.958 1.00 93.19 355 ASP A O 1
ATOM 2800 N N . PRO A 1 356 ? 21.371 21.382 -2.872 1.00 90.81 356 PRO A N 1
ATOM 2801 C CA . PRO A 1 356 ? 21.070 19.949 -2.855 1.00 90.81 356 PRO A CA 1
ATOM 2802 C C . PRO A 1 356 ? 20.191 19.446 -4.011 1.00 90.81 356 PRO A C 1
ATOM 2804 O O . PRO A 1 356 ? 20.356 18.304 -4.448 1.00 90.81 356 PRO A O 1
ATOM 2807 N N . GLN A 1 357 ? 19.261 20.260 -4.523 1.00 90.69 357 GLN A N 1
ATOM 2808 C CA . GLN A 1 357 ? 18.420 19.871 -5.660 1.00 90.69 357 GLN A CA 1
ATOM 2809 C C . GLN A 1 357 ? 19.229 19.840 -6.956 1.00 90.69 357 GLN A C 1
ATOM 2811 O O . GLN A 1 357 ? 19.134 18.885 -7.728 1.00 90.69 357 GLN A O 1
ATOM 2816 N N . GLU A 1 358 ? 20.070 20.852 -7.169 1.00 89.19 358 GLU A N 1
ATOM 2817 C CA . GLU A 1 358 ? 20.965 20.917 -8.323 1.00 89.19 358 GLU A CA 1
ATOM 2818 C C . GLU A 1 358 ? 22.004 19.789 -8.279 1.00 89.19 358 GLU A C 1
ATOM 2820 O O . GLU A 1 358 ? 22.263 19.137 -9.291 1.00 89.19 358 GLU A O 1
ATOM 2825 N N . TRP A 1 359 ? 22.524 19.475 -7.092 1.00 90.31 359 TRP A N 1
ATOM 2826 C CA . TRP A 1 359 ? 23.415 18.338 -6.874 1.00 90.31 359 TRP A CA 1
ATOM 2827 C C . TRP A 1 359 ? 22.774 17.010 -7.266 1.00 90.31 359 TRP A C 1
ATOM 2829 O O . TRP A 1 359 ? 23.392 16.194 -7.960 1.00 90.31 359 TRP A O 1
ATOM 2839 N N . MET A 1 360 ? 21.517 16.804 -6.869 1.00 88.38 360 MET A N 1
ATOM 2840 C CA . MET A 1 360 ? 20.763 15.606 -7.221 1.00 88.38 360 MET A CA 1
ATOM 2841 C C . MET A 1 360 ? 20.508 15.538 -8.732 1.00 88.38 360 MET A C 1
ATOM 2843 O O . MET A 1 360 ? 20.697 14.481 -9.332 1.00 88.38 360 MET A O 1
ATOM 2847 N N . ARG A 1 361 ? 20.152 16.665 -9.363 1.00 88.88 361 ARG A N 1
ATOM 2848 C CA . ARG A 1 361 ? 19.912 16.770 -10.811 1.00 88.88 361 ARG A CA 1
ATOM 2849 C C . ARG A 1 361 ? 21.163 16.435 -11.629 1.00 88.88 361 ARG A C 1
ATOM 2851 O O . ARG A 1 361 ? 21.081 15.641 -12.563 1.00 88.88 361 ARG A O 1
ATOM 2858 N N . ARG A 1 362 ? 22.325 16.990 -11.269 1.00 89.75 362 ARG A N 1
ATOM 2859 C CA . ARG A 1 362 ? 23.601 16.718 -11.959 1.00 89.75 362 ARG A CA 1
ATOM 2860 C C . ARG A 1 362 ? 24.031 15.265 -11.816 1.00 89.75 362 ARG A C 1
ATOM 2862 O O . ARG A 1 362 ? 24.370 14.609 -12.797 1.00 89.75 362 ARG A O 1
ATOM 2869 N N . ASN A 1 363 ? 23.940 14.721 -10.605 1.00 89.25 363 ASN A N 1
ATOM 2870 C CA . ASN A 1 363 ? 24.255 13.315 -10.375 1.00 89.25 363 ASN A CA 1
ATOM 2871 C C . ASN A 1 363 ? 23.264 12.361 -11.052 1.00 89.25 363 ASN A C 1
ATOM 2873 O O . ASN A 1 363 ? 23.653 11.263 -11.445 1.00 89.25 363 ASN A O 1
ATOM 2877 N N . HIS A 1 364 ? 22.012 12.775 -11.245 1.00 87.62 364 HIS A N 1
ATOM 2878 C CA . HIS A 1 364 ? 21.066 12.039 -12.074 1.00 87.62 364 HIS A CA 1
ATOM 2879 C C . HIS A 1 364 ? 21.515 12.008 -13.543 1.00 87.62 364 HIS A C 1
ATOM 2881 O O . HIS A 1 364 ? 21.573 10.935 -14.137 1.00 87.62 364 HIS A O 1
ATOM 2887 N N . GLN A 1 365 ? 21.930 13.149 -14.106 1.00 87.75 365 GLN A N 1
ATOM 2888 C CA . GLN A 1 365 ? 22.443 13.231 -15.481 1.00 87.75 365 GLN A CA 1
ATOM 2889 C C . GLN A 1 365 ? 23.728 12.421 -15.688 1.00 87.75 365 GLN A C 1
ATOM 2891 O O . GLN A 1 365 ? 23.853 11.728 -16.693 1.00 87.75 365 GLN A O 1
ATOM 2896 N N . ASN A 1 366 ? 24.638 12.405 -14.710 1.00 88.62 366 ASN A N 1
ATOM 2897 C CA . ASN A 1 366 ? 25.832 11.553 -14.761 1.00 88.62 366 ASN A CA 1
ATOM 2898 C C . ASN A 1 366 ? 25.501 10.063 -14.897 1.00 88.62 366 ASN A C 1
ATOM 2900 O O . ASN A 1 366 ? 26.254 9.318 -15.525 1.00 88.62 366 ASN A O 1
ATOM 2904 N N . ARG A 1 367 ? 24.391 9.631 -14.290 1.00 87.38 367 ARG A N 1
ATOM 2905 C CA . ARG A 1 367 ? 23.947 8.232 -14.251 1.00 87.38 367 ARG A CA 1
ATOM 2906 C C . ARG A 1 367 ? 22.988 7.879 -15.382 1.00 87.38 367 ARG A C 1
ATOM 2908 O O . ARG A 1 367 ? 22.755 6.685 -15.583 1.00 87.38 367 ARG A O 1
ATOM 2915 N N . ALA A 1 368 ? 22.476 8.882 -16.097 1.00 86.69 368 ALA A N 1
ATOM 2916 C CA . ALA A 1 368 ? 21.578 8.701 -17.223 1.00 86.69 368 ALA A CA 1
ATOM 2917 C C . ALA A 1 368 ? 22.236 7.793 -18.268 1.00 86.69 368 ALA A C 1
ATOM 2919 O O . ALA A 1 368 ? 23.407 7.961 -18.627 1.00 86.69 368 ALA A O 1
ATOM 2920 N N . VAL A 1 369 ? 21.486 6.785 -18.701 1.00 87.50 369 VAL A N 1
ATOM 2921 C CA . VAL A 1 369 ? 21.916 5.826 -19.717 1.00 87.50 369 VAL A CA 1
ATOM 2922 C C . VAL A 1 369 ? 21.469 6.294 -21.091 1.00 87.50 369 VAL A C 1
ATOM 2924 O O . VAL A 1 369 ? 20.309 6.641 -21.297 1.00 87.50 369 VAL A O 1
ATOM 2927 N N . PHE A 1 370 ? 22.383 6.212 -22.046 1.00 88.75 370 PHE A N 1
ATOM 2928 C CA . PHE A 1 370 ? 22.112 6.368 -23.467 1.00 88.75 370 PHE A CA 1
ATOM 2929 C C . PHE A 1 370 ? 22.722 5.206 -24.249 1.00 88.75 370 PHE A C 1
ATOM 2931 O O . PHE A 1 370 ? 23.525 4.430 -23.722 1.00 88.75 370 PHE A O 1
ATOM 2938 N N . LEU A 1 371 ? 22.318 5.053 -25.506 1.00 89.12 371 LEU A N 1
ATOM 2939 C CA . LEU A 1 371 ? 22.822 3.993 -26.373 1.00 89.12 371 LEU A CA 1
ATOM 2940 C C . LEU A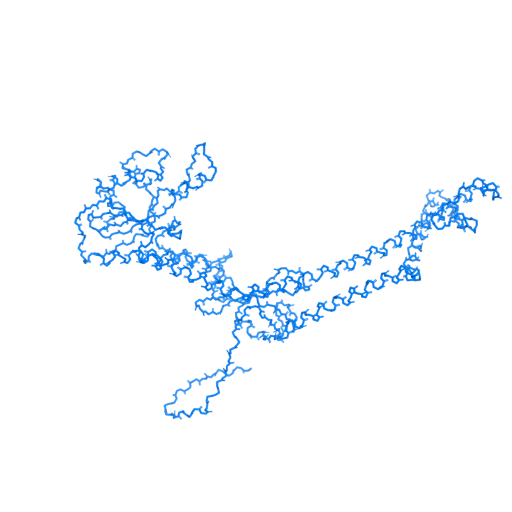 1 371 ? 23.859 4.554 -27.339 1.00 89.12 371 LEU A C 1
ATOM 2942 O O . LEU A 1 371 ? 23.625 5.577 -27.978 1.00 89.12 371 LEU A O 1
ATOM 2946 N N . LEU A 1 372 ? 24.981 3.857 -27.481 1.00 91.62 372 LEU A N 1
ATOM 2947 C CA . LEU A 1 372 ? 25.870 4.019 -28.625 1.00 91.62 372 LEU A CA 1
ATOM 2948 C C . LEU A 1 372 ? 25.524 2.964 -29.665 1.00 91.62 372 LEU A C 1
ATOM 2950 O O . LEU A 1 372 ? 25.475 1.775 -29.348 1.00 91.62 372 LEU A O 1
ATOM 2954 N N . VAL A 1 373 ? 25.291 3.408 -30.895 1.00 91.50 373 VAL A N 1
ATOM 2955 C CA . VAL A 1 373 ? 24.890 2.571 -32.025 1.00 91.50 373 VAL A CA 1
ATOM 2956 C C . VAL A 1 373 ? 25.927 2.718 -33.128 1.00 91.50 373 VAL A C 1
ATOM 2958 O O . VAL A 1 373 ? 26.119 3.804 -33.674 1.00 91.50 373 VAL A O 1
ATOM 2961 N N . ARG A 1 374 ? 26.600 1.615 -33.454 1.00 92.75 374 ARG A N 1
ATOM 2962 C CA . ARG A 1 374 ? 27.582 1.524 -34.535 1.00 92.75 374 ARG A CA 1
ATOM 2963 C C . ARG A 1 374 ? 26.994 0.764 -35.721 1.00 92.75 374 ARG A C 1
ATOM 2965 O O . ARG A 1 374 ? 26.492 -0.346 -35.542 1.00 92.75 374 ARG A O 1
ATOM 2972 N N . ASN A 1 375 ? 27.125 1.330 -36.920 1.00 91.81 375 ASN A N 1
ATOM 2973 C CA . ASN A 1 375 ? 26.823 0.678 -38.194 1.00 91.81 375 ASN A CA 1
ATOM 2974 C C . ASN A 1 375 ? 27.969 0.911 -39.195 1.00 91.81 375 ASN A C 1
ATOM 2976 O O . ASN A 1 375 ? 27.995 1.899 -39.930 1.00 91.81 375 ASN A O 1
ATOM 2980 N N . GLY A 1 376 ? 28.932 -0.007 -39.201 1.00 90.69 376 GLY A N 1
ATOM 2981 C CA . GLY A 1 376 ? 30.161 0.091 -39.980 1.00 90.69 376 GLY A CA 1
ATOM 2982 C C . GLY A 1 376 ? 31.073 1.169 -39.408 1.00 90.69 376 GLY A C 1
ATOM 2983 O O . GLY A 1 376 ? 31.619 1.018 -38.308 1.00 90.69 376 GLY A O 1
ATOM 2984 N N . GLU A 1 377 ? 31.231 2.247 -40.167 1.00 91.06 377 GLU A N 1
ATOM 2985 C CA . GLU A 1 377 ? 31.956 3.454 -39.764 1.00 91.06 377 GLU A CA 1
ATOM 2986 C C . GLU A 1 377 ? 31.046 4.515 -39.134 1.00 91.06 377 GLU A C 1
ATOM 2988 O O . GLU A 1 377 ? 31.552 5.435 -38.489 1.00 91.06 377 GLU A O 1
ATOM 2993 N N . ASN A 1 378 ? 29.724 4.371 -39.286 1.00 92.25 378 ASN A N 1
ATOM 2994 C CA . ASN A 1 378 ? 28.754 5.276 -38.683 1.00 92.25 378 ASN A CA 1
ATOM 2995 C C . ASN A 1 378 ? 28.640 5.015 -37.182 1.00 92.25 378 ASN A C 1
ATOM 2997 O O . ASN A 1 378 ? 28.522 3.861 -36.750 1.00 92.25 378 ASN A O 1
ATOM 3001 N N . LEU A 1 379 ? 28.646 6.089 -36.398 1.00 93.75 379 LEU A N 1
ATOM 3002 C CA . LEU A 1 379 ? 28.484 6.053 -34.952 1.00 93.75 379 LEU A CA 1
ATOM 3003 C C . LEU A 1 379 ? 27.475 7.113 -34.522 1.00 93.75 379 LEU A C 1
ATOM 3005 O O . LEU A 1 379 ? 27.648 8.303 -34.794 1.00 93.75 379 LEU A O 1
ATOM 3009 N N . HIS A 1 380 ? 26.456 6.670 -33.796 1.00 92.00 380 HIS A N 1
ATOM 3010 C CA . HIS A 1 380 ? 25.397 7.520 -33.272 1.00 92.00 380 HIS A CA 1
ATOM 3011 C C . HIS A 1 380 ? 25.258 7.332 -31.766 1.00 92.00 380 HIS A C 1
ATOM 3013 O O . HIS A 1 380 ? 25.417 6.226 -31.243 1.00 92.00 380 HIS A O 1
ATOM 3019 N N . ARG A 1 381 ? 24.905 8.414 -31.080 1.00 91.38 381 ARG A N 1
ATOM 3020 C CA . ARG A 1 381 ? 24.428 8.398 -29.705 1.00 91.38 381 ARG A CA 1
ATOM 3021 C C . ARG A 1 381 ? 22.929 8.631 -29.697 1.00 91.38 381 ARG A C 1
ATOM 3023 O O . ARG A 1 381 ? 22.442 9.553 -30.342 1.00 91.38 381 ARG A O 1
ATOM 3030 N N . VAL A 1 382 ? 22.210 7.800 -28.956 1.00 87.44 382 VAL A N 1
ATOM 3031 C CA . VAL A 1 382 ? 20.753 7.831 -28.893 1.00 87.44 382 VAL A CA 1
ATOM 3032 C C . VAL A 1 382 ? 20.308 8.006 -27.449 1.00 87.44 382 VAL A C 1
ATOM 3034 O O . VAL A 1 382 ? 20.586 7.152 -26.602 1.00 87.44 382 VAL A O 1
ATOM 3037 N N . TYR A 1 383 ? 19.585 9.090 -27.191 1.00 84.25 383 TYR A N 1
ATOM 3038 C CA . TYR A 1 383 ? 18.864 9.309 -25.944 1.00 84.25 383 TYR A CA 1
ATOM 3039 C C . TYR A 1 383 ? 17.394 8.960 -26.132 1.00 84.25 383 TYR A C 1
ATOM 3041 O O . TYR A 1 383 ? 16.781 9.298 -27.142 1.00 84.25 383 TYR A O 1
ATOM 3049 N N . SER A 1 384 ? 16.821 8.299 -25.134 1.00 75.56 384 SER A N 1
ATOM 3050 C CA . SER A 1 384 ? 15.378 8.132 -25.013 1.00 75.56 384 SER A CA 1
ATOM 3051 C C . SER A 1 384 ? 14.928 8.934 -23.804 1.00 75.56 384 SER A C 1
ATOM 3053 O O . SER A 1 384 ? 15.431 8.704 -22.709 1.00 75.56 384 SER A O 1
ATOM 3055 N N . GLY A 1 385 ? 13.975 9.846 -23.992 1.00 66.69 385 GLY A N 1
ATOM 3056 C CA . GLY A 1 385 ? 13.386 10.638 -22.909 1.00 66.69 385 GLY A CA 1
ATOM 3057 C C . GLY A 1 385 ? 12.456 9.847 -21.982 1.00 66.69 385 GLY A C 1
ATOM 3058 O O . GLY A 1 385 ? 11.693 10.449 -21.232 1.00 66.69 385 GLY A O 1
ATOM 3059 N N . GLU A 1 386 ? 12.457 8.513 -22.059 1.00 70.19 386 GLU A N 1
ATOM 3060 C CA . GLU A 1 386 ? 11.649 7.664 -21.193 1.00 70.19 386 GLU A CA 1
ATOM 3061 C C . GLU A 1 386 ? 12.453 7.263 -19.930 1.00 70.19 386 GLU A C 1
ATOM 3063 O O . GLU A 1 386 ? 13.461 6.548 -20.037 1.00 70.19 386 GLU A O 1
ATOM 3068 N N . PRO A 1 387 ? 11.980 7.623 -18.715 1.00 63.88 387 PRO A N 1
ATOM 3069 C CA . PRO A 1 387 ? 12.721 7.443 -17.458 1.00 63.88 387 PRO A CA 1
ATOM 3070 C C . PRO A 1 387 ? 13.136 6.000 -17.150 1.00 63.88 387 PRO A C 1
ATOM 3072 O O . PRO A 1 387 ? 14.095 5.758 -16.418 1.00 63.88 387 PRO A O 1
ATOM 3075 N N . THR A 1 388 ? 12.428 5.008 -17.704 1.00 59.75 388 THR A N 1
ATOM 3076 C CA . THR A 1 388 ? 12.748 3.591 -17.478 1.00 59.75 388 THR A CA 1
ATOM 3077 C C . THR A 1 388 ? 14.107 3.178 -18.040 1.00 59.75 388 THR A C 1
ATOM 3079 O O . THR A 1 388 ? 14.670 2.191 -17.571 1.00 59.75 388 THR A O 1
ATOM 3082 N N . HIS A 1 389 ? 14.650 3.906 -19.021 1.00 63.19 389 HIS A N 1
ATOM 3083 C CA . HIS A 1 389 ? 15.956 3.602 -19.615 1.00 63.19 389 HIS A CA 1
ATOM 3084 C C . HIS A 1 389 ? 17.112 4.222 -18.857 1.00 63.19 389 HIS A C 1
ATOM 3086 O O . HIS A 1 389 ? 18.173 3.612 -18.773 1.00 63.19 389 HIS A O 1
ATOM 3092 N N . GLU A 1 390 ? 16.899 5.396 -18.269 1.00 63.97 390 GLU A N 1
ATOM 3093 C CA . GLU A 1 390 ? 17.961 6.241 -17.728 1.00 63.97 390 GLU A CA 1
ATOM 3094 C C . GLU A 1 390 ? 18.728 5.591 -16.571 1.00 63.97 390 GLU A C 1
ATOM 3096 O O . GLU A 1 390 ? 19.832 6.020 -16.257 1.00 63.97 390 GLU A O 1
ATOM 3101 N N . LEU A 1 391 ? 18.187 4.537 -15.950 1.00 64.31 391 LEU A N 1
ATOM 3102 C CA . LEU A 1 391 ? 18.757 3.915 -14.753 1.00 64.31 391 LEU A CA 1
ATOM 3103 C C . LEU A 1 391 ? 18.988 2.402 -14.873 1.00 64.31 391 LEU A C 1
ATOM 3105 O O . LEU A 1 391 ? 19.327 1.760 -13.875 1.00 64.31 391 LEU A O 1
ATOM 3109 N N . VAL A 1 392 ? 18.866 1.808 -16.068 1.00 71.81 392 VAL A N 1
ATOM 3110 C CA . VAL A 1 392 ? 19.106 0.363 -16.224 1.00 71.81 392 VAL A CA 1
ATOM 3111 C C . VAL A 1 392 ? 20.553 -0.000 -15.868 1.00 71.81 392 VAL A C 1
ATOM 3113 O O . VAL A 1 392 ? 21.513 0.694 -16.221 1.00 71.81 392 VAL A O 1
ATOM 3116 N N . ALA A 1 393 ? 20.740 -1.099 -15.134 1.00 73.50 393 ALA A N 1
ATOM 3117 C CA . ALA A 1 393 ? 22.069 -1.546 -14.706 1.00 73.50 393 ALA A CA 1
ATOM 3118 C C . ALA A 1 393 ? 22.884 -2.163 -15.857 1.00 73.50 393 ALA A C 1
ATOM 3120 O O . ALA A 1 393 ? 24.109 -2.052 -15.886 1.00 73.50 393 ALA A O 1
ATOM 3121 N N . ARG A 1 394 ? 22.193 -2.808 -16.796 1.00 77.94 394 ARG A N 1
ATOM 3122 C CA . ARG A 1 394 ? 22.725 -3.555 -17.942 1.00 77.94 394 ARG A CA 1
ATOM 3123 C C . ARG A 1 394 ? 21.647 -3.640 -19.022 1.00 77.94 394 ARG A C 1
ATOM 3125 O O . ARG A 1 394 ? 20.486 -3.413 -18.698 1.00 77.94 394 ARG A O 1
ATOM 3132 N N . LEU A 1 395 ? 22.011 -3.984 -20.258 1.00 75.25 395 LEU A N 1
ATOM 3133 C CA . LEU A 1 395 ? 21.083 -4.022 -21.400 1.00 75.25 395 LEU A CA 1
ATOM 3134 C C . LEU A 1 395 ? 20.109 -5.210 -21.359 1.00 75.25 395 LEU A C 1
ATOM 3136 O O . LEU A 1 395 ? 18.999 -5.098 -21.857 1.00 75.25 395 LEU A O 1
ATOM 3140 N N . PHE A 1 396 ? 20.514 -6.327 -20.747 1.00 76.06 396 PHE A N 1
ATOM 3141 C CA . PHE A 1 396 ? 19.662 -7.496 -20.513 1.00 76.06 396 PHE A CA 1
ATOM 3142 C C . PHE A 1 396 ? 19.945 -8.087 -19.135 1.00 76.06 396 PHE A C 1
ATOM 3144 O O . PHE A 1 396 ? 21.125 -8.208 -18.774 1.00 76.06 396 PHE A O 1
ATOM 3151 N N . PRO A 1 397 ? 18.906 -8.501 -18.392 1.00 73.00 397 PRO A N 1
ATOM 3152 C CA . PRO A 1 397 ? 19.065 -9.008 -17.042 1.00 73.00 397 PRO A CA 1
ATOM 3153 C C . PRO A 1 397 ? 19.814 -10.339 -17.092 1.00 73.00 397 PRO A C 1
ATOM 3155 O O . PRO A 1 397 ? 19.649 -11.141 -18.018 1.00 73.00 397 PRO A O 1
ATOM 3158 N N . ALA A 1 398 ? 20.665 -10.589 -16.104 1.00 77.31 398 ALA A N 1
ATOM 3159 C CA . ALA A 1 398 ? 21.265 -11.906 -15.960 1.00 77.31 398 ALA A CA 1
ATOM 3160 C C . ALA A 1 398 ? 20.220 -12.896 -15.425 1.00 77.31 398 ALA A C 1
ATOM 3162 O O . ALA A 1 398 ? 19.350 -12.539 -14.632 1.00 77.31 398 ALA A O 1
ATOM 3163 N N . ARG A 1 399 ? 20.348 -14.178 -15.787 1.00 76.81 399 ARG A N 1
ATOM 3164 C CA . ARG A 1 399 ? 19.474 -15.239 -15.256 1.00 76.81 399 ARG A CA 1
ATOM 3165 C C . ARG A 1 399 ? 19.424 -15.233 -13.722 1.00 76.81 399 ARG A C 1
ATOM 3167 O O . ARG A 1 399 ? 18.358 -15.397 -13.141 1.00 76.81 399 ARG A O 1
ATOM 3174 N N . GLN A 1 400 ? 20.569 -14.996 -13.086 1.00 78.56 400 GLN A N 1
ATOM 3175 C CA . GLN A 1 400 ? 20.689 -14.940 -11.634 1.00 78.56 400 GLN A CA 1
ATOM 3176 C C . GLN A 1 400 ? 19.923 -13.759 -11.015 1.00 78.56 400 GLN A C 1
ATOM 3178 O O . GLN A 1 400 ? 19.295 -13.946 -9.980 1.00 78.56 400 GLN A O 1
ATOM 3183 N N . GLU A 1 401 ? 19.904 -12.586 -11.657 1.00 74.38 401 GLU A N 1
ATOM 3184 C CA . GLU A 1 401 ? 19.166 -11.411 -11.159 1.00 74.38 401 GLU A CA 1
ATOM 3185 C C . GLU A 1 401 ? 17.658 -11.688 -11.108 1.00 74.38 401 GLU A C 1
ATOM 3187 O O . GLU A 1 401 ? 16.987 -11.341 -10.136 1.00 74.38 401 GLU A O 1
ATOM 3192 N N . ASN A 1 402 ? 17.139 -12.398 -12.114 1.00 75.94 402 ASN A N 1
ATOM 3193 C CA . ASN A 1 402 ? 15.747 -12.835 -12.125 1.00 75.94 402 ASN A CA 1
ATOM 3194 C C . ASN A 1 402 ? 15.469 -13.869 -11.029 1.00 75.94 402 ASN A C 1
ATOM 3196 O O . ASN A 1 402 ? 14.468 -13.758 -10.329 1.00 75.94 402 ASN A O 1
ATOM 3200 N N . GLU A 1 403 ? 16.343 -14.863 -10.855 1.00 79.31 403 GLU A N 1
ATOM 3201 C CA . GLU A 1 403 ? 16.162 -15.920 -9.853 1.00 79.31 403 GLU A CA 1
ATOM 3202 C C . GLU A 1 403 ? 16.275 -15.400 -8.408 1.00 79.31 403 GLU A C 1
ATOM 3204 O O . GLU A 1 403 ? 15.554 -15.877 -7.533 1.00 79.31 403 GLU A O 1
ATOM 3209 N N . GLU A 1 404 ? 17.142 -14.420 -8.143 1.00 82.69 404 GLU A N 1
ATOM 3210 C CA . GLU A 1 404 ? 17.321 -13.807 -6.819 1.00 82.69 404 GLU A CA 1
ATOM 3211 C C . GLU A 1 404 ? 16.077 -13.053 -6.338 1.00 82.69 404 GLU A C 1
ATOM 3213 O O . GLU A 1 404 ? 15.754 -13.104 -5.150 1.00 82.69 404 GLU A O 1
ATOM 3218 N N . ASN A 1 405 ? 15.321 -12.431 -7.249 1.00 82.00 405 ASN A N 1
ATOM 3219 C CA . ASN A 1 405 ? 14.078 -11.738 -6.898 1.00 82.00 405 ASN A CA 1
ATOM 3220 C C . ASN A 1 405 ? 13.026 -12.693 -6.281 1.00 82.00 405 ASN A C 1
ATOM 3222 O O . ASN A 1 405 ? 12.214 -12.257 -5.458 1.00 82.00 405 ASN A O 1
ATOM 3226 N N . PHE A 1 406 ? 13.090 -13.994 -6.599 1.00 84.81 406 PHE A N 1
ATOM 3227 C CA . PHE A 1 406 ? 12.198 -15.045 -6.084 1.00 84.81 406 PHE A CA 1
ATOM 3228 C C . PHE A 1 406 ? 12.822 -15.896 -4.970 1.00 84.81 406 PHE A C 1
ATOM 3230 O O . PHE A 1 406 ? 12.409 -17.038 -4.762 1.00 84.81 406 PHE A O 1
ATOM 3237 N N . LYS A 1 407 ? 13.807 -15.365 -4.239 1.00 85.62 407 LYS A N 1
ATOM 3238 C CA . LYS A 1 407 ? 14.333 -15.998 -3.022 1.00 85.62 407 LYS A CA 1
ATOM 3239 C C . LYS A 1 407 ? 13.809 -15.294 -1.768 1.00 85.62 407 LYS A C 1
ATOM 3241 O O . LYS A 1 407 ? 13.824 -14.060 -1.672 1.00 85.62 407 LYS A O 1
ATOM 3246 N N . GLY A 1 408 ? 13.312 -16.082 -0.818 1.00 81.44 408 GLY A N 1
ATOM 3247 C CA . GLY A 1 408 ? 12.972 -15.644 0.533 1.00 81.44 408 GLY A CA 1
ATOM 3248 C C . GLY A 1 408 ? 14.223 -15.266 1.330 1.00 81.44 408 GLY A C 1
ATOM 3249 O O . GLY A 1 408 ? 15.341 -15.582 0.922 1.00 81.44 408 GLY A O 1
ATOM 3250 N N . VAL A 1 409 ? 14.040 -14.598 2.472 1.00 77.19 409 VAL A N 1
ATOM 3251 C CA . VAL A 1 409 ? 15.150 -14.250 3.386 1.00 77.19 409 VAL A CA 1
ATOM 3252 C C . VAL A 1 409 ? 15.884 -15.512 3.854 1.00 77.19 409 VAL A C 1
ATOM 3254 O O . VAL A 1 409 ? 17.106 -15.514 3.960 1.00 77.19 409 VAL A O 1
ATOM 3257 N N . ASP A 1 410 ? 15.140 -16.606 4.003 1.00 79.38 410 ASP A N 1
ATOM 3258 C CA . ASP A 1 410 ? 15.648 -17.919 4.407 1.00 79.38 410 ASP A CA 1
ATOM 3259 C C . ASP A 1 410 ? 16.195 -18.750 3.227 1.00 79.38 410 ASP A C 1
ATOM 3261 O O . ASP A 1 410 ? 16.584 -19.904 3.388 1.00 79.38 410 ASP A O 1
ATOM 3265 N N . GLY A 1 411 ? 16.222 -18.183 2.014 1.00 79.25 411 GLY A N 1
ATOM 3266 C CA . GLY A 1 411 ? 16.682 -18.856 0.796 1.00 79.25 411 GLY A CA 1
ATOM 3267 C C . GLY A 1 411 ? 15.637 -19.740 0.107 1.00 79.25 411 GLY A C 1
ATOM 3268 O O . GLY A 1 411 ? 15.931 -20.310 -0.946 1.00 79.25 411 GLY A O 1
ATOM 3269 N N . GLU A 1 412 ? 14.417 -19.832 0.644 1.00 84.31 412 GLU A N 1
ATOM 3270 C CA . GLU A 1 412 ? 13.318 -20.571 0.015 1.00 84.31 412 GLU A CA 1
ATOM 3271 C C . GLU A 1 412 ? 12.931 -19.979 -1.345 1.00 84.31 412 GLU A C 1
ATOM 3273 O O . GLU A 1 412 ? 12.929 -18.762 -1.549 1.00 84.31 412 GLU A O 1
ATOM 3278 N N . LYS A 1 413 ? 12.584 -20.849 -2.298 1.00 85.94 413 LYS A N 1
ATOM 3279 C CA . LYS A 1 413 ? 12.156 -20.428 -3.632 1.00 85.94 413 LYS A CA 1
ATOM 3280 C C . LYS A 1 413 ? 10.680 -20.040 -3.608 1.00 85.94 413 LYS A C 1
ATOM 3282 O O . LYS A 1 413 ? 9.809 -20.900 -3.491 1.00 85.94 413 LYS A O 1
ATOM 3287 N N . ILE A 1 414 ? 10.409 -18.759 -3.818 1.00 86.44 414 ILE A N 1
ATOM 3288 C CA . ILE A 1 414 ? 9.061 -18.217 -3.973 1.00 86.44 414 ILE A CA 1
ATOM 3289 C C . ILE A 1 414 ? 8.527 -18.682 -5.328 1.00 86.44 414 ILE A C 1
ATOM 3291 O O . ILE A 1 414 ? 9.018 -18.294 -6.388 1.00 86.44 414 ILE A O 1
ATOM 3295 N N . SER A 1 415 ? 7.534 -19.564 -5.292 1.00 86.38 415 SER A N 1
ATOM 3296 C CA . SER A 1 415 ? 6.833 -20.057 -6.479 1.00 86.38 415 SER A CA 1
ATOM 3297 C C . SER A 1 415 ? 5.497 -19.341 -6.672 1.00 86.38 415 SER A C 1
ATOM 3299 O O . SER A 1 415 ? 5.041 -18.622 -5.789 1.00 86.38 415 SER A O 1
ATOM 3301 N N . PHE A 1 416 ? 4.838 -19.605 -7.799 1.00 84.50 416 PHE A N 1
ATOM 3302 C CA . PHE A 1 416 ? 3.479 -19.137 -8.088 1.00 84.50 416 PHE A CA 1
ATOM 3303 C C . PHE A 1 416 ? 2.474 -19.467 -6.969 1.00 84.50 416 PHE A C 1
ATOM 3305 O O . PHE A 1 416 ? 1.590 -18.686 -6.670 1.00 84.50 416 PHE A O 1
ATOM 3312 N N . ASN A 1 417 ? 2.650 -20.572 -6.244 1.00 86.00 417 ASN A N 1
ATOM 3313 C CA . ASN A 1 417 ? 1.748 -20.935 -5.144 1.00 86.00 417 ASN A CA 1
ATOM 3314 C C . ASN A 1 417 ? 1.998 -20.132 -3.852 1.00 86.00 417 ASN A C 1
ATOM 3316 O O . ASN A 1 417 ? 1.551 -20.537 -2.786 1.00 86.00 417 ASN A O 1
ATOM 3320 N N . HIS A 1 418 ? 2.743 -19.029 -3.912 1.00 86.38 418 HIS A N 1
ATOM 3321 C CA . HIS A 1 418 ? 2.999 -18.162 -2.768 1.00 86.38 418 HIS A CA 1
ATOM 3322 C C . HIS A 1 418 ? 2.347 -16.802 -2.982 1.00 86.38 418 HIS A C 1
ATOM 3324 O O . HIS A 1 418 ? 2.458 -16.192 -4.042 1.00 86.38 418 HIS A O 1
ATOM 3330 N N . ILE A 1 419 ? 1.733 -16.272 -1.925 1.00 85.88 419 ILE A N 1
ATOM 3331 C CA . ILE A 1 419 ? 1.108 -14.943 -1.933 1.00 85.88 419 ILE A CA 1
ATOM 3332 C C . ILE A 1 419 ? 2.127 -13.852 -2.295 1.00 85.88 419 ILE A C 1
ATOM 3334 O O . ILE A 1 419 ? 1.801 -12.909 -3.016 1.00 85.88 419 ILE A O 1
ATOM 3338 N N . GLU A 1 420 ? 3.375 -14.003 -1.842 1.00 85.31 420 GLU A N 1
ATOM 3339 C CA . GLU A 1 420 ? 4.452 -13.043 -2.100 1.00 85.31 420 GLU A CA 1
ATOM 3340 C C . GLU A 1 420 ? 4.860 -12.950 -3.573 1.00 85.31 420 GLU A C 1
ATOM 3342 O O . GLU A 1 420 ? 5.481 -11.959 -3.961 1.00 85.31 420 GLU A O 1
ATOM 3347 N N . PHE A 1 421 ? 4.511 -13.942 -4.399 1.00 87.19 421 PHE A N 1
ATOM 3348 C CA . PHE A 1 421 ? 4.920 -14.021 -5.799 1.00 87.19 421 PHE A CA 1
ATOM 3349 C C . PHE A 1 421 ? 4.584 -12.740 -6.571 1.00 87.19 421 PHE A C 1
ATOM 3351 O O . PHE A 1 421 ? 5.467 -12.116 -7.158 1.00 87.19 421 PHE A O 1
ATOM 3358 N N . THR A 1 422 ? 3.336 -12.275 -6.485 1.00 84.12 422 THR A N 1
ATOM 3359 C CA . THR A 1 422 ? 2.888 -11.065 -7.194 1.00 84.12 422 THR A CA 1
ATOM 3360 C C . THR A 1 422 ? 3.573 -9.797 -6.689 1.00 84.12 422 THR A C 1
ATOM 3362 O O . THR A 1 422 ? 3.838 -8.883 -7.466 1.00 84.12 422 THR A O 1
ATOM 3365 N N . ARG A 1 423 ? 3.940 -9.739 -5.402 1.00 84.19 423 ARG A N 1
ATOM 3366 C CA . ARG A 1 423 ? 4.718 -8.620 -4.851 1.00 84.19 423 ARG A CA 1
ATOM 3367 C C . ARG A 1 423 ? 6.143 -8.614 -5.402 1.00 84.19 423 ARG A C 1
ATOM 3369 O O . ARG A 1 423 ? 6.669 -7.549 -5.716 1.00 84.19 423 ARG A O 1
ATOM 3376 N N . ARG A 1 424 ? 6.763 -9.790 -5.524 1.00 85.56 424 ARG A N 1
ATOM 3377 C CA . ARG A 1 424 ? 8.121 -9.946 -6.066 1.00 85.56 424 ARG A CA 1
ATOM 3378 C C . ARG A 1 424 ? 8.193 -9.706 -7.577 1.00 85.56 424 ARG A C 1
ATOM 3380 O O . ARG A 1 424 ? 9.262 -9.332 -8.044 1.00 85.56 424 ARG A O 1
ATOM 3387 N N . MET A 1 425 ? 7.084 -9.841 -8.312 1.00 83.88 425 MET A N 1
ATOM 3388 C CA . MET A 1 425 ? 7.004 -9.583 -9.761 1.00 83.88 425 MET A CA 1
ATOM 3389 C C . MET A 1 425 ? 7.161 -8.109 -10.157 1.00 83.88 425 MET A C 1
ATOM 3391 O O . MET A 1 425 ? 7.635 -7.829 -11.253 1.00 83.88 425 MET A O 1
ATOM 3395 N N . ALA A 1 426 ? 6.848 -7.158 -9.269 1.00 82.81 426 ALA A N 1
ATOM 3396 C CA . ALA A 1 426 ? 6.833 -5.734 -9.619 1.00 82.81 426 ALA A CA 1
ATOM 3397 C C . ALA A 1 426 ? 8.171 -5.214 -10.184 1.00 82.81 426 ALA A C 1
ATOM 3399 O O . ALA A 1 426 ? 8.184 -4.407 -11.112 1.00 82.81 426 ALA A O 1
ATOM 3400 N N . LYS A 1 427 ? 9.300 -5.679 -9.633 1.00 82.19 427 LYS A N 1
ATOM 3401 C CA . LYS A 1 427 ? 10.641 -5.292 -10.094 1.00 82.19 427 LYS A CA 1
ATOM 3402 C C . LYS A 1 427 ? 11.010 -5.965 -11.430 1.00 82.19 427 LYS A C 1
ATOM 3404 O O . LYS A 1 427 ? 11.314 -5.222 -12.361 1.00 82.19 427 LYS A O 1
ATOM 3409 N N . PRO A 1 428 ? 10.932 -7.306 -11.573 1.00 82.44 428 PRO A N 1
ATOM 3410 C CA . PRO A 1 428 ? 11.086 -7.977 -12.862 1.00 82.44 428 PRO A CA 1
ATOM 3411 C C . PRO A 1 428 ? 10.213 -7.396 -13.978 1.00 82.44 428 PRO A C 1
ATOM 3413 O O . PRO A 1 428 ? 10.696 -7.241 -15.093 1.00 82.44 428 PRO A O 1
ATOM 3416 N N . ASP A 1 429 ? 8.957 -7.035 -13.699 1.00 81.94 429 ASP A N 1
ATOM 3417 C CA . ASP A 1 429 ? 8.057 -6.460 -14.706 1.00 81.94 429 ASP A CA 1
ATOM 3418 C C . ASP A 1 429 ? 8.510 -5.069 -15.160 1.00 81.94 429 ASP A C 1
ATOM 3420 O O . ASP A 1 429 ? 8.486 -4.765 -16.355 1.00 81.94 429 ASP A O 1
ATOM 3424 N N . ALA A 1 430 ? 8.962 -4.228 -14.224 1.00 81.00 430 ALA A N 1
ATOM 3425 C CA . ALA A 1 430 ? 9.520 -2.918 -14.545 1.00 81.00 430 ALA A CA 1
ATOM 3426 C C . ALA A 1 430 ? 10.810 -3.039 -15.375 1.00 81.00 430 ALA A C 1
ATOM 3428 O O . ALA A 1 430 ? 10.976 -2.330 -16.369 1.00 81.00 430 ALA A O 1
ATOM 3429 N N . GLU A 1 431 ? 11.692 -3.971 -15.010 1.00 79.88 431 GLU A N 1
ATOM 3430 C CA . GLU A 1 431 ? 12.917 -4.276 -15.754 1.00 79.88 431 GLU A CA 1
ATOM 3431 C C . GLU A 1 431 ? 12.588 -4.812 -17.157 1.00 79.88 431 GLU A C 1
ATOM 3433 O O . GLU A 1 431 ? 13.076 -4.286 -18.156 1.00 79.88 431 GLU A O 1
ATOM 3438 N N . ALA A 1 432 ? 11.687 -5.792 -17.266 1.00 82.06 432 ALA A N 1
ATOM 3439 C CA . ALA A 1 432 ? 11.234 -6.349 -18.538 1.00 82.06 432 ALA A CA 1
ATOM 3440 C C . ALA A 1 432 ? 10.599 -5.290 -19.450 1.00 82.06 432 ALA A C 1
ATOM 3442 O O . ALA A 1 432 ? 10.834 -5.307 -20.660 1.00 82.06 432 ALA A O 1
ATOM 3443 N N . LEU A 1 433 ? 9.818 -4.357 -18.895 1.00 83.31 433 LEU A N 1
ATOM 3444 C CA . LEU A 1 433 ? 9.263 -3.229 -19.642 1.00 83.31 433 LEU A CA 1
ATOM 3445 C C . LEU A 1 433 ? 10.369 -2.310 -20.173 1.00 83.31 433 LEU A C 1
ATOM 3447 O O . LEU A 1 433 ? 10.341 -1.958 -21.353 1.00 83.31 433 LEU A O 1
ATOM 3451 N N . ALA A 1 434 ? 11.356 -1.966 -19.341 1.00 80.56 434 ALA A N 1
ATOM 3452 C CA . ALA A 1 434 ? 12.508 -1.178 -19.770 1.00 80.56 434 ALA A CA 1
ATOM 3453 C C . ALA A 1 434 ? 13.249 -1.871 -20.926 1.00 80.56 434 ALA A C 1
ATOM 3455 O O . ALA A 1 434 ? 13.528 -1.244 -21.944 1.00 80.56 434 ALA A O 1
ATOM 3456 N N . TYR A 1 435 ? 13.485 -3.182 -20.837 1.00 80.19 435 TYR A N 1
ATOM 3457 C CA . TYR A 1 435 ? 14.151 -3.947 -21.896 1.00 80.19 435 TYR A CA 1
ATOM 3458 C C . TYR A 1 435 ? 13.353 -4.019 -23.194 1.00 80.19 435 TYR A C 1
ATOM 3460 O O . TYR A 1 435 ? 13.908 -3.787 -24.268 1.00 80.19 435 TYR A O 1
ATOM 3468 N N . LYS A 1 436 ? 12.045 -4.286 -23.110 1.00 81.19 436 LYS A N 1
ATOM 3469 C CA . LYS A 1 436 ? 11.151 -4.271 -24.278 1.00 81.19 436 LYS A CA 1
ATOM 3470 C C . LYS A 1 436 ? 11.223 -2.933 -25.003 1.00 81.19 436 LYS A C 1
ATOM 3472 O O . LYS A 1 436 ? 11.329 -2.902 -26.223 1.00 81.19 436 LYS A O 1
ATOM 3477 N N . ARG A 1 437 ? 11.221 -1.834 -24.254 1.00 81.31 437 ARG A N 1
ATOM 3478 C CA . ARG A 1 437 ? 11.323 -0.488 -24.811 1.00 81.31 437 ARG A CA 1
ATOM 3479 C C . ARG A 1 437 ? 12.688 -0.222 -25.467 1.00 81.31 437 ARG A C 1
ATOM 3481 O O . ARG A 1 437 ? 12.722 0.335 -26.556 1.00 81.31 437 ARG A O 1
ATOM 3488 N N . ILE A 1 438 ? 13.801 -0.717 -24.910 1.00 79.31 438 ILE A N 1
ATOM 3489 C CA . ILE A 1 438 ? 15.115 -0.604 -25.578 1.00 79.31 438 ILE A CA 1
ATOM 3490 C C . ILE A 1 438 ? 15.112 -1.359 -26.911 1.00 79.31 438 ILE A C 1
ATOM 3492 O O . ILE A 1 438 ? 15.589 -0.841 -27.917 1.00 79.31 438 ILE A O 1
ATOM 3496 N N . LEU A 1 439 ? 14.532 -2.561 -26.944 1.00 79.25 439 LEU A N 1
ATOM 3497 C CA . LEU A 1 439 ? 14.392 -3.317 -28.187 1.00 79.25 439 LEU A CA 1
ATOM 3498 C C . LEU A 1 439 ? 13.544 -2.563 -29.216 1.00 79.25 439 LEU A C 1
ATOM 3500 O O . LEU A 1 439 ? 13.919 -2.528 -30.383 1.00 79.25 439 LEU A O 1
ATOM 3504 N N . ILE A 1 440 ? 12.453 -1.919 -28.790 1.00 78.75 440 ILE A N 1
ATOM 3505 C CA . ILE A 1 440 ? 11.626 -1.065 -29.655 1.00 78.75 440 ILE A CA 1
ATOM 3506 C C . ILE A 1 440 ? 12.463 0.067 -30.266 1.00 78.75 440 ILE A C 1
ATOM 3508 O O . ILE A 1 440 ? 12.388 0.256 -31.479 1.00 78.75 440 ILE A O 1
ATOM 3512 N N . CYS A 1 441 ? 13.313 0.746 -29.482 1.00 74.38 441 CYS A N 1
ATOM 3513 C CA . CYS A 1 441 ? 14.258 1.726 -30.031 1.00 74.38 441 CYS A CA 1
ATOM 3514 C C . CYS A 1 441 ? 15.140 1.104 -31.112 1.00 74.38 441 CYS A C 1
ATOM 3516 O O . CYS A 1 441 ? 15.302 1.689 -32.176 1.00 74.38 441 CYS A O 1
ATOM 3518 N N . CYS A 1 442 ? 15.705 -0.080 -30.856 1.00 73.81 442 CYS A N 1
ATOM 3519 C CA . CYS A 1 442 ? 16.606 -0.756 -31.788 1.00 73.81 442 CYS A CA 1
ATOM 3520 C C . CYS A 1 442 ? 15.921 -1.198 -33.093 1.00 73.81 442 CYS A C 1
ATOM 3522 O O . CYS A 1 442 ? 16.587 -1.235 -34.122 1.00 73.81 442 CYS A O 1
ATOM 3524 N N . VAL A 1 443 ? 14.618 -1.510 -33.098 1.00 68.38 443 VAL A N 1
ATOM 3525 C CA . VAL A 1 443 ? 13.895 -1.970 -34.305 1.00 68.38 443 VAL A CA 1
ATOM 3526 C C . VAL A 1 443 ? 13.927 -0.938 -35.437 1.00 68.38 443 VAL A C 1
ATOM 3528 O O . VAL A 1 443 ? 14.104 -1.322 -36.597 1.00 68.38 443 VAL A O 1
ATOM 3531 N N . GLY A 1 444 ? 13.843 0.357 -35.116 1.00 61.12 444 GLY A N 1
ATOM 3532 C CA . GLY A 1 444 ? 13.991 1.427 -36.111 1.00 61.12 444 GLY A CA 1
ATOM 3533 C C . GLY A 1 444 ? 15.350 1.412 -36.828 1.00 61.12 444 GLY A C 1
ATOM 3534 O O . GLY A 1 444 ? 15.442 1.827 -37.975 1.00 61.12 444 GLY A O 1
ATOM 3535 N N . TRP A 1 445 ? 16.385 0.858 -36.189 1.00 59.12 445 TRP A N 1
ATOM 3536 C CA . TRP A 1 445 ? 17.760 0.776 -36.704 1.00 59.12 445 TRP A CA 1
ATOM 3537 C C . TRP A 1 445 ? 18.114 -0.573 -37.326 1.00 59.12 445 TRP A C 1
ATOM 3539 O O . TRP A 1 445 ? 19.112 -0.697 -38.024 1.00 59.12 445 TRP A O 1
ATOM 3549 N N . ILE A 1 446 ? 17.335 -1.612 -37.029 1.00 54.38 446 ILE A N 1
ATOM 3550 C CA . ILE A 1 446 ? 17.490 -2.929 -37.657 1.00 54.38 446 ILE A CA 1
ATOM 3551 C C . ILE A 1 446 ? 16.936 -2.901 -39.089 1.00 54.38 446 ILE A C 1
ATOM 3553 O O . ILE A 1 446 ? 17.385 -3.674 -39.933 1.00 54.38 446 ILE A O 1
ATOM 3557 N N . THR A 1 447 ? 15.957 -2.030 -39.347 1.00 48.44 447 THR A N 1
ATOM 3558 C CA . THR A 1 447 ? 15.228 -1.933 -40.622 1.00 48.44 447 THR A CA 1
ATOM 3559 C C . THR A 1 447 ? 15.735 -0.838 -41.565 1.00 48.44 447 THR A C 1
ATOM 3561 O O . THR A 1 447 ? 15.381 -0.872 -42.744 1.00 48.44 447 THR A O 1
ATOM 3564 N N . ALA A 1 448 ? 16.560 0.087 -41.066 1.00 43.00 448 ALA A N 1
ATOM 3565 C CA . ALA A 1 448 ? 17.311 1.078 -41.841 1.00 43.00 448 ALA A CA 1
ATOM 3566 C C . ALA A 1 448 ? 18.726 0.564 -42.139 1.00 43.00 448 ALA A C 1
ATOM 3568 O O . ALA A 1 448 ? 19.228 0.860 -43.246 1.00 43.00 448 ALA A O 1
#

pLDDT: mean 79.82, std 14.38, range [27.16, 94.88]

Radius of gyration: 41.02 Å; chains: 1; bounding box: 76×74×118 Å